Protein AF-A0A2W7A965-F1 (afdb_monomer_lite)

Radius of gyration: 34.78 Å; chains: 1; bounding box: 106×80×77 Å

pLDDT: mean 79.24, std 17.48, range [29.27, 97.81]

Sequence (453 aa):
MMTEPTTWFDVWMEFAASIQEQEVNQSAQAARILNETRSAILRLVLPLFDFKQKSSGKKMPQKDVADGMQFLKTLPISNLKDVRTKLQKSLAWQVLSKASQNTYGGRINQWLNWMEEHGYLKVSIKHSARIQAQLSPKTRFGYGSCAAVKLTSRRGLYPEYILQWQEMSPAMQSWQNYFVQFLTKSKQPGRVNTAIGEAGAHRYLKELNLFWGWMTHVRQPRIPTTELTVDLLFPKVTEEELEELSPRQQEKLWRKYQLEFQTWLGEYHEYLKEEGKSQSPHTWKGKLSALKALGRVQYADQVQKLSDYEKIPLFVTLNNFFKEVFEELDEWSETGQSVADWSKKWPEVPEGKTALEVVQDKVIEELRLECRLRRSDGEFRNAKWLAVKYMHFLKFALSGLMPARRQQEDRSAKIALSCPVQRPDFVPPDGLYYPLPPDETSRADLSLVEKVR

Structure (mmCIF, N/CA/C/O backbone):
data_AF-A0A2W7A965-F1
#
_entry.id   AF-A0A2W7A965-F1
#
loop_
_atom_site.group_PDB
_atom_site.id
_atom_site.type_symbol
_atom_site.label_atom_id
_atom_site.label_alt_id
_atom_site.label_comp_id
_atom_site.label_asym_id
_atom_site.label_entity_id
_atom_site.label_seq_id
_atom_site.pdbx_PDB_ins_code
_atom_site.Cartn_x
_atom_site.Cartn_y
_atom_site.Cartn_z
_atom_site.occupancy
_atom_site.B_iso_or_equiv
_atom_site.auth_seq_id
_atom_site.auth_comp_id
_atom_site.auth_asym_id
_atom_site.auth_atom_id
_atom_site.pdbx_PDB_model_num
ATOM 1 N N . MET A 1 1 ? 47.802 -24.575 -35.914 1.00 29.91 1 MET A N 1
ATOM 2 C CA . MET A 1 1 ? 46.439 -24.173 -36.315 1.00 29.91 1 MET A CA 1
ATOM 3 C C . MET A 1 1 ? 45.485 -24.726 -35.271 1.00 29.91 1 MET A C 1
ATOM 5 O O . MET A 1 1 ? 45.230 -25.921 -35.304 1.00 29.91 1 MET A O 1
ATOM 9 N N . MET A 1 2 ? 45.056 -23.926 -34.291 1.00 39.12 2 MET A N 1
ATOM 10 C CA . MET A 1 2 ? 43.948 -24.348 -33.428 1.00 39.12 2 MET A CA 1
ATOM 11 C C . MET A 1 2 ? 42.664 -24.086 -34.211 1.00 39.12 2 MET A C 1
ATOM 13 O O . MET A 1 2 ? 42.415 -22.959 -34.629 1.00 39.12 2 MET A O 1
ATOM 17 N N . THR A 1 3 ? 41.927 -25.149 -34.511 1.00 54.78 3 THR A N 1
ATOM 18 C CA . THR A 1 3 ? 40.569 -25.071 -35.050 1.00 54.78 3 THR A CA 1
ATOM 19 C C . THR A 1 3 ? 39.711 -24.255 -34.095 1.00 54.78 3 THR A C 1
ATOM 21 O O . THR A 1 3 ? 39.770 -24.503 -32.892 1.00 54.78 3 THR A O 1
ATOM 24 N N . GLU A 1 4 ? 38.938 -23.298 -34.613 1.00 72.12 4 GLU A N 1
ATOM 25 C CA . GLU A 1 4 ? 37.977 -22.555 -33.795 1.00 72.12 4 GLU A CA 1
ATOM 26 C C . GLU A 1 4 ? 37.094 -23.546 -33.018 1.00 72.12 4 GLU A C 1
ATOM 28 O O . GLU A 1 4 ? 36.645 -24.541 -33.602 1.00 72.12 4 GLU A O 1
ATOM 33 N N . PRO A 1 5 ? 36.858 -23.327 -31.713 1.00 79.75 5 PRO A N 1
ATOM 34 C CA . PRO A 1 5 ? 36.001 -24.204 -30.935 1.00 79.75 5 PRO A CA 1
ATOM 35 C C . PRO A 1 5 ? 34.601 -24.191 -31.557 1.00 79.75 5 PRO A C 1
ATOM 37 O O . PRO A 1 5 ? 34.057 -23.133 -31.873 1.00 79.75 5 PRO A O 1
ATOM 40 N N . THR A 1 6 ? 34.005 -25.369 -31.753 1.00 82.50 6 THR A N 1
ATOM 41 C CA . THR A 1 6 ? 32.667 -25.512 -32.368 1.00 82.50 6 THR A CA 1
ATOM 42 C C . THR A 1 6 ? 31.666 -26.187 -31.434 1.00 82.50 6 THR A C 1
ATOM 44 O O . THR A 1 6 ? 30.450 -25.996 -31.557 1.00 82.50 6 THR A O 1
ATOM 47 N N . THR A 1 7 ? 32.171 -26.925 -30.447 1.00 89.69 7 THR A N 1
ATOM 48 C CA . THR A 1 7 ? 31.390 -27.727 -29.508 1.00 89.69 7 THR A CA 1
ATOM 49 C C . THR A 1 7 ? 31.629 -27.296 -28.065 1.00 89.69 7 THR A C 1
ATOM 51 O O . THR A 1 7 ? 32.605 -26.620 -27.739 1.00 89.69 7 THR A O 1
ATOM 54 N N . TRP A 1 8 ? 30.751 -27.716 -27.153 1.00 90.88 8 TRP A N 1
ATOM 55 C CA . TRP A 1 8 ? 30.955 -27.464 -25.722 1.00 90.88 8 TRP A CA 1
ATOM 56 C C . TRP A 1 8 ? 32.189 -28.180 -25.175 1.00 90.88 8 TRP A C 1
ATOM 58 O O . TRP A 1 8 ? 32.769 -27.734 -24.187 1.00 90.88 8 TRP A O 1
ATOM 68 N N . PHE A 1 9 ? 32.580 -29.296 -25.795 1.00 91.69 9 PHE A N 1
ATOM 69 C CA . PHE A 1 9 ? 33.790 -30.015 -25.423 1.00 91.69 9 PHE A CA 1
ATOM 70 C C . PHE A 1 9 ? 35.044 -29.180 -25.697 1.00 91.69 9 PHE A C 1
ATOM 72 O O . PHE A 1 9 ? 35.923 -29.135 -24.842 1.00 91.69 9 PHE A O 1
ATOM 79 N N . ASP A 1 10 ? 35.095 -28.473 -26.826 1.00 88.94 10 ASP A N 1
ATOM 80 C CA . ASP A 1 10 ? 36.230 -27.608 -27.172 1.00 88.94 10 ASP A CA 1
ATOM 81 C C . ASP A 1 10 ? 36.379 -26.480 -26.139 1.00 88.94 10 ASP A C 1
ATOM 83 O O . ASP A 1 10 ? 37.446 -26.292 -25.559 1.00 88.94 10 ASP A O 1
ATOM 87 N N . VAL A 1 11 ? 35.261 -25.831 -25.793 1.00 89.12 11 VAL A N 1
ATOM 88 C CA . VAL A 1 11 ? 35.211 -24.784 -24.757 1.00 89.12 11 VAL A CA 1
ATOM 89 C C . VAL A 1 11 ? 35.605 -25.325 -23.378 1.00 89.12 11 VAL A C 1
ATOM 91 O O . VAL A 1 11 ? 36.280 -24.650 -22.603 1.00 89.12 11 VAL A O 1
ATOM 94 N N . TRP A 1 12 ? 35.203 -26.556 -23.048 1.00 92.00 12 TRP A N 1
ATOM 95 C CA . TRP A 1 12 ? 35.625 -27.218 -21.814 1.00 92.00 12 TRP A CA 1
ATOM 96 C C . TRP A 1 12 ? 37.137 -27.476 -21.782 1.00 92.00 12 TRP A C 1
ATOM 98 O O . TRP A 1 12 ? 37.757 -27.279 -20.738 1.00 92.00 12 TRP A O 1
ATOM 108 N N . MET A 1 13 ? 37.731 -27.916 -22.894 1.00 92.06 13 MET A N 1
ATOM 109 C CA . MET A 1 13 ? 39.169 -28.181 -22.975 1.00 92.06 13 MET A CA 1
ATOM 110 C C . MET A 1 13 ? 39.989 -26.902 -22.805 1.00 92.06 13 MET A C 1
ATOM 112 O O . MET A 1 13 ? 40.975 -26.912 -22.071 1.00 92.06 13 MET A O 1
ATOM 116 N N . GLU A 1 14 ? 39.550 -25.797 -23.405 1.00 91.62 14 GLU A N 1
ATOM 117 C CA . GLU A 1 14 ? 40.196 -24.496 -23.222 1.00 91.62 14 GLU A CA 1
ATOM 118 C C . GLU A 1 14 ? 40.076 -23.978 -21.785 1.00 91.62 14 GLU A C 1
ATOM 120 O O . GLU A 1 14 ? 41.071 -23.555 -21.199 1.00 91.62 14 GLU A O 1
ATOM 125 N N . PHE A 1 15 ? 38.895 -24.094 -21.169 1.00 91.94 15 PHE A N 1
ATOM 126 C CA . PHE A 1 15 ? 38.718 -23.763 -19.753 1.00 91.94 15 PHE A CA 1
ATOM 127 C C . PHE A 1 15 ? 39.604 -24.631 -18.847 1.00 91.94 15 PHE A C 1
ATOM 129 O O . PHE A 1 15 ? 40.170 -24.160 -17.859 1.00 91.94 15 PHE A O 1
ATOM 136 N N . ALA A 1 16 ? 39.739 -25.921 -19.167 1.00 90.75 16 ALA A N 1
ATOM 137 C CA . ALA A 1 16 ? 40.585 -26.823 -18.401 1.00 90.75 16 ALA A CA 1
ATOM 138 C C . ALA A 1 16 ? 42.064 -26.427 -18.484 1.00 90.75 16 ALA A C 1
ATOM 140 O O . ALA A 1 16 ? 42.742 -26.417 -17.454 1.00 90.75 16 ALA A O 1
ATOM 141 N N . ALA A 1 17 ? 42.531 -26.050 -19.676 1.00 89.06 17 ALA A N 1
ATOM 142 C CA . ALA A 1 17 ? 43.878 -25.536 -19.886 1.00 89.06 17 ALA A CA 1
ATOM 143 C C . ALA A 1 17 ? 44.106 -24.222 -19.121 1.00 89.06 17 ALA A C 1
ATOM 145 O O . ALA A 1 17 ? 45.094 -24.110 -18.399 1.00 89.06 17 ALA A O 1
ATOM 146 N N . SER A 1 18 ? 43.158 -23.276 -19.167 1.00 90.25 18 SER A N 1
ATOM 147 C CA . SER A 1 18 ? 43.308 -21.989 -18.475 1.00 90.25 18 SER A CA 1
ATOM 148 C C . SER A 1 18 ? 43.381 -22.134 -16.953 1.00 90.25 18 SER A C 1
ATOM 150 O O . SER A 1 18 ? 44.144 -21.431 -16.300 1.00 90.25 18 SER A O 1
ATOM 152 N N . ILE A 1 19 ? 42.613 -23.056 -16.360 1.00 88.81 19 ILE A N 1
ATOM 153 C CA . ILE A 1 19 ? 42.682 -23.318 -14.911 1.00 88.81 19 ILE A CA 1
ATOM 154 C C . ILE A 1 19 ? 44.014 -23.978 -14.534 1.00 88.81 19 ILE A C 1
ATOM 156 O O . ILE A 1 19 ? 44.564 -23.675 -13.478 1.00 88.81 19 ILE A O 1
ATOM 160 N N . GLN A 1 20 ? 44.547 -24.866 -15.378 1.00 87.00 20 GLN A N 1
ATOM 161 C CA . GLN A 1 20 ? 45.862 -25.474 -15.147 1.00 87.00 20 GLN A CA 1
ATOM 162 C C . GLN A 1 20 ? 46.996 -24.447 -15.244 1.00 87.00 20 GLN A C 1
ATOM 164 O O . GLN A 1 20 ? 47.943 -24.529 -14.469 1.00 87.00 20 GLN A O 1
ATOM 169 N N . GLU A 1 21 ? 46.880 -23.470 -16.145 1.00 83.69 21 GLU A N 1
ATOM 170 C CA . GLU A 1 21 ? 47.847 -22.383 -16.324 1.00 83.69 21 GLU A CA 1
ATOM 171 C C . GLU A 1 21 ? 47.783 -21.322 -15.208 1.00 83.69 21 GLU A C 1
ATOM 173 O O . GLU A 1 21 ? 48.809 -20.798 -14.780 1.00 83.69 21 GLU A O 1
ATOM 178 N N . GLN A 1 22 ? 46.596 -21.028 -14.676 1.00 80.38 22 GLN A N 1
ATOM 179 C CA . GLN A 1 22 ? 46.439 -20.077 -13.566 1.00 80.38 22 GLN A CA 1
ATOM 180 C C . GLN A 1 22 ? 46.935 -20.636 -12.225 1.00 80.38 22 GLN A C 1
ATOM 182 O O . GLN A 1 22 ? 47.399 -19.886 -11.369 1.00 80.38 22 GLN A O 1
ATOM 187 N N . GLU A 1 23 ? 46.860 -21.954 -12.043 1.00 79.62 23 GLU A N 1
ATOM 188 C CA . GLU A 1 23 ? 47.139 -22.643 -10.777 1.00 79.62 23 GLU A CA 1
ATOM 189 C C . GLU A 1 23 ? 48.386 -23.546 -10.877 1.00 79.62 23 GLU A C 1
ATOM 191 O O . GLU A 1 23 ? 48.467 -24.592 -10.226 1.00 79.62 23 GLU A O 1
ATOM 196 N N . VAL A 1 24 ? 49.381 -23.150 -11.687 1.00 64.94 24 VAL A N 1
ATOM 197 C CA . VAL A 1 24 ? 50.608 -23.931 -11.981 1.00 64.94 24 VAL A CA 1
ATOM 198 C C . VAL A 1 24 ? 51.344 -24.378 -10.712 1.00 64.94 24 VAL A C 1
ATOM 200 O O . VAL A 1 24 ? 51.864 -25.490 -10.650 1.00 64.94 24 VAL A O 1
ATOM 203 N N . ASN A 1 25 ? 51.322 -23.553 -9.662 1.00 66.19 25 ASN A N 1
ATOM 204 C CA . ASN A 1 25 ? 51.981 -23.841 -8.383 1.00 66.19 25 ASN A CA 1
ATOM 205 C C . ASN A 1 25 ? 51.079 -24.573 -7.368 1.00 66.19 25 ASN A C 1
ATOM 207 O O . ASN A 1 25 ? 51.527 -24.902 -6.271 1.00 66.19 25 ASN A O 1
ATOM 211 N N . GLN A 1 26 ? 49.813 -24.842 -7.708 1.00 75.25 26 GLN A N 1
ATOM 212 C CA . GLN A 1 26 ? 48.814 -25.473 -6.838 1.00 75.25 26 GLN A CA 1
ATOM 213 C C . GLN A 1 26 ? 48.024 -26.558 -7.590 1.00 75.25 26 GLN A C 1
ATOM 215 O O . GLN A 1 26 ? 46.793 -26.562 -7.635 1.00 75.25 26 GLN A O 1
ATOM 220 N N . SER A 1 27 ? 48.739 -27.544 -8.142 1.00 76.75 27 SER A N 1
ATOM 221 C CA . SER A 1 27 ? 48.170 -28.651 -8.936 1.00 76.75 27 SER A CA 1
ATOM 222 C C . SER A 1 27 ? 46.971 -29.359 -8.269 1.00 76.75 27 SER A C 1
ATOM 224 O O . SER A 1 27 ? 45.978 -29.684 -8.927 1.00 76.75 27 SER A O 1
ATOM 226 N N . ALA A 1 28 ? 46.991 -29.521 -6.939 1.00 81.62 28 ALA A N 1
ATOM 227 C CA . ALA A 1 28 ? 45.875 -30.104 -6.187 1.00 81.62 28 ALA A CA 1
ATOM 228 C C . ALA A 1 28 ? 44.602 -29.231 -6.208 1.00 81.62 28 ALA A C 1
ATOM 230 O O . ALA A 1 28 ? 43.486 -29.757 -6.276 1.00 81.62 28 ALA A O 1
ATOM 231 N N . GLN A 1 29 ? 44.753 -27.904 -6.181 1.00 84.44 29 GLN A N 1
ATOM 232 C CA . GLN A 1 29 ? 43.651 -26.948 -6.275 1.00 84.44 29 GLN A CA 1
ATOM 233 C C . GLN A 1 29 ? 43.059 -26.943 -7.685 1.00 84.44 29 GLN A C 1
ATOM 235 O O . GLN A 1 29 ? 41.846 -27.113 -7.826 1.00 84.44 29 GLN A O 1
ATOM 240 N N . ALA A 1 30 ? 43.902 -26.876 -8.718 1.00 84.56 30 ALA A N 1
ATOM 241 C CA . ALA A 1 30 ? 43.475 -26.965 -10.115 1.00 84.56 30 ALA A CA 1
ATOM 242 C C . ALA A 1 30 ? 42.648 -28.238 -10.373 1.00 84.56 30 ALA A C 1
ATOM 244 O O . ALA A 1 30 ? 41.521 -28.184 -10.874 1.00 84.56 30 ALA A O 1
ATOM 245 N N . ALA A 1 31 ? 43.163 -29.395 -9.940 1.00 86.12 31 ALA A N 1
ATOM 246 C CA . ALA A 1 31 ? 42.486 -30.680 -10.086 1.00 86.12 31 ALA A CA 1
ATOM 247 C C . ALA A 1 31 ? 41.132 -30.717 -9.358 1.00 86.12 31 ALA A C 1
ATOM 249 O O . ALA A 1 31 ? 40.160 -31.284 -9.868 1.00 86.12 31 ALA A O 1
ATOM 250 N N . ARG A 1 32 ? 41.038 -30.101 -8.175 1.00 87.50 32 ARG A N 1
ATOM 251 C CA . ARG A 1 32 ? 39.783 -29.999 -7.423 1.00 87.50 32 ARG A CA 1
ATOM 252 C C . ARG A 1 32 ? 38.752 -29.146 -8.161 1.00 87.50 32 ARG A C 1
ATOM 254 O O . ARG A 1 32 ? 37.623 -29.603 -8.331 1.00 87.50 32 ARG A O 1
ATOM 261 N N . ILE A 1 33 ? 39.137 -27.956 -8.630 1.00 87.19 33 ILE A N 1
ATOM 262 C CA . ILE A 1 33 ? 38.256 -27.044 -9.377 1.00 87.19 33 ILE A CA 1
ATOM 263 C C . ILE A 1 33 ? 37.703 -27.753 -10.613 1.00 87.19 33 ILE A C 1
ATOM 265 O O . ILE A 1 33 ? 36.489 -27.809 -10.798 1.00 87.19 33 ILE A O 1
ATOM 269 N N . LEU A 1 34 ? 38.572 -28.373 -11.415 1.00 90.44 34 LEU A N 1
ATOM 270 C CA . LEU A 1 34 ? 38.165 -29.071 -12.634 1.00 90.44 34 LEU A CA 1
ATOM 271 C C . LEU A 1 34 ? 37.228 -30.245 -12.351 1.00 90.44 34 LEU A C 1
ATOM 273 O O . LEU A 1 34 ? 36.233 -30.430 -13.052 1.00 90.44 34 LEU A O 1
ATOM 277 N N . ASN A 1 35 ? 37.489 -31.022 -11.300 1.00 89.06 35 ASN A N 1
ATOM 278 C CA . ASN A 1 35 ? 36.616 -32.132 -10.928 1.00 89.06 35 ASN A CA 1
ATOM 279 C C . ASN A 1 35 ? 35.238 -31.666 -10.445 1.00 89.06 35 ASN A C 1
ATOM 281 O O . ASN A 1 35 ? 34.226 -32.269 -10.819 1.00 89.06 35 ASN A O 1
ATOM 285 N N . GLU A 1 36 ? 35.183 -30.605 -9.639 1.00 89.81 36 GLU A N 1
ATOM 286 C CA . GLU A 1 36 ? 33.931 -30.026 -9.148 1.00 89.81 36 GLU A CA 1
ATOM 287 C C . GLU A 1 36 ? 33.124 -29.401 -10.296 1.00 89.81 36 GLU A C 1
ATOM 289 O O . GLU A 1 36 ? 31.933 -29.692 -10.421 1.00 89.81 36 GLU A O 1
ATOM 294 N N . THR A 1 37 ? 33.765 -28.627 -11.180 1.00 90.69 37 THR A N 1
ATOM 295 C CA . THR A 1 37 ? 33.113 -28.014 -12.349 1.00 90.69 37 THR A CA 1
ATOM 296 C C . THR A 1 37 ? 32.615 -29.069 -13.329 1.00 90.69 37 THR A C 1
ATOM 298 O O . THR A 1 37 ? 31.450 -29.028 -13.721 1.00 90.69 37 THR A O 1
ATOM 301 N N . ARG A 1 38 ? 33.432 -30.079 -13.661 1.00 91.38 38 ARG A N 1
ATOM 302 C CA . ARG A 1 38 ? 33.010 -31.203 -14.513 1.00 91.38 38 ARG A CA 1
ATOM 303 C C . ARG A 1 38 ? 31.800 -31.914 -13.920 1.00 91.38 38 ARG A C 1
ATOM 305 O O . ARG A 1 38 ? 30.820 -32.162 -14.615 1.00 91.38 38 ARG A O 1
ATOM 312 N N . SER A 1 39 ? 31.846 -32.212 -12.622 1.00 88.25 39 SER A N 1
ATOM 313 C CA . SER A 1 39 ? 30.727 -32.861 -11.936 1.00 88.25 39 SER A CA 1
ATOM 314 C C . SER A 1 39 ? 29.464 -32.006 -11.994 1.00 88.25 39 SER A C 1
ATOM 316 O O . SER A 1 39 ? 28.384 -32.543 -12.223 1.00 88.25 39 SER A O 1
ATOM 318 N N . ALA A 1 40 ? 29.588 -30.688 -11.834 1.00 88.19 40 ALA A N 1
ATOM 319 C CA . ALA A 1 40 ? 28.468 -29.761 -11.916 1.00 88.19 40 ALA A CA 1
ATOM 320 C C . ALA A 1 40 ? 27.868 -29.697 -13.334 1.00 88.19 40 ALA A C 1
ATOM 322 O O . ALA A 1 40 ? 26.649 -29.776 -13.478 1.00 88.19 40 ALA A O 1
ATOM 323 N N . ILE A 1 41 ? 28.701 -29.647 -14.381 1.00 89.81 41 ILE A N 1
ATOM 324 C CA . ILE A 1 41 ? 28.251 -29.671 -15.783 1.00 89.81 41 ILE A CA 1
ATOM 325 C C . ILE A 1 41 ? 27.483 -30.964 -16.073 1.00 89.81 41 ILE A C 1
ATOM 327 O O . ILE A 1 41 ? 26.335 -30.918 -16.516 1.00 89.81 41 ILE A O 1
ATOM 331 N N . LEU A 1 42 ? 28.075 -32.119 -15.762 1.00 89.06 42 LEU A N 1
ATOM 332 C CA . LEU A 1 42 ? 27.465 -33.418 -16.050 1.00 89.06 42 LEU A CA 1
ATOM 333 C C . LEU A 1 42 ? 26.169 -33.642 -15.261 1.00 89.06 42 LEU A C 1
ATOM 335 O O . LEU A 1 42 ? 25.213 -34.202 -15.798 1.00 89.06 42 LEU A O 1
ATOM 339 N N . ARG A 1 43 ? 26.131 -33.211 -13.990 1.00 83.69 43 ARG A N 1
ATOM 340 C CA . ARG A 1 43 ? 24.999 -33.458 -13.084 1.00 83.69 43 ARG A CA 1
ATOM 341 C C . ARG A 1 43 ? 23.841 -32.496 -13.257 1.00 83.69 43 ARG A C 1
ATOM 343 O O . ARG A 1 43 ? 22.696 -32.918 -13.140 1.00 83.69 43 ARG A O 1
ATOM 350 N N . LEU A 1 44 ? 24.143 -31.222 -13.474 1.00 84.56 44 LEU A N 1
ATOM 351 C CA . LEU A 1 44 ? 23.164 -30.143 -13.363 1.00 84.56 44 LEU A CA 1
ATOM 352 C C . LEU A 1 44 ? 22.868 -29.492 -14.706 1.00 84.56 44 LEU A C 1
ATOM 354 O O . LEU A 1 44 ? 21.737 -29.073 -14.929 1.00 84.56 44 LEU A O 1
ATOM 358 N N . VAL A 1 45 ? 23.867 -29.402 -15.588 1.00 87.69 45 VAL A N 1
ATOM 359 C CA . VAL A 1 45 ? 23.733 -28.688 -16.861 1.00 87.69 45 VAL A CA 1
ATOM 360 C C . VAL A 1 45 ? 23.269 -29.630 -17.964 1.00 87.69 45 VAL A C 1
ATOM 362 O O . VAL A 1 45 ? 22.240 -29.361 -18.572 1.00 87.69 45 VAL A O 1
ATOM 365 N N . LEU A 1 46 ? 23.967 -30.744 -18.204 1.00 89.62 46 LEU A N 1
ATOM 366 C CA . LEU A 1 46 ? 23.648 -31.641 -19.323 1.00 89.62 46 LEU A CA 1
ATOM 367 C C . LEU A 1 46 ? 22.203 -32.178 -19.320 1.00 89.62 46 LEU A C 1
ATOM 369 O O . LEU A 1 46 ? 21.602 -32.209 -20.395 1.00 89.62 46 LEU A O 1
ATOM 373 N N . PRO A 1 47 ? 21.586 -32.532 -18.173 1.00 87.94 47 PRO A N 1
ATOM 374 C CA . PRO A 1 47 ? 20.185 -32.961 -18.164 1.00 87.94 47 PRO A CA 1
ATOM 375 C C . PRO A 1 47 ? 19.192 -31.901 -18.666 1.00 87.94 47 PRO A C 1
ATOM 377 O O . PRO A 1 47 ? 18.105 -32.248 -19.112 1.00 87.94 47 PRO A O 1
ATOM 380 N N . LEU A 1 48 ? 19.559 -30.613 -18.652 1.00 85.44 48 LEU A N 1
ATOM 381 C CA . LEU A 1 48 ? 18.744 -29.508 -19.192 1.00 85.44 48 LEU A CA 1
ATOM 382 C C . LEU A 1 48 ? 18.786 -29.414 -20.726 1.00 85.44 48 LEU A C 1
ATOM 384 O O . LEU A 1 48 ? 18.107 -28.573 -21.331 1.00 85.44 48 LEU A O 1
ATOM 388 N N . PHE A 1 49 ? 19.616 -30.255 -21.333 1.00 87.12 49 PHE A N 1
ATOM 389 C CA . PHE A 1 49 ? 19.811 -30.426 -22.765 1.00 87.12 49 PHE A CA 1
ATOM 390 C C . PHE A 1 49 ? 19.631 -31.906 -23.135 1.00 87.12 49 PHE A C 1
ATOM 392 O O . PHE A 1 49 ? 20.343 -32.428 -23.983 1.00 87.12 49 PHE A O 1
ATOM 399 N N . ASP A 1 50 ? 18.690 -32.577 -22.460 1.00 87.25 50 ASP A N 1
ATOM 400 C CA . ASP A 1 50 ? 18.203 -33.930 -22.760 1.00 87.25 50 ASP A CA 1
ATOM 401 C C . ASP A 1 50 ? 19.206 -35.078 -22.549 1.00 87.25 50 ASP A C 1
ATOM 403 O O . ASP A 1 50 ? 18.953 -36.221 -22.943 1.00 87.25 50 ASP A O 1
ATOM 407 N N . PHE A 1 51 ? 20.313 -34.830 -21.842 1.00 88.31 51 PHE A N 1
ATOM 408 C CA . PHE A 1 51 ? 21.201 -35.906 -21.411 1.00 88.31 51 PHE A CA 1
ATOM 409 C C . PHE A 1 51 ? 20.569 -36.733 -20.282 1.00 88.31 51 PHE A C 1
ATOM 411 O O . PHE A 1 51 ? 20.324 -36.235 -19.180 1.00 88.31 51 PHE A O 1
ATOM 418 N N . LYS A 1 52 ? 20.355 -38.028 -20.526 1.00 84.62 52 LYS A N 1
ATOM 419 C CA . LYS A 1 52 ? 19.827 -38.967 -19.527 1.00 84.62 52 LYS A CA 1
ATOM 420 C C . LYS A 1 52 ? 20.965 -39.686 -18.810 1.00 84.62 52 LYS A C 1
ATOM 422 O O . LYS A 1 52 ? 21.627 -40.544 -19.391 1.00 84.62 52 LYS A O 1
ATOM 427 N N . GLN A 1 53 ? 21.157 -39.372 -17.532 1.00 77.94 53 GLN A N 1
ATOM 428 C CA . GLN A 1 53 ? 22.057 -40.141 -16.669 1.00 77.94 53 GLN A CA 1
ATOM 429 C C . GLN A 1 53 ? 21.481 -41.533 -16.405 1.00 77.94 53 GLN A C 1
ATOM 431 O O . GLN A 1 53 ? 20.286 -41.673 -16.144 1.00 77.94 53 GLN A O 1
ATOM 436 N N . LYS A 1 54 ? 22.335 -42.560 -16.461 1.00 76.88 54 LYS A N 1
ATOM 437 C CA . LYS A 1 54 ? 21.935 -43.952 -16.212 1.00 76.88 54 LYS A CA 1
ATOM 438 C C . LYS A 1 54 ? 21.965 -44.299 -14.722 1.00 76.88 54 LYS A C 1
ATOM 440 O O . LYS A 1 54 ? 21.216 -45.172 -14.298 1.00 76.88 54 LYS A O 1
ATOM 445 N N . SER A 1 55 ? 22.789 -43.614 -13.926 1.00 70.25 55 SER A N 1
ATOM 446 C CA . SER A 1 55 ? 22.866 -43.788 -12.472 1.00 70.25 55 SER A CA 1
ATOM 447 C C . SER A 1 55 ? 22.579 -42.491 -11.711 1.00 70.25 55 SER A C 1
ATOM 449 O O . SER A 1 55 ? 23.118 -41.437 -12.036 1.00 70.25 55 SER A O 1
ATOM 451 N N . SER A 1 56 ? 21.772 -42.582 -10.649 1.00 65.44 56 SER A N 1
ATOM 452 C CA . SER A 1 56 ? 21.436 -41.481 -9.729 1.00 65.44 56 SER A CA 1
ATOM 453 C C . SER A 1 56 ? 22.252 -41.494 -8.422 1.00 65.44 56 SER A C 1
ATOM 455 O O . SER A 1 56 ? 21.942 -40.771 -7.474 1.00 65.44 56 SER A O 1
ATOM 457 N N . GLY A 1 57 ? 23.300 -42.324 -8.336 1.00 67.19 57 GLY A N 1
ATOM 458 C CA . GLY A 1 57 ? 24.107 -42.492 -7.123 1.00 67.19 57 GLY A CA 1
ATOM 459 C C . GLY A 1 57 ? 24.986 -41.284 -6.752 1.00 67.19 57 GLY A C 1
ATOM 460 O O . GLY A 1 57 ? 25.359 -40.460 -7.589 1.00 67.19 57 GLY A O 1
ATOM 461 N N . LYS A 1 58 ? 25.412 -41.211 -5.475 1.00 67.12 58 LYS A N 1
ATOM 462 C CA . LYS A 1 58 ? 26.308 -40.145 -4.962 1.00 67.12 58 LYS A CA 1
ATOM 463 C C . LYS A 1 58 ? 27.633 -40.044 -5.732 1.00 67.12 58 LYS A C 1
ATOM 465 O O . LYS A 1 58 ? 28.148 -38.937 -5.901 1.00 67.12 58 LYS A O 1
ATOM 470 N N . LYS A 1 59 ? 28.173 -41.164 -6.229 1.00 76.75 59 LYS A N 1
ATOM 471 C CA . LYS A 1 59 ? 29.374 -41.227 -7.081 1.00 76.75 59 LYS A CA 1
ATOM 472 C C . LYS A 1 59 ? 28.960 -41.565 -8.514 1.00 76.75 59 LYS A C 1
ATOM 474 O O . LYS A 1 59 ? 28.239 -42.532 -8.724 1.00 76.75 59 LYS A O 1
ATOM 479 N N . MET A 1 60 ? 29.415 -40.768 -9.481 1.00 79.50 60 MET A N 1
ATOM 480 C CA . MET A 1 60 ? 29.116 -41.005 -10.896 1.00 79.50 60 MET A CA 1
ATOM 481 C C . MET A 1 60 ? 29.983 -42.165 -11.422 1.00 79.50 60 MET A C 1
ATOM 483 O O . MET A 1 60 ? 31.203 -42.118 -11.229 1.00 79.50 60 MET A O 1
ATOM 487 N N . PRO A 1 61 ? 29.400 -43.201 -12.055 1.00 85.00 61 PRO A N 1
ATOM 488 C CA . PRO A 1 61 ? 30.170 -44.258 -12.705 1.00 85.00 61 PRO A CA 1
ATOM 489 C C . PRO A 1 61 ? 31.075 -43.693 -13.804 1.00 85.00 61 PRO A C 1
ATOM 491 O O . PRO A 1 61 ? 30.690 -42.759 -14.504 1.00 85.00 61 PRO A O 1
ATOM 494 N N . GLN A 1 62 ? 32.254 -44.286 -14.015 1.00 85.06 62 GLN A N 1
ATOM 495 C CA . GLN A 1 62 ? 33.176 -43.846 -15.077 1.00 85.06 62 GLN A CA 1
ATOM 496 C C . GLN A 1 62 ? 32.532 -43.885 -16.470 1.00 85.06 62 GLN A C 1
ATOM 498 O O . GLN A 1 62 ? 32.813 -43.021 -17.296 1.00 85.06 62 GLN A O 1
ATOM 503 N N . LYS A 1 63 ? 31.623 -44.840 -16.704 1.00 86.19 63 LYS A N 1
ATOM 504 C CA . LYS A 1 63 ? 30.850 -44.940 -17.944 1.00 86.19 63 LYS A CA 1
ATOM 505 C C . LYS A 1 63 ? 29.945 -43.723 -18.170 1.00 86.19 63 LYS A C 1
ATOM 507 O O . LYS A 1 63 ? 29.954 -43.174 -19.260 1.00 86.19 63 LYS A O 1
ATOM 512 N N . ASP A 1 64 ? 29.244 -43.251 -17.138 1.00 83.94 64 ASP A N 1
ATOM 513 C CA . ASP A 1 64 ? 28.383 -42.061 -17.234 1.00 83.94 64 ASP A CA 1
ATOM 514 C C . ASP A 1 64 ? 29.205 -40.782 -17.437 1.00 83.94 64 ASP A C 1
ATOM 516 O O . ASP A 1 64 ? 28.782 -39.876 -18.154 1.00 83.94 64 ASP A O 1
ATOM 520 N N . VAL A 1 65 ? 30.409 -40.721 -16.849 1.00 88.31 65 VAL A N 1
ATOM 521 C CA . VAL A 1 65 ? 31.359 -39.631 -17.114 1.00 88.31 65 VAL A CA 1
ATOM 522 C C . VAL A 1 65 ? 31.789 -39.649 -18.580 1.00 88.31 65 VAL A C 1
ATOM 524 O O . VAL A 1 65 ? 31.735 -38.612 -19.233 1.00 88.31 65 VAL A O 1
ATOM 527 N N . ALA A 1 66 ? 32.187 -40.807 -19.112 1.00 89.62 66 ALA A N 1
ATOM 528 C CA . ALA A 1 66 ? 32.594 -40.940 -20.509 1.00 89.62 66 ALA A CA 1
ATOM 529 C C . ALA A 1 66 ? 31.448 -40.593 -21.478 1.00 89.62 66 ALA A C 1
ATOM 531 O O . ALA A 1 66 ? 31.652 -39.797 -22.394 1.00 89.62 66 ALA A O 1
ATOM 532 N N . ASP A 1 67 ? 30.240 -41.108 -21.224 1.00 90.69 67 ASP A N 1
ATOM 533 C CA . ASP A 1 67 ? 29.036 -40.822 -22.012 1.00 90.69 67 ASP A CA 1
ATOM 534 C C . ASP A 1 67 ? 28.717 -39.314 -22.004 1.00 90.69 67 ASP A C 1
ATOM 536 O O . ASP A 1 67 ? 28.450 -38.724 -23.051 1.00 90.69 67 ASP A O 1
ATOM 540 N N . GLY A 1 68 ? 28.803 -38.658 -20.842 1.00 90.69 68 GLY A N 1
ATOM 541 C CA . GLY A 1 68 ? 28.564 -37.219 -20.715 1.00 90.69 68 GLY A CA 1
ATOM 542 C C . GLY A 1 68 ? 29.623 -36.358 -21.408 1.00 90.69 68 GLY A C 1
ATOM 543 O O . GLY A 1 68 ? 29.290 -35.371 -22.064 1.00 90.69 68 GLY A O 1
ATOM 544 N N . MET A 1 69 ? 30.897 -36.753 -21.336 1.00 92.69 69 MET A N 1
ATOM 545 C CA . MET A 1 69 ? 31.970 -36.076 -22.074 1.00 92.69 69 MET A CA 1
ATOM 546 C C . MET A 1 69 ? 31.822 -36.249 -23.590 1.00 92.69 69 MET A C 1
ATOM 548 O O . MET A 1 69 ? 32.116 -35.324 -24.343 1.00 92.69 69 MET A O 1
ATOM 552 N N . GLN A 1 70 ? 31.336 -37.403 -24.049 1.00 92.06 70 GLN A N 1
ATOM 553 C CA . GLN A 1 70 ? 31.034 -37.616 -25.462 1.00 92.06 70 GLN A CA 1
ATOM 554 C C . GLN A 1 70 ? 29.818 -36.790 -25.903 1.00 92.06 70 GLN A C 1
ATOM 556 O O . GLN A 1 70 ? 29.822 -36.233 -26.998 1.00 92.06 70 GLN A O 1
ATOM 561 N N . PHE A 1 71 ? 28.815 -36.634 -25.036 1.00 93.56 71 PHE A N 1
ATOM 562 C CA . PHE A 1 71 ? 27.652 -35.789 -25.300 1.00 93.56 71 PHE A CA 1
ATOM 563 C C . PHE A 1 71 ? 28.021 -34.306 -25.456 1.00 93.56 71 PHE A C 1
ATOM 565 O O . PHE A 1 71 ? 27.483 -33.638 -26.337 1.00 93.56 71 PHE A O 1
ATOM 572 N N . LEU A 1 72 ? 29.000 -33.797 -24.696 1.00 91.00 72 LEU A N 1
ATOM 573 C CA . LEU A 1 72 ? 29.508 -32.424 -24.858 1.00 91.00 72 LEU A CA 1
ATOM 574 C C . LEU A 1 72 ? 30.012 -32.131 -26.281 1.00 91.00 72 LEU A C 1
ATOM 576 O O . LEU A 1 72 ? 29.857 -31.010 -26.758 1.00 91.00 72 LEU A O 1
ATOM 580 N N . LYS A 1 73 ? 30.561 -33.132 -26.981 1.00 92.75 73 LYS A N 1
ATOM 581 C CA . LYS A 1 73 ? 31.010 -32.990 -28.379 1.00 92.75 73 LYS A CA 1
ATOM 582 C C . LYS A 1 73 ? 29.851 -32.849 -29.367 1.00 92.75 73 LYS A C 1
ATOM 584 O O . LYS A 1 73 ? 30.055 -32.417 -30.491 1.00 92.75 73 LYS A O 1
ATOM 589 N N . THR A 1 74 ? 28.636 -33.227 -28.973 1.00 90.25 74 THR A N 1
ATOM 590 C CA . THR A 1 74 ? 27.437 -33.108 -29.820 1.00 90.25 74 THR A CA 1
ATOM 591 C C . THR A 1 74 ? 26.725 -31.767 -29.650 1.00 90.25 74 THR A C 1
ATOM 593 O O . THR A 1 74 ? 25.897 -31.400 -30.481 1.00 90.25 74 THR A O 1
ATOM 596 N N . LEU A 1 75 ? 27.036 -31.024 -28.581 1.00 89.88 75 LEU A N 1
ATOM 597 C CA . LEU A 1 75 ? 26.372 -29.768 -28.261 1.00 89.88 75 LEU A CA 1
ATOM 598 C C . LEU A 1 75 ? 27.074 -28.593 -28.954 1.00 89.88 75 LEU A C 1
ATOM 600 O O . LEU A 1 75 ? 28.250 -28.340 -28.673 1.00 89.88 75 LEU A O 1
ATOM 604 N N . PRO A 1 76 ? 26.370 -27.831 -29.812 1.00 87.56 76 PRO A N 1
ATOM 605 C CA . PRO A 1 76 ? 26.948 -26.664 -30.460 1.00 87.56 76 PRO A CA 1
ATOM 606 C C . PRO A 1 76 ? 27.091 -25.502 -29.473 1.00 87.56 76 PRO A C 1
ATOM 608 O O . PRO A 1 76 ? 26.230 -25.278 -28.612 1.00 87.56 76 PRO A O 1
ATOM 611 N N . ILE A 1 77 ? 28.145 -24.700 -29.642 1.00 84.56 77 ILE A N 1
ATOM 612 C CA . ILE A 1 77 ? 28.422 -23.501 -28.824 1.00 84.56 77 ILE A CA 1
ATOM 613 C C . ILE A 1 77 ? 27.239 -22.526 -28.792 1.00 84.56 77 ILE A C 1
ATOM 615 O O . ILE A 1 77 ? 26.995 -21.888 -27.770 1.00 84.56 77 ILE A O 1
ATOM 619 N N . SER A 1 78 ? 26.424 -22.476 -29.852 1.00 79.00 78 SER A N 1
ATOM 620 C CA . SER A 1 78 ? 25.210 -21.648 -29.916 1.00 79.00 78 SER A CA 1
ATOM 621 C C . SER A 1 78 ? 24.231 -21.875 -28.759 1.00 79.00 78 SER A C 1
ATOM 623 O O . SER A 1 78 ? 23.455 -20.974 -28.437 1.00 79.00 78 SER A O 1
ATOM 625 N N . ASN A 1 79 ? 24.262 -23.058 -28.138 1.00 82.69 79 ASN A N 1
ATOM 626 C CA . ASN A 1 79 ? 23.380 -23.431 -27.033 1.00 82.69 79 ASN A CA 1
ATOM 627 C C . ASN A 1 79 ? 23.906 -22.968 -25.662 1.00 82.69 79 ASN A C 1
ATOM 629 O O . ASN A 1 79 ? 23.155 -23.002 -24.686 1.00 82.69 79 ASN A O 1
ATOM 633 N N . LEU A 1 80 ? 25.164 -22.511 -25.561 1.00 78.69 80 LEU A N 1
ATOM 634 C CA . LEU A 1 80 ? 25.755 -22.062 -24.291 1.00 78.69 80 LEU A CA 1
ATOM 635 C C . LEU A 1 80 ? 25.014 -20.856 -23.695 1.00 78.69 80 LEU A C 1
ATOM 637 O O . LEU A 1 80 ? 24.908 -20.740 -22.475 1.00 78.69 80 LEU A O 1
ATOM 641 N N . LYS A 1 81 ? 24.415 -20.003 -24.538 1.00 73.00 81 LYS A N 1
ATOM 642 C CA . LYS A 1 81 ? 23.611 -18.843 -24.105 1.00 73.00 81 LYS A CA 1
ATOM 643 C C . LYS A 1 81 ? 22.414 -19.226 -23.221 1.00 73.00 81 LYS A C 1
ATOM 645 O O . LYS A 1 81 ? 22.004 -18.447 -22.365 1.00 73.00 81 LYS A O 1
ATOM 650 N N . ASP A 1 82 ? 21.882 -20.435 -23.396 1.00 78.69 82 ASP A N 1
ATOM 651 C CA . ASP A 1 82 ? 20.689 -20.895 -22.682 1.00 78.69 82 ASP A CA 1
ATOM 652 C C . ASP A 1 82 ? 21.033 -21.516 -21.319 1.00 78.69 82 ASP A C 1
ATOM 654 O O . ASP A 1 82 ? 20.143 -21.722 -20.489 1.00 78.69 82 ASP A O 1
ATOM 658 N N . VAL A 1 83 ? 22.319 -21.795 -21.056 1.00 80.94 83 VAL A N 1
ATOM 659 C CA . VAL A 1 83 ? 22.791 -22.478 -19.839 1.00 80.94 83 VAL A CA 1
ATOM 660 C C . VAL A 1 83 ? 22.423 -21.691 -18.587 1.00 80.94 83 VAL A C 1
ATOM 662 O O . VAL A 1 83 ? 21.826 -22.258 -17.674 1.00 80.94 83 VAL A O 1
ATOM 665 N N . ARG A 1 84 ? 22.713 -20.382 -18.542 1.00 76.25 84 ARG A N 1
ATOM 666 C CA . ARG A 1 84 ? 22.470 -19.540 -17.354 1.00 76.25 84 ARG A CA 1
ATOM 667 C C . ARG A 1 84 ? 20.974 -19.490 -17.007 1.00 76.25 84 ARG A C 1
ATOM 669 O O . ARG A 1 84 ? 20.600 -19.721 -15.857 1.00 76.25 84 ARG A O 1
ATOM 676 N N . THR A 1 85 ? 20.114 -19.288 -18.007 1.00 72.88 85 THR A N 1
ATOM 677 C CA . THR A 1 85 ? 18.651 -19.219 -17.832 1.00 72.88 85 THR A CA 1
ATOM 678 C C . THR A 1 85 ? 18.047 -20.566 -17.433 1.00 72.88 85 THR A C 1
ATOM 680 O O . THR A 1 85 ? 17.208 -20.626 -16.531 1.00 72.88 85 THR A O 1
ATOM 683 N N . LYS A 1 86 ? 18.461 -21.664 -18.079 1.00 79.62 86 LYS A N 1
ATOM 684 C CA . LYS A 1 86 ? 17.966 -23.010 -17.751 1.00 79.62 86 LYS A CA 1
ATOM 685 C C . LYS A 1 86 ? 18.452 -23.480 -16.377 1.00 79.62 86 LYS A C 1
ATOM 687 O O . LYS A 1 86 ? 17.681 -24.093 -15.644 1.00 79.62 86 LYS A O 1
ATOM 692 N N . LEU A 1 87 ? 19.689 -23.161 -15.995 1.00 76.12 87 LEU A N 1
ATOM 693 C CA . LEU A 1 87 ? 20.259 -23.546 -14.704 1.00 76.12 87 LEU A CA 1
ATOM 694 C C . LEU A 1 87 ? 19.588 -22.824 -13.532 1.00 76.12 87 LEU A C 1
ATOM 696 O O . LEU A 1 87 ? 19.238 -23.477 -12.553 1.00 76.12 87 LEU A O 1
ATOM 700 N N . GLN A 1 88 ? 19.348 -21.510 -13.638 1.00 68.25 88 GLN A N 1
ATOM 701 C CA . GLN A 1 88 ? 18.595 -20.760 -12.621 1.00 68.25 88 GLN A CA 1
ATOM 702 C C . GLN A 1 88 ? 17.201 -21.358 -12.407 1.00 68.25 88 GLN A C 1
ATOM 704 O O . GLN A 1 88 ? 16.758 -21.531 -11.272 1.00 68.25 88 GLN A O 1
ATOM 709 N N . LYS A 1 89 ? 16.539 -21.747 -13.503 1.00 66.19 89 LYS A N 1
ATOM 710 C CA . LYS A 1 89 ? 15.252 -22.443 -13.461 1.00 66.19 89 LYS A CA 1
ATOM 711 C C . LYS A 1 89 ? 15.341 -23.877 -12.946 1.00 66.19 89 LYS A C 1
ATOM 713 O O . LYS A 1 89 ? 14.299 -24.398 -12.613 1.00 66.19 89 LYS A O 1
ATOM 718 N N . SER A 1 90 ? 16.506 -24.519 -12.890 1.00 67.69 90 SER A N 1
ATOM 719 C CA . SER A 1 90 ? 16.661 -25.916 -12.445 1.00 67.69 90 SER A CA 1
ATOM 720 C C . SER A 1 90 ? 17.106 -26.022 -10.986 1.00 67.69 90 SER A C 1
ATOM 722 O O . SER A 1 90 ? 16.562 -26.818 -10.223 1.00 67.69 90 SER A O 1
ATOM 724 N N . LEU A 1 91 ? 18.037 -25.163 -10.555 1.00 66.94 91 LEU A N 1
ATOM 725 C CA . LEU A 1 91 ? 18.518 -25.117 -9.169 1.00 66.94 91 LEU A CA 1
ATOM 726 C C . LEU A 1 91 ? 17.396 -24.809 -8.166 1.00 66.94 91 LEU A C 1
ATOM 728 O O . LEU A 1 91 ? 17.466 -25.260 -7.028 1.00 66.94 91 LEU A O 1
ATOM 732 N N . ALA A 1 92 ? 16.346 -24.104 -8.596 1.00 60.44 92 ALA A N 1
ATOM 733 C CA . ALA A 1 92 ? 15.153 -23.858 -7.788 1.00 60.44 92 ALA A CA 1
ATOM 734 C C . ALA A 1 92 ? 14.281 -25.113 -7.553 1.00 60.44 92 ALA A C 1
ATOM 736 O O . ALA A 1 92 ? 13.463 -25.110 -6.639 1.00 60.44 92 ALA A O 1
ATOM 737 N N . TRP A 1 93 ? 14.446 -26.174 -8.355 1.00 54.91 93 TRP A N 1
ATOM 738 C CA . TRP A 1 93 ? 13.585 -27.368 -8.338 1.00 54.91 93 TRP A CA 1
ATOM 739 C C . TRP A 1 93 ? 14.310 -28.646 -7.913 1.00 54.91 93 TRP A C 1
ATOM 741 O O . TRP A 1 93 ? 13.659 -29.634 -7.581 1.00 54.91 93 TRP A O 1
ATOM 751 N N . GLN A 1 94 ? 15.645 -28.661 -7.916 1.00 63.91 94 GLN A N 1
ATOM 752 C CA . GLN A 1 94 ? 16.409 -29.833 -7.492 1.00 63.91 94 GLN A CA 1
ATOM 753 C C . GLN A 1 94 ? 16.601 -29.890 -5.969 1.00 63.91 94 GLN A C 1
ATOM 755 O O . GLN A 1 94 ? 17.009 -28.918 -5.334 1.00 63.91 94 GLN A O 1
ATOM 760 N N . VAL A 1 95 ? 16.394 -31.081 -5.395 1.00 63.41 95 VAL A N 1
ATOM 761 C CA . VAL A 1 95 ? 16.624 -31.403 -3.975 1.00 63.41 95 VAL A CA 1
ATOM 762 C C . VAL A 1 95 ? 18.130 -31.568 -3.709 1.00 63.41 95 VAL A C 1
ATOM 764 O O . VAL A 1 95 ? 18.635 -32.667 -3.492 1.00 63.41 95 VAL A O 1
ATOM 767 N N . LEU A 1 96 ? 18.886 -30.472 -3.784 1.00 70.38 96 LEU A N 1
ATOM 768 C CA . LEU A 1 96 ? 20.300 -30.423 -3.398 1.00 70.38 96 LEU A CA 1
ATOM 769 C C . LEU A 1 96 ? 20.452 -29.770 -2.022 1.00 70.38 96 LEU A C 1
ATOM 771 O O . LEU A 1 96 ? 19.713 -28.854 -1.673 1.00 70.38 96 LEU A O 1
ATOM 775 N N . SER A 1 97 ? 21.452 -30.203 -1.248 1.00 77.81 97 SER A N 1
ATOM 776 C CA . SER A 1 97 ? 21.803 -29.513 -0.001 1.00 77.81 97 SER A CA 1
ATOM 777 C C . SER A 1 97 ? 22.278 -28.083 -0.287 1.00 77.81 97 SER A C 1
ATOM 779 O O . SER A 1 97 ? 22.914 -27.835 -1.314 1.00 77.81 97 SER A O 1
ATOM 781 N N . LYS A 1 98 ? 22.047 -27.150 0.645 1.00 76.69 98 LYS A N 1
ATOM 782 C CA . LYS A 1 98 ? 22.494 -25.748 0.524 1.00 76.69 98 LYS A CA 1
ATOM 783 C C . LYS A 1 98 ? 24.006 -25.635 0.274 1.00 76.69 98 LYS A C 1
ATOM 785 O O . LYS A 1 98 ? 24.443 -24.810 -0.522 1.00 76.69 98 LYS A O 1
ATOM 790 N N . ALA A 1 99 ? 24.802 -26.510 0.893 1.00 77.62 99 ALA A N 1
ATOM 791 C CA . ALA A 1 99 ? 26.244 -26.579 0.663 1.00 77.62 99 ALA A CA 1
ATOM 792 C C . ALA A 1 99 ? 26.577 -26.992 -0.783 1.00 77.62 99 ALA A C 1
ATOM 794 O O . ALA A 1 99 ? 27.372 -26.331 -1.444 1.00 77.62 99 ALA A O 1
ATOM 795 N N . SER A 1 100 ? 25.919 -28.029 -1.312 1.00 76.69 100 SER A N 1
ATOM 796 C CA . SER A 1 100 ? 26.105 -28.471 -2.702 1.00 76.69 100 SER A CA 1
ATOM 797 C C . SER A 1 100 ? 25.622 -27.436 -3.720 1.00 76.69 100 SER A C 1
ATOM 799 O O . SER A 1 100 ? 26.265 -27.265 -4.753 1.00 76.69 100 SER A O 1
ATOM 801 N N . GLN A 1 101 ? 24.528 -26.726 -3.426 1.00 76.31 101 GLN A N 1
ATOM 802 C CA . GLN A 1 101 ? 24.047 -25.613 -4.250 1.00 76.31 101 GLN A CA 1
ATOM 803 C C . GLN A 1 101 ? 25.088 -24.492 -4.325 1.00 76.31 101 GLN A C 1
ATOM 805 O O . GLN A 1 101 ? 25.392 -24.024 -5.419 1.00 76.31 101 GLN A O 1
ATOM 810 N N . ASN A 1 102 ? 25.690 -24.119 -3.192 1.00 80.31 102 ASN A N 1
ATOM 811 C CA . ASN A 1 102 ? 26.735 -23.096 -3.151 1.00 80.31 102 ASN A CA 1
ATOM 812 C C . ASN A 1 102 ? 27.993 -23.533 -3.916 1.00 80.31 102 ASN A C 1
ATOM 814 O O . ASN A 1 102 ? 28.508 -22.769 -4.730 1.00 80.31 102 ASN A O 1
ATOM 818 N N . THR A 1 103 ? 28.471 -24.764 -3.705 1.00 83.31 103 THR A N 1
ATOM 819 C CA . THR A 1 103 ? 29.676 -25.272 -4.378 1.00 83.31 103 THR A CA 1
ATOM 820 C C . THR A 1 103 ? 29.466 -25.420 -5.884 1.00 83.31 103 THR A C 1
ATOM 822 O O . THR A 1 103 ? 30.221 -24.848 -6.666 1.00 83.31 103 THR A O 1
ATOM 825 N N . TYR A 1 104 ? 28.437 -26.150 -6.324 1.00 84.06 104 TYR A N 1
ATOM 826 C CA . TYR A 1 104 ? 28.212 -26.372 -7.754 1.00 84.06 104 TYR A CA 1
ATOM 827 C C . TYR A 1 104 ? 27.723 -25.113 -8.471 1.00 84.06 104 TYR A C 1
ATOM 829 O O . TYR A 1 104 ? 28.155 -24.855 -9.592 1.00 84.06 104 TYR A O 1
ATOM 837 N N . GLY A 1 105 ? 26.891 -24.296 -7.821 1.00 81.12 105 GLY A N 1
ATOM 838 C CA . GLY A 1 105 ? 26.488 -22.993 -8.345 1.00 81.12 105 GLY A CA 1
ATOM 839 C C . GLY A 1 105 ? 27.685 -22.061 -8.529 1.00 81.12 105 GLY A C 1
ATOM 840 O O . GLY A 1 105 ? 27.833 -21.464 -9.593 1.00 81.12 105 GLY A O 1
ATOM 841 N N . GLY A 1 106 ? 28.590 -22.004 -7.545 1.00 83.50 106 GLY A N 1
ATOM 842 C CA . GLY A 1 106 ? 29.840 -21.249 -7.641 1.00 83.50 106 GLY A CA 1
ATOM 843 C C . GLY A 1 106 ? 30.714 -21.700 -8.813 1.00 83.50 106 GLY A C 1
ATOM 844 O O . GLY A 1 106 ? 31.166 -20.866 -9.592 1.00 83.50 106 GLY A O 1
ATOM 845 N N . ARG A 1 107 ? 30.886 -23.015 -9.001 1.00 87.75 107 ARG A N 1
ATOM 846 C CA . ARG A 1 107 ? 31.686 -23.575 -10.106 1.00 87.75 107 ARG A CA 1
ATOM 847 C C . ARG A 1 107 ? 31.081 -23.339 -11.482 1.00 87.75 107 ARG A C 1
ATOM 849 O O . ARG A 1 107 ? 31.807 -22.992 -12.410 1.00 87.75 107 ARG A O 1
ATOM 856 N N . ILE A 1 108 ? 29.765 -23.485 -11.625 1.00 85.94 108 ILE A N 1
ATOM 857 C CA . ILE A 1 108 ? 29.113 -23.203 -12.907 1.00 85.94 108 ILE A CA 1
ATOM 858 C C . ILE A 1 108 ? 29.164 -21.702 -13.213 1.00 85.94 108 ILE A C 1
ATOM 860 O O . ILE A 1 108 ? 29.419 -21.334 -14.354 1.00 85.94 108 ILE A O 1
ATOM 864 N N . ASN A 1 109 ? 29.002 -20.830 -12.214 1.00 83.56 109 ASN A N 1
ATOM 865 C CA . ASN A 1 109 ? 29.172 -19.390 -12.408 1.00 83.56 109 ASN A CA 1
ATOM 866 C C . ASN A 1 109 ? 30.611 -19.027 -12.789 1.00 83.56 109 ASN A C 1
ATOM 868 O O . ASN A 1 109 ? 30.795 -18.219 -13.691 1.00 83.56 109 ASN A O 1
ATOM 872 N N . GLN A 1 110 ? 31.618 -19.652 -12.171 1.00 87.62 110 GLN A N 1
ATOM 873 C CA . GLN A 1 110 ? 33.023 -19.476 -12.548 1.00 87.62 110 GLN A CA 1
ATOM 874 C C . GLN A 1 110 ? 33.250 -19.839 -14.024 1.00 87.62 110 GLN A C 1
ATOM 876 O O . GLN A 1 110 ? 33.836 -19.058 -14.766 1.00 87.62 110 GLN A O 1
ATOM 881 N N . TRP A 1 111 ? 32.724 -20.985 -14.465 1.00 88.25 111 TRP A N 1
ATOM 882 C CA . TRP A 1 111 ? 32.810 -21.414 -15.862 1.00 88.25 111 TRP A CA 1
ATOM 883 C C . TRP A 1 111 ? 32.057 -20.472 -16.820 1.00 88.25 111 TRP A C 1
ATOM 885 O O . TRP A 1 111 ? 32.593 -20.086 -17.854 1.00 88.25 111 TRP A O 1
ATOM 895 N N . LEU A 1 112 ? 30.841 -20.039 -16.465 1.00 83.81 112 LEU A N 1
ATOM 896 C CA . LEU A 1 112 ? 30.047 -19.102 -17.272 1.00 83.81 112 LEU A CA 1
ATOM 897 C C . LEU A 1 112 ? 30.701 -17.723 -17.392 1.00 83.81 112 LEU A C 1
ATOM 899 O O . LEU A 1 112 ? 30.683 -17.144 -18.472 1.00 83.81 112 LEU A O 1
ATOM 903 N N . ASN A 1 113 ? 31.270 -17.201 -16.307 1.00 83.31 113 ASN A N 1
ATOM 904 C CA . ASN A 1 113 ? 31.950 -15.908 -16.314 1.00 83.31 113 ASN A CA 1
ATOM 905 C C . ASN A 1 113 ? 33.210 -15.962 -17.181 1.00 83.31 113 ASN A C 1
ATOM 907 O O . ASN A 1 113 ? 33.399 -15.089 -18.021 1.00 83.31 113 ASN A O 1
ATOM 911 N N . TRP A 1 114 ? 33.996 -17.037 -17.066 1.00 88.44 114 TRP A N 1
ATOM 912 C CA . TRP A 1 114 ? 35.143 -17.260 -17.944 1.00 88.44 114 TRP A CA 1
ATOM 913 C C . TRP A 1 114 ? 34.724 -17.292 -19.424 1.00 88.44 114 TRP A C 1
ATOM 915 O O . TRP A 1 114 ? 35.327 -16.614 -20.255 1.00 88.44 114 TRP A O 1
ATOM 925 N N . MET A 1 115 ? 33.632 -17.994 -19.755 1.00 83.50 115 MET A N 1
ATOM 926 C CA . MET A 1 115 ? 33.091 -18.018 -21.121 1.00 83.50 115 MET A CA 1
ATOM 927 C C . MET A 1 115 ? 32.602 -16.640 -21.604 1.00 83.50 115 MET A C 1
ATOM 929 O O . MET A 1 115 ? 32.639 -16.347 -22.798 1.00 83.50 115 MET A O 1
ATOM 933 N N . GLU A 1 116 ? 32.120 -15.787 -20.702 1.00 79.62 116 GLU A N 1
ATOM 934 C CA . GLU A 1 116 ? 31.696 -14.418 -21.010 1.00 79.62 116 GLU A CA 1
ATOM 935 C C . GLU A 1 116 ? 32.890 -13.506 -21.326 1.00 79.62 116 GLU A C 1
ATOM 937 O O . GLU A 1 116 ? 32.862 -12.765 -22.314 1.00 79.62 116 GLU A O 1
ATOM 942 N N . GLU A 1 117 ? 33.951 -13.608 -20.524 1.00 80.69 117 GLU A N 1
ATOM 943 C CA . GLU A 1 117 ? 35.213 -12.879 -20.688 1.00 80.69 117 GLU A CA 1
ATOM 944 C C . GLU A 1 117 ? 35.905 -13.234 -22.008 1.00 80.69 117 GLU A C 1
ATOM 946 O O . GLU A 1 117 ? 36.335 -12.340 -22.737 1.00 80.69 117 GLU A O 1
ATOM 951 N N . HIS A 1 118 ? 35.906 -14.521 -22.367 1.00 80.31 118 HIS A N 1
ATOM 952 C CA . HIS A 1 118 ? 36.518 -15.041 -23.596 1.00 80.31 118 HIS A CA 1
ATOM 953 C C . HIS A 1 118 ? 35.595 -14.937 -24.822 1.00 80.31 118 HIS A C 1
ATOM 955 O O . HIS A 1 118 ? 35.925 -15.399 -25.908 1.00 80.31 118 HIS A O 1
ATOM 961 N N . GLY A 1 119 ? 34.428 -14.299 -24.679 1.00 72.44 119 GLY A N 1
ATOM 962 C CA . GLY A 1 119 ? 33.549 -13.968 -25.801 1.00 72.44 119 GLY A CA 1
ATOM 963 C C . GLY A 1 119 ? 32.653 -15.105 -26.300 1.00 72.44 119 GLY A C 1
ATOM 964 O O . GLY A 1 119 ? 31.812 -14.851 -27.161 1.00 72.44 119 GLY A O 1
ATOM 965 N N . TYR A 1 120 ? 32.718 -16.304 -25.716 1.00 75.31 120 TYR A N 1
ATOM 966 C CA . TYR A 1 120 ? 31.854 -17.442 -26.067 1.00 75.31 120 TYR A CA 1
ATOM 967 C C . TYR A 1 120 ? 30.365 -17.178 -25.815 1.00 75.31 120 TYR A C 1
ATOM 969 O O . TYR A 1 120 ? 29.504 -17.730 -26.500 1.00 75.31 120 TYR A O 1
ATOM 977 N N . LEU A 1 121 ? 30.046 -16.299 -24.859 1.00 67.81 121 LEU A N 1
ATOM 978 C CA . LEU A 1 121 ? 28.670 -15.870 -24.573 1.00 67.81 121 LEU A CA 1
ATOM 979 C C . LEU A 1 121 ? 28.287 -14.544 -25.251 1.00 67.81 121 LEU A C 1
ATOM 981 O O . LEU A 1 121 ? 27.113 -14.167 -25.231 1.00 67.81 121 LEU A O 1
ATOM 985 N N . LYS A 1 122 ? 29.231 -13.848 -25.904 1.00 54.47 122 LYS A N 1
ATOM 986 C CA . LYS A 1 122 ? 28.958 -12.637 -26.696 1.00 54.47 122 LYS A CA 1
ATOM 987 C C . LYS A 1 122 ? 28.471 -13.020 -28.089 1.00 54.47 122 LYS A C 1
ATOM 989 O O . LYS A 1 122 ? 29.065 -12.671 -29.105 1.00 54.47 122 LYS A O 1
ATOM 994 N N . VAL A 1 123 ? 27.323 -13.686 -28.155 1.00 47.59 123 VAL A N 1
ATOM 995 C CA . VAL A 1 123 ? 26.599 -13.791 -29.419 1.00 47.59 123 VAL A CA 1
ATOM 996 C C . VAL A 1 123 ? 25.968 -12.426 -29.679 1.00 47.59 123 VAL A C 1
ATOM 998 O O . VAL A 1 123 ? 24.878 -12.118 -29.198 1.00 47.59 123 VAL A O 1
ATOM 1001 N N . SER A 1 124 ? 26.649 -11.587 -30.460 1.00 42.88 124 SER A N 1
ATOM 1002 C CA . SER A 1 124 ? 25.951 -10.595 -31.273 1.00 42.88 124 SER A CA 1
ATOM 1003 C C . SER A 1 124 ? 25.061 -11.388 -32.221 1.00 42.88 124 SER A C 1
ATOM 1005 O O . SER A 1 124 ? 25.482 -11.796 -33.304 1.00 42.88 124 SER A O 1
ATOM 1007 N N . ILE A 1 125 ? 23.840 -11.708 -31.782 1.00 46.47 125 ILE A N 1
ATOM 1008 C CA . ILE A 1 125 ? 22.843 -12.271 -32.677 1.00 46.47 125 ILE A CA 1
ATOM 1009 C C . ILE A 1 125 ? 22.547 -11.131 -33.643 1.00 46.47 125 ILE A C 1
ATOM 1011 O O . ILE A 1 125 ? 21.757 -10.234 -33.345 1.00 46.47 125 ILE A O 1
ATOM 1015 N N . LYS A 1 126 ? 23.208 -11.135 -34.804 1.00 47.47 126 LYS A N 1
ATOM 1016 C CA . LYS A 1 126 ? 22.737 -10.392 -35.967 1.00 47.47 126 LYS A CA 1
ATOM 1017 C C . LYS A 1 126 ? 21.385 -10.997 -36.322 1.00 47.47 126 LYS A C 1
ATOM 1019 O O . LYS A 1 126 ? 21.276 -11.914 -37.128 1.00 47.47 126 LYS A O 1
ATOM 1024 N N . HIS A 1 127 ? 20.347 -10.541 -35.629 1.00 54.19 127 HIS A N 1
ATOM 1025 C CA . HIS A 1 127 ? 18.980 -10.860 -35.965 1.00 54.19 127 HIS A CA 1
ATOM 1026 C C . HIS A 1 127 ? 18.778 -10.434 -37.415 1.00 54.19 127 HIS A C 1
ATOM 1028 O O . HIS A 1 127 ? 19.192 -9.340 -37.806 1.00 54.19 127 HIS A O 1
ATOM 1034 N N . SER A 1 128 ? 18.156 -11.297 -38.216 1.00 63.53 128 SER A N 1
ATOM 1035 C CA . SER A 1 128 ? 17.760 -10.914 -39.566 1.00 63.53 128 SER A CA 1
ATOM 1036 C C . SER A 1 128 ? 16.941 -9.621 -39.511 1.00 63.53 128 SER A C 1
ATOM 1038 O O . SER A 1 128 ? 16.266 -9.358 -38.510 1.00 63.53 128 SER A O 1
ATOM 1040 N N . ALA A 1 129 ? 16.965 -8.818 -40.578 1.00 72.31 129 ALA A N 1
ATOM 1041 C CA . ALA A 1 129 ? 16.214 -7.559 -40.641 1.00 72.31 129 ALA A CA 1
ATOM 1042 C C . ALA A 1 129 ? 14.736 -7.738 -40.227 1.00 72.31 129 ALA A C 1
ATOM 1044 O O . ALA A 1 129 ? 14.169 -6.908 -39.519 1.00 72.31 129 ALA A O 1
ATOM 1045 N N . ARG A 1 130 ? 14.150 -8.898 -40.563 1.00 74.62 130 ARG A N 1
ATOM 1046 C CA . ARG A 1 130 ? 12.801 -9.305 -40.147 1.00 74.62 130 ARG A CA 1
ATOM 1047 C C . ARG A 1 130 ? 12.635 -9.406 -38.629 1.00 74.62 130 ARG A C 1
ATOM 1049 O O . ARG A 1 130 ? 11.612 -8.984 -38.103 1.00 74.62 130 ARG A O 1
ATOM 1056 N N . ILE A 1 131 ? 13.603 -9.992 -37.926 1.00 73.31 131 ILE A N 1
ATOM 1057 C CA . ILE A 1 131 ? 13.552 -10.119 -36.465 1.00 73.31 131 ILE A CA 1
ATOM 1058 C C . ILE A 1 131 ? 13.848 -8.768 -35.811 1.00 73.31 131 ILE A C 1
ATOM 1060 O O . ILE A 1 131 ? 13.125 -8.406 -34.890 1.00 73.31 131 ILE A O 1
ATOM 1064 N N . GLN A 1 132 ? 14.813 -7.993 -36.325 1.00 77.44 132 GLN A N 1
ATOM 1065 C CA . GLN A 1 132 ? 15.116 -6.633 -35.848 1.00 77.44 132 GLN A CA 1
ATOM 1066 C C . GLN A 1 132 ? 13.876 -5.725 -35.853 1.00 77.44 132 GLN A C 1
ATOM 1068 O O . GLN A 1 132 ? 13.600 -5.042 -34.867 1.00 77.44 132 GLN A O 1
ATOM 1073 N N . ALA A 1 133 ? 13.066 -5.783 -36.914 1.00 82.25 133 ALA A N 1
ATOM 1074 C CA . ALA A 1 133 ? 11.812 -5.032 -37.007 1.00 82.25 133 ALA A CA 1
ATOM 1075 C C . ALA A 1 133 ? 10.777 -5.419 -35.928 1.00 82.25 133 ALA A C 1
ATOM 1077 O O . ALA A 1 133 ? 9.917 -4.615 -35.572 1.00 82.25 133 ALA A O 1
ATOM 1078 N N . GLN A 1 134 ? 10.865 -6.638 -35.386 1.00 85.50 134 GLN A N 1
ATOM 1079 C CA . GLN A 1 134 ? 9.980 -7.156 -34.340 1.00 85.50 134 GLN A CA 1
ATOM 1080 C C . GLN A 1 134 ? 10.527 -6.953 -32.922 1.00 85.50 134 GLN A C 1
ATOM 1082 O O . GLN A 1 134 ? 9.814 -7.263 -31.967 1.00 85.50 134 GLN A O 1
ATOM 1087 N N . LEU A 1 135 ? 11.763 -6.472 -32.759 1.00 83.81 135 LEU A N 1
ATOM 1088 C CA . LEU A 1 135 ? 12.340 -6.231 -31.438 1.00 83.81 135 LEU A CA 1
ATOM 1089 C C . LEU A 1 135 ? 11.789 -4.936 -30.865 1.00 83.81 135 LEU A C 1
ATOM 1091 O O . LEU A 1 135 ? 11.898 -3.876 -31.481 1.00 83.81 135 LEU A O 1
ATOM 1095 N N . SER A 1 136 ? 11.251 -5.000 -29.656 1.00 83.69 136 SER A N 1
ATOM 1096 C CA . SER A 1 136 ? 11.054 -3.805 -28.846 1.00 83.69 136 SER A CA 1
ATOM 1097 C C . SER A 1 136 ? 12.407 -3.166 -28.501 1.00 83.69 136 SER A C 1
ATOM 1099 O O . SER A 1 136 ? 13.367 -3.912 -28.251 1.00 83.69 136 SER A O 1
ATOM 1101 N N . PRO A 1 137 ? 12.488 -1.834 -28.365 1.00 78.50 137 PRO A N 1
ATOM 1102 C CA . PRO A 1 137 ? 13.666 -1.179 -27.820 1.00 78.50 137 PRO A CA 1
ATOM 1103 C C . PRO A 1 137 ? 13.986 -1.749 -26.434 1.00 78.50 137 PRO A C 1
ATOM 1105 O O . PRO A 1 137 ? 13.105 -2.217 -25.704 1.00 78.50 137 PRO A O 1
ATOM 1108 N N . LYS A 1 138 ? 15.271 -1.737 -26.059 1.00 69.81 138 LYS A N 1
ATOM 1109 C CA . LYS A 1 138 ? 15.639 -1.954 -24.654 1.00 69.81 138 LYS A CA 1
ATOM 1110 C C . LYS A 1 138 ? 14.901 -0.888 -23.861 1.00 69.81 138 LYS A C 1
ATOM 1112 O O . LYS A 1 138 ? 15.044 0.278 -24.212 1.00 69.81 138 LYS A O 1
ATOM 1117 N N . THR A 1 139 ? 14.131 -1.283 -22.849 1.00 60.16 139 THR A N 1
ATOM 1118 C CA . THR A 1 139 ? 13.391 -0.354 -21.994 1.00 60.16 139 THR A CA 1
ATOM 1119 C C . THR A 1 139 ? 14.388 0.632 -21.396 1.00 60.16 139 THR A C 1
ATOM 1121 O O . THR A 1 139 ? 15.082 0.331 -20.428 1.00 60.16 139 THR A O 1
ATOM 1124 N N . ARG A 1 140 ? 14.541 1.787 -22.037 1.00 53.09 140 ARG A N 1
ATOM 1125 C CA . ARG A 1 140 ? 15.334 2.884 -21.524 1.00 53.09 140 ARG A CA 1
ATOM 1126 C C . ARG A 1 140 ? 14.322 3.724 -20.787 1.00 53.09 140 ARG A C 1
ATOM 1128 O O . ARG A 1 140 ? 13.514 4.405 -21.405 1.00 53.09 140 ARG A O 1
ATOM 1135 N N . PHE A 1 141 ? 14.367 3.685 -19.463 1.00 52.09 141 PHE A N 1
ATOM 1136 C CA . PHE A 1 141 ? 13.816 4.765 -18.655 1.00 52.09 141 PHE A CA 1
ATOM 1137 C C . PHE A 1 141 ? 14.667 6.024 -18.909 1.00 52.09 141 PHE A C 1
ATOM 1139 O O . PHE A 1 141 ? 15.345 6.506 -18.010 1.00 52.09 141 PHE A O 1
ATOM 1146 N N . GLY A 1 142 ? 14.720 6.508 -20.158 1.00 46.34 142 GLY A N 1
ATOM 1147 C CA . GLY A 1 142 ? 15.555 7.636 -20.579 1.00 46.34 142 GLY A CA 1
ATOM 1148 C C . GLY A 1 142 ? 15.181 8.929 -19.858 1.00 46.34 142 GLY A C 1
ATOM 1149 O O . GLY A 1 142 ? 16.005 9.823 -19.744 1.00 46.34 142 GLY A O 1
ATOM 1150 N N . TYR A 1 143 ? 13.970 8.970 -19.301 1.00 50.75 143 TYR A N 1
ATOM 1151 C CA . TYR A 1 143 ? 13.433 10.053 -18.480 1.00 50.75 143 TYR A CA 1
ATOM 1152 C C . TYR A 1 143 ? 13.421 9.716 -16.975 1.00 50.75 143 TYR A C 1
ATOM 1154 O O . TYR A 1 143 ? 12.767 10.392 -16.187 1.00 50.75 143 TYR A O 1
ATOM 1162 N N . GLY A 1 144 ? 14.132 8.660 -16.563 1.00 49.78 144 GLY A N 1
ATOM 1163 C CA . GLY A 1 144 ? 14.169 8.179 -15.184 1.00 49.78 144 GLY A CA 1
ATOM 1164 C C . GLY A 1 144 ? 12.961 7.322 -14.786 1.00 49.78 144 GLY A C 1
ATOM 1165 O O . GLY A 1 144 ? 12.019 7.099 -15.546 1.00 49.78 144 GLY A O 1
ATOM 1166 N N . SER A 1 145 ? 13.013 6.777 -13.570 1.00 51.25 145 SER A N 1
ATOM 1167 C CA . SER A 1 145 ? 11.874 6.090 -12.951 1.00 51.25 145 SER A CA 1
ATOM 1168 C C . SER A 1 145 ? 10.768 7.100 -12.623 1.00 51.25 145 SER A C 1
ATOM 1170 O O . SER A 1 145 ? 11.072 8.227 -12.243 1.00 51.25 145 SER A O 1
ATOM 1172 N N . CYS A 1 146 ? 9.490 6.698 -12.633 1.00 50.12 146 CYS A N 1
ATOM 1173 C CA . CYS A 1 146 ? 8.411 7.524 -12.064 1.00 50.12 146 CYS A CA 1
ATOM 1174 C C . CYS A 1 146 ? 8.664 7.887 -10.588 1.00 50.12 146 CYS A C 1
ATOM 1176 O O . CYS A 1 146 ? 8.088 8.846 -10.090 1.00 50.12 146 CYS A O 1
ATOM 1178 N N . ALA A 1 147 ? 9.528 7.134 -9.897 1.00 51.62 147 ALA A N 1
ATOM 1179 C CA . ALA A 1 147 ? 9.985 7.442 -8.545 1.00 51.62 147 ALA A CA 1
ATOM 1180 C C . ALA A 1 147 ? 11.034 8.573 -8.480 1.00 51.62 147 ALA A C 1
ATOM 1182 O O . ALA A 1 147 ? 11.285 9.096 -7.398 1.00 51.62 147 ALA A O 1
ATOM 1183 N N . ALA A 1 148 ? 11.665 8.938 -9.602 1.00 57.47 148 ALA A N 1
ATOM 1184 C CA . ALA A 1 148 ? 12.681 9.991 -9.660 1.00 57.47 148 ALA A CA 1
ATOM 1185 C C . ALA A 1 148 ? 12.060 11.396 -9.634 1.00 57.47 148 ALA A C 1
ATOM 1187 O O . ALA A 1 148 ? 12.627 12.310 -9.038 1.00 57.47 148 ALA A O 1
ATOM 1188 N N . VAL A 1 149 ? 10.873 11.564 -10.226 1.00 62.19 149 VAL A N 1
ATOM 1189 C CA . VAL A 1 149 ? 10.142 12.834 -10.193 1.00 62.19 149 VAL A CA 1
ATOM 1190 C C . VAL A 1 149 ? 9.297 12.879 -8.924 1.00 62.19 149 VAL A C 1
ATOM 1192 O O . VAL A 1 149 ? 8.296 12.175 -8.795 1.00 62.19 149 VAL A O 1
ATOM 1195 N N . LYS A 1 150 ? 9.696 13.716 -7.962 1.00 66.56 150 LYS A N 1
ATOM 1196 C CA . LYS A 1 150 ? 8.890 13.981 -6.763 1.00 66.56 150 LYS A CA 1
ATOM 1197 C C . LYS A 1 150 ? 7.693 14.852 -7.138 1.00 66.56 150 LYS A C 1
ATOM 1199 O O . LYS A 1 150 ? 7.809 16.063 -7.294 1.00 66.56 150 LYS A O 1
ATOM 1204 N N . LEU A 1 151 ? 6.539 14.210 -7.274 1.00 69.25 151 LEU A N 1
ATOM 1205 C CA . LEU A 1 151 ? 5.272 14.862 -7.628 1.00 69.25 151 LEU A CA 1
ATOM 1206 C C . LEU A 1 151 ? 4.590 15.509 -6.431 1.00 69.25 151 LEU A C 1
ATOM 1208 O O . LEU A 1 151 ? 3.755 16.386 -6.587 1.00 69.25 151 LEU A O 1
ATOM 1212 N N . THR A 1 152 ? 4.919 15.044 -5.233 1.00 70.31 152 THR A N 1
ATOM 1213 C CA . THR A 1 152 ? 4.355 15.546 -3.986 1.00 70.31 152 THR A CA 1
ATOM 1214 C C . THR A 1 152 ? 5.405 16.368 -3.256 1.00 70.31 152 THR A C 1
ATOM 1216 O O . THR A 1 152 ? 6.583 16.007 -3.256 1.00 70.31 152 THR A O 1
ATOM 1219 N N . SER A 1 153 ? 4.974 17.409 -2.548 1.00 60.66 153 SER A N 1
ATOM 1220 C CA . SER A 1 153 ? 5.815 18.187 -1.624 1.00 60.66 153 SER A CA 1
ATOM 1221 C C . SER A 1 153 ? 6.362 17.360 -0.448 1.00 60.66 153 SER A C 1
ATOM 1223 O O . SER A 1 153 ? 7.301 17.786 0.227 1.00 60.66 153 SER A O 1
ATOM 1225 N N . ARG A 1 154 ? 5.814 16.158 -0.213 1.00 60.97 154 ARG A N 1
ATOM 1226 C CA . ARG A 1 154 ? 6.238 15.244 0.850 1.00 60.97 154 ARG A CA 1
ATOM 1227 C C . ARG A 1 154 ? 7.718 14.870 0.708 1.00 60.97 154 ARG A C 1
ATOM 1229 O O . ARG A 1 154 ? 8.133 14.229 -0.260 1.00 60.97 154 ARG A O 1
ATOM 1236 N N . ARG A 1 155 ? 8.518 15.200 1.723 1.00 53.72 155 ARG A N 1
ATOM 1237 C CA . ARG A 1 155 ? 9.834 14.584 1.929 1.00 53.72 155 ARG A CA 1
ATOM 1238 C C . ARG A 1 155 ? 9.565 13.169 2.434 1.00 53.72 155 ARG A C 1
ATOM 1240 O O . ARG A 1 155 ? 8.875 13.007 3.430 1.00 53.72 155 ARG A O 1
ATOM 1247 N N . GLY A 1 156 ? 10.027 12.152 1.708 1.00 47.62 156 GLY A N 1
ATOM 1248 C CA . GLY A 1 156 ? 9.800 10.727 1.994 1.00 47.62 156 GLY A CA 1
ATOM 1249 C C . GLY A 1 156 ? 10.477 10.208 3.267 1.00 47.62 156 GLY A C 1
ATOM 1250 O O . GLY A 1 156 ? 11.035 9.117 3.252 1.00 47.62 156 GLY A O 1
ATOM 1251 N N . LEU A 1 157 ? 10.456 10.983 4.347 1.00 51.28 157 LEU A N 1
ATOM 1252 C CA . LEU A 1 157 ? 10.840 10.530 5.668 1.00 51.28 157 LEU A CA 1
ATOM 1253 C C . LEU A 1 157 ? 9.719 9.634 6.195 1.00 51.28 157 LEU A C 1
ATOM 1255 O O . LEU A 1 157 ? 8.536 9.994 6.177 1.00 51.28 157 LEU A O 1
ATOM 1259 N N . TYR A 1 158 ? 10.103 8.434 6.632 1.00 55.62 158 TYR A N 1
ATOM 1260 C CA . TYR A 1 158 ? 9.312 7.730 7.631 1.00 55.62 158 TYR A CA 1
ATOM 1261 C C . TYR A 1 158 ? 9.056 8.719 8.770 1.00 55.62 158 TYR A C 1
ATOM 1263 O O . TYR A 1 158 ? 10.001 9.410 9.152 1.00 55.62 158 TYR A O 1
ATOM 1271 N N . PRO A 1 159 ? 7.815 8.853 9.263 1.00 68.88 159 PRO A N 1
ATOM 1272 C CA . PRO A 1 159 ? 7.557 9.821 10.312 1.00 68.88 159 PRO A CA 1
ATOM 1273 C C . PRO A 1 159 ? 8.434 9.467 11.514 1.00 68.88 159 PRO A C 1
ATOM 1275 O O . PRO A 1 159 ? 8.362 8.340 12.001 1.00 68.88 159 PRO A O 1
ATOM 1278 N N . GLU A 1 160 ? 9.295 10.399 11.929 1.00 78.12 160 GLU A N 1
ATOM 1279 C CA . GLU A 1 160 ? 10.296 10.202 12.993 1.00 78.12 160 GLU A CA 1
ATOM 1280 C C . GLU A 1 160 ? 9.657 9.755 14.313 1.00 78.12 160 GLU A C 1
ATOM 1282 O O . GLU A 1 160 ? 10.302 9.125 15.138 1.00 78.12 160 GLU A O 1
ATOM 1287 N N . TYR A 1 161 ? 8.363 10.027 14.470 1.00 89.62 161 TYR A N 1
ATOM 1288 C CA . TYR A 1 161 ? 7.568 9.679 15.634 1.00 89.62 161 TYR A CA 1
ATOM 1289 C C . TYR A 1 161 ? 6.967 8.270 15.602 1.00 89.62 161 TYR A C 1
ATOM 1291 O O . TYR A 1 161 ? 6.168 7.972 16.476 1.00 89.62 161 TYR A O 1
ATOM 1299 N N . ILE A 1 162 ? 7.227 7.410 14.609 1.00 92.81 162 ILE A N 1
ATOM 1300 C CA . ILE A 1 162 ? 6.658 6.051 14.635 1.00 92.81 162 ILE A CA 1
ATOM 1301 C C . ILE A 1 162 ? 7.222 5.254 15.817 1.00 92.81 162 ILE A C 1
ATOM 1303 O O . ILE A 1 162 ? 8.441 5.157 15.960 1.00 92.81 162 ILE A O 1
ATOM 1307 N N . LEU A 1 163 ? 6.339 4.641 16.612 1.00 93.94 163 LEU A N 1
ATOM 1308 C CA . LEU A 1 163 ? 6.756 3.834 17.756 1.00 93.94 163 LEU A CA 1
ATOM 1309 C C . LEU A 1 163 ? 7.529 2.601 17.280 1.00 93.94 163 LEU A C 1
ATOM 1311 O O . LEU A 1 163 ? 7.010 1.802 16.487 1.00 93.94 163 LEU A O 1
ATOM 1315 N N . GLN A 1 164 ? 8.759 2.442 17.763 1.00 92.56 164 GLN A N 1
ATOM 1316 C CA . GLN A 1 164 ? 9.620 1.323 17.403 1.00 92.56 164 GLN A CA 1
ATOM 1317 C C . GLN A 1 164 ? 9.301 0.085 18.240 1.00 92.56 164 GLN A C 1
ATOM 1319 O O . GLN A 1 164 ? 8.873 0.164 19.391 1.00 92.56 164 GLN A O 1
ATOM 1324 N N . TRP A 1 165 ? 9.569 -1.092 17.673 1.00 91.75 165 TRP A N 1
ATOM 1325 C CA . TRP A 1 165 ? 9.343 -2.377 18.345 1.00 91.75 165 TRP A CA 1
ATOM 1326 C C . TRP A 1 165 ? 10.054 -2.467 19.703 1.00 91.75 165 TRP A C 1
ATOM 1328 O O . TRP A 1 165 ? 9.505 -2.999 20.663 1.00 91.75 165 TRP A O 1
ATOM 1338 N N . GLN A 1 166 ? 11.272 -1.928 19.783 1.00 92.75 166 GLN A N 1
ATOM 1339 C CA . GLN A 1 166 ? 12.132 -1.968 20.966 1.00 92.75 166 GLN A CA 1
ATOM 1340 C C . GLN A 1 166 ? 11.611 -1.106 22.119 1.00 92.75 166 GLN A C 1
ATOM 1342 O O . GLN A 1 166 ? 11.973 -1.354 23.264 1.00 92.75 166 GLN A O 1
ATOM 1347 N N . GLU A 1 167 ? 10.785 -0.104 21.825 1.00 91.25 167 GLU A N 1
ATOM 1348 C CA . GLU A 1 167 ? 10.210 0.787 22.834 1.00 91.25 167 GLU A CA 1
ATOM 1349 C C . GLU A 1 167 ? 8.985 0.146 23.503 1.00 91.25 167 GLU A C 1
ATOM 1351 O O . GLU A 1 167 ? 8.655 0.457 24.643 1.00 91.25 167 GLU A O 1
ATOM 1356 N N . MET A 1 168 ? 8.316 -0.780 22.812 1.00 91.50 168 MET A N 1
ATOM 1357 C CA . MET A 1 168 ? 7.073 -1.392 23.270 1.00 91.50 168 MET A CA 1
ATOM 1358 C C . MET A 1 168 ? 7.284 -2.360 24.435 1.00 91.50 168 MET A C 1
ATOM 1360 O O . MET A 1 168 ? 8.234 -3.143 24.464 1.00 91.50 168 MET A O 1
ATOM 1364 N N . SER A 1 169 ? 6.312 -2.388 25.349 1.00 93.38 169 SER A N 1
ATOM 1365 C CA . SER A 1 169 ? 6.246 -3.416 26.385 1.00 93.38 169 SER A CA 1
ATOM 1366 C C . SER A 1 169 ? 6.065 -4.822 25.777 1.00 93.38 169 SER A C 1
ATOM 1368 O O . SER A 1 169 ? 5.481 -4.966 24.694 1.00 93.38 169 SER A O 1
ATOM 1370 N N . PRO A 1 170 ? 6.484 -5.896 26.476 1.00 94.25 170 PRO A N 1
ATOM 1371 C CA . PRO A 1 170 ? 6.268 -7.270 26.011 1.00 94.25 170 PRO A CA 1
ATOM 1372 C C . PRO A 1 170 ? 4.791 -7.612 25.750 1.00 94.25 170 PRO A C 1
ATOM 1374 O O . PRO A 1 170 ? 4.479 -8.394 24.847 1.00 94.25 170 PRO A O 1
ATOM 1377 N N . ALA A 1 171 ? 3.874 -7.004 26.510 1.00 93.50 171 ALA A N 1
ATOM 1378 C CA . ALA A 1 171 ? 2.434 -7.164 26.324 1.00 93.50 171 ALA A CA 1
ATOM 1379 C C . ALA A 1 171 ? 1.970 -6.569 24.985 1.00 93.50 171 ALA A C 1
ATOM 1381 O O . ALA A 1 171 ? 1.293 -7.248 24.212 1.00 93.50 171 ALA A O 1
ATOM 1382 N N . MET A 1 172 ? 2.408 -5.347 24.667 1.00 93.62 172 MET A N 1
ATOM 1383 C CA . MET A 1 172 ? 2.128 -4.699 23.383 1.00 93.62 172 MET A CA 1
ATOM 1384 C C . MET A 1 172 ? 2.698 -5.502 22.212 1.00 93.62 172 MET A C 1
ATOM 1386 O O . MET A 1 172 ? 1.976 -5.787 21.260 1.00 93.62 172 MET A O 1
ATOM 1390 N N . GLN A 1 173 ? 3.952 -5.953 22.300 1.00 94.81 173 GLN A N 1
ATOM 1391 C CA . GLN A 1 173 ? 4.577 -6.796 21.270 1.00 94.81 173 GLN A CA 1
ATOM 1392 C C . GLN A 1 173 ? 3.790 -8.095 21.026 1.00 94.81 173 GLN A C 1
ATOM 1394 O O . GLN A 1 173 ? 3.527 -8.480 19.882 1.00 94.81 173 GLN A O 1
ATOM 1399 N N . SER A 1 174 ? 3.365 -8.759 22.103 1.00 95.19 174 SER A N 1
ATOM 1400 C CA . SER A 1 174 ? 2.547 -9.975 22.026 1.00 95.19 174 SER A CA 1
ATOM 1401 C C . SER A 1 174 ? 1.192 -9.704 21.371 1.00 95.19 174 SER A C 1
ATOM 1403 O O . SER A 1 174 ? 0.748 -10.476 20.517 1.00 95.19 174 SER A O 1
ATOM 1405 N N . TRP A 1 175 ? 0.567 -8.573 21.702 1.00 95.25 175 TRP A N 1
ATOM 1406 C CA . TRP A 1 175 ? -0.684 -8.150 21.086 1.00 95.25 175 TRP A CA 1
ATOM 1407 C C . TRP A 1 175 ? -0.523 -7.836 19.591 1.00 95.25 175 TRP A C 1
ATOM 1409 O O . TRP A 1 175 ? -1.364 -8.249 18.796 1.00 95.25 175 TRP A O 1
ATOM 1419 N N . GLN A 1 176 ? 0.571 -7.195 19.161 1.00 95.44 176 GLN A N 1
ATOM 1420 C CA . GLN A 1 176 ? 0.822 -6.935 17.734 1.00 95.44 176 GLN A CA 1
ATOM 1421 C C . GLN A 1 176 ? 0.951 -8.231 16.928 1.00 95.44 176 GLN A C 1
ATOM 1423 O O . GLN A 1 176 ? 0.386 -8.356 15.837 1.00 95.44 176 GLN A O 1
ATOM 1428 N N . ASN A 1 177 ? 1.636 -9.229 17.492 1.00 95.38 177 ASN A N 1
ATOM 1429 C CA . ASN A 1 177 ? 1.717 -10.560 16.896 1.00 95.38 177 ASN A CA 1
ATOM 1430 C C . ASN A 1 177 ? 0.329 -11.207 16.787 1.00 95.38 177 ASN A C 1
ATOM 1432 O O . ASN A 1 177 ? -0.013 -11.767 15.741 1.00 95.38 177 ASN A O 1
ATOM 1436 N N . TYR A 1 178 ? -0.492 -11.099 17.836 1.00 94.50 178 TYR A N 1
ATOM 1437 C CA . TYR A 1 178 ? -1.875 -11.573 17.812 1.00 94.50 178 TYR A CA 1
ATOM 1438 C C . TYR A 1 178 ? -2.715 -10.851 16.748 1.00 94.50 178 TYR A C 1
ATOM 1440 O O . TYR A 1 178 ? -3.399 -11.510 15.968 1.00 94.50 178 TYR A O 1
ATOM 1448 N N . PHE A 1 179 ? -2.610 -9.526 16.647 1.00 95.19 179 PHE A N 1
ATOM 1449 C CA . PHE A 1 179 ? -3.315 -8.706 15.662 1.00 95.19 179 PHE A CA 1
ATOM 1450 C C . PHE A 1 179 ? -3.031 -9.163 14.223 1.00 95.19 179 PHE A C 1
ATOM 1452 O O . PHE A 1 179 ? -3.958 -9.403 13.445 1.00 95.19 179 PHE A O 1
ATOM 1459 N N . VAL A 1 180 ? -1.756 -9.367 13.870 1.00 95.25 180 VAL A N 1
ATOM 1460 C CA . VAL A 1 180 ? -1.371 -9.861 12.535 1.00 95.25 180 VAL A CA 1
ATOM 1461 C C . VAL A 1 180 ? -1.907 -11.271 12.294 1.00 95.25 180 VAL A C 1
ATOM 1463 O O . VAL A 1 180 ? -2.466 -11.543 11.227 1.00 95.25 180 VAL A O 1
ATOM 1466 N N . GLN A 1 181 ? -1.796 -12.171 13.274 1.00 93.31 181 GLN A N 1
ATOM 1467 C CA . GLN A 1 181 ? -2.331 -13.529 13.148 1.00 93.31 181 GLN A CA 1
ATOM 1468 C C . GLN A 1 181 ? -3.853 -13.538 12.969 1.00 93.31 181 GLN A C 1
ATOM 1470 O O . GLN A 1 181 ? -4.360 -14.250 12.100 1.00 93.31 181 GLN A O 1
ATOM 1475 N N . PHE A 1 182 ? -4.575 -12.726 13.741 1.00 92.88 182 PHE A N 1
ATOM 1476 C CA . PHE A 1 182 ? -6.029 -12.620 13.679 1.00 92.88 182 PHE A CA 1
ATOM 1477 C C . PHE A 1 182 ? -6.505 -12.170 12.289 1.00 92.88 182 PHE A C 1
ATOM 1479 O O . PHE A 1 182 ? -7.456 -12.728 11.731 1.00 92.88 182 PHE A O 1
ATOM 1486 N N . LEU A 1 183 ? -5.811 -11.203 11.683 1.00 92.56 183 LEU A N 1
ATOM 1487 C CA . LEU A 1 183 ? -6.151 -10.683 10.358 1.00 92.56 183 LEU A CA 1
ATOM 1488 C C . LEU A 1 183 ? -5.789 -11.631 9.204 1.00 92.56 183 LEU A C 1
ATOM 1490 O O . LEU A 1 183 ? -6.432 -11.577 8.157 1.00 92.56 183 LEU A O 1
ATOM 1494 N N . THR A 1 184 ? -4.798 -12.507 9.375 1.00 93.12 184 THR A N 1
ATOM 1495 C CA . THR A 1 184 ? -4.236 -13.309 8.270 1.00 93.12 184 THR A CA 1
ATOM 1496 C C . THR A 1 184 ? -4.681 -14.771 8.260 1.00 93.12 184 THR A C 1
ATOM 1498 O O . THR A 1 184 ? -4.877 -15.347 7.189 1.00 93.12 184 THR A O 1
ATOM 1501 N N . LYS A 1 185 ? -4.888 -15.403 9.422 1.00 89.12 185 LYS A N 1
ATOM 1502 C CA . LYS A 1 185 ? -5.214 -16.840 9.502 1.00 89.12 185 LYS A CA 1
ATOM 1503 C C . LYS A 1 185 ? -6.593 -17.135 8.925 1.00 89.12 185 LYS A C 1
ATOM 1505 O O . LYS A 1 185 ? -7.575 -16.588 9.393 1.00 89.12 185 LYS A O 1
ATOM 1510 N N . SER A 1 186 ? -6.736 -18.027 7.948 1.00 77.81 186 SER A N 1
ATOM 1511 C CA . SER A 1 186 ? -8.027 -18.271 7.270 1.00 77.81 186 SER A CA 1
ATOM 1512 C C . SER A 1 186 ? -9.155 -18.790 8.180 1.00 77.81 186 SER A C 1
ATOM 1514 O O . SER A 1 186 ? -10.315 -18.479 7.922 1.00 77.81 186 SER A O 1
ATOM 1516 N N . LYS A 1 187 ? -8.835 -19.500 9.270 1.00 77.19 187 LYS A N 1
ATOM 1517 C CA . LYS A 1 187 ? -9.801 -20.079 10.223 1.00 77.19 187 LYS A CA 1
ATOM 1518 C C . LYS A 1 187 ? -9.510 -19.655 11.668 1.00 77.19 187 LYS A C 1
ATOM 1520 O O . LYS A 1 187 ? -9.171 -20.486 12.503 1.00 77.19 187 LYS A O 1
ATOM 1525 N N . GLN A 1 188 ? -9.585 -18.357 11.946 1.00 77.62 188 GLN A N 1
ATOM 1526 C CA . GLN A 1 188 ? -9.446 -17.845 13.311 1.00 77.62 188 GLN A CA 1
ATOM 1527 C C . GLN A 1 188 ? -10.800 -17.945 14.049 1.00 77.62 188 GLN A C 1
ATOM 1529 O O . GLN A 1 188 ? -11.789 -17.430 13.521 1.00 77.62 188 GLN A O 1
ATOM 1534 N N . PRO A 1 189 ? -10.874 -18.584 15.235 1.00 73.19 189 PRO A N 1
ATOM 1535 C CA . PRO A 1 189 ? -12.095 -18.622 16.047 1.00 73.19 189 PRO A CA 1
ATOM 1536 C C . PRO A 1 189 ? -12.616 -17.216 16.378 1.00 73.19 189 PRO A C 1
ATOM 1538 O O . PRO A 1 189 ? -11.819 -16.294 16.544 1.00 73.19 189 PRO A O 1
ATOM 1541 N N . GLY A 1 190 ? -13.942 -17.047 16.431 1.00 70.00 190 GLY A N 1
ATOM 1542 C CA . GLY A 1 190 ? -14.598 -15.759 16.716 1.00 70.00 190 GLY A CA 1
ATOM 1543 C C . GLY A 1 190 ? -14.518 -14.724 15.585 1.00 70.00 190 GLY A C 1
ATOM 1544 O O . GLY A 1 190 ? -15.134 -13.667 15.652 1.00 70.00 190 GLY A O 1
ATOM 1545 N N . ARG A 1 191 ? -13.789 -14.998 14.495 1.00 79.12 191 ARG A N 1
ATOM 1546 C CA . ARG A 1 191 ? -13.632 -14.016 13.422 1.00 79.12 191 ARG A CA 1
ATOM 1547 C C . ARG A 1 191 ? -14.796 -14.053 12.435 1.00 79.12 191 ARG A C 1
ATOM 1549 O O . ARG A 1 191 ? -14.889 -14.940 11.592 1.00 79.12 191 ARG A O 1
ATOM 1556 N N . VAL A 1 192 ? -15.579 -12.981 12.449 1.00 84.12 192 VAL A N 1
ATOM 1557 C CA . VAL A 1 192 ? -16.646 -12.710 11.468 1.00 84.12 192 VAL A CA 1
ATOM 1558 C C . VAL A 1 192 ? -16.138 -12.028 10.183 1.00 84.12 192 VAL A C 1
ATOM 1560 O O . VAL A 1 192 ? -16.842 -11.955 9.181 1.00 84.12 192 VAL A O 1
ATOM 1563 N N . ASN A 1 193 ? -14.900 -11.521 10.199 1.00 80.50 193 ASN A N 1
ATOM 1564 C CA . ASN A 1 193 ? -14.245 -10.842 9.078 1.00 80.50 193 ASN A CA 1
ATOM 1565 C C . ASN A 1 193 ? -13.527 -11.811 8.121 1.00 80.50 193 ASN A C 1
ATOM 1567 O O . ASN A 1 193 ? -12.987 -12.841 8.531 1.00 80.50 193 ASN A O 1
ATOM 1571 N N . THR A 1 194 ? -13.426 -11.430 6.846 1.00 85.81 194 THR A N 1
ATOM 1572 C CA . THR A 1 194 ? -12.593 -12.132 5.859 1.00 85.81 194 THR A CA 1
ATOM 1573 C C . THR A 1 194 ? -11.106 -11.947 6.170 1.00 85.81 194 THR A C 1
ATOM 1575 O O . THR A 1 194 ? -10.674 -10.847 6.520 1.00 85.81 194 THR A O 1
ATOM 1578 N N . ALA A 1 195 ? -10.316 -13.014 6.017 1.00 89.88 195 ALA A N 1
ATOM 1579 C CA . ALA A 1 195 ? -8.861 -12.929 6.115 1.00 89.88 195 ALA A CA 1
ATOM 1580 C C . ALA A 1 195 ? -8.289 -11.997 5.040 1.00 89.88 195 ALA A C 1
ATOM 1582 O O . ALA A 1 195 ? -8.766 -11.974 3.903 1.00 89.88 195 ALA A O 1
ATOM 1583 N N . ILE A 1 196 ? -7.225 -11.282 5.389 1.00 92.06 196 ILE A N 1
ATOM 1584 C CA . ILE A 1 196 ? -6.463 -10.446 4.462 1.00 92.06 196 ILE A CA 1
ATOM 1585 C C . ILE A 1 196 ? -5.034 -10.966 4.315 1.00 92.06 196 ILE A C 1
ATOM 1587 O O . ILE A 1 196 ? -4.539 -11.744 5.129 1.00 92.06 196 ILE A O 1
ATOM 1591 N N . GLY A 1 197 ? -4.348 -10.510 3.267 1.00 90.50 197 GLY A N 1
ATOM 1592 C CA . GLY A 1 197 ? -2.930 -10.802 3.087 1.00 90.50 197 GLY A CA 1
ATOM 1593 C C . GLY A 1 197 ? -2.063 -10.159 4.172 1.00 90.50 197 GLY A C 1
ATOM 1594 O O . GLY A 1 197 ? -2.362 -9.074 4.674 1.00 90.50 197 GLY A O 1
ATOM 1595 N N . GLU A 1 198 ? -0.937 -10.800 4.472 1.00 93.62 198 GLU A N 1
ATOM 1596 C CA . GLU A 1 198 ? 0.024 -10.370 5.494 1.00 93.62 198 GLU A CA 1
ATOM 1597 C C . GLU A 1 198 ? 0.549 -8.945 5.272 1.00 93.62 198 GLU A C 1
ATOM 1599 O O . GLU A 1 198 ? 0.653 -8.168 6.221 1.00 93.62 198 GLU A O 1
ATOM 1604 N N . ALA A 1 199 ? 0.785 -8.554 4.016 1.00 92.56 199 ALA A N 1
ATOM 1605 C CA . ALA A 1 199 ? 1.167 -7.185 3.669 1.00 92.56 199 ALA A CA 1
ATOM 1606 C C . ALA A 1 199 ? 0.096 -6.151 4.071 1.00 92.56 199 ALA A C 1
ATOM 1608 O O . ALA A 1 199 ? 0.424 -5.045 4.496 1.00 92.56 199 ALA A O 1
ATOM 1609 N N . GLY A 1 200 ? -1.188 -6.511 3.968 1.00 92.56 200 GLY A N 1
ATOM 1610 C CA . GLY A 1 200 ? -2.298 -5.661 4.398 1.00 92.56 200 GLY A CA 1
ATOM 1611 C C . GLY A 1 200 ? -2.362 -5.518 5.919 1.00 92.56 200 GLY A C 1
ATOM 1612 O O . GLY A 1 200 ? -2.538 -4.407 6.415 1.00 92.56 200 GLY A O 1
ATOM 1613 N N . ALA A 1 201 ? -2.153 -6.616 6.650 1.00 94.75 201 ALA A N 1
ATOM 1614 C CA . ALA A 1 201 ? -2.120 -6.611 8.113 1.00 94.75 201 ALA A CA 1
ATOM 1615 C C . ALA A 1 201 ? -0.962 -5.757 8.657 1.00 94.75 201 ALA A C 1
ATOM 1617 O O . ALA A 1 201 ? -1.182 -4.881 9.491 1.00 94.75 201 ALA A O 1
ATOM 1618 N N . HIS A 1 202 ? 0.248 -5.930 8.116 1.00 95.44 202 HIS A N 1
ATOM 1619 C CA . HIS A 1 202 ? 1.408 -5.113 8.486 1.00 95.44 202 HIS A CA 1
ATOM 1620 C C . HIS A 1 202 ? 1.233 -3.637 8.118 1.00 95.44 202 HIS A C 1
ATOM 1622 O O . HIS A 1 202 ? 1.721 -2.766 8.835 1.00 95.44 202 HIS A O 1
ATOM 1628 N N . ARG A 1 203 ? 0.506 -3.328 7.033 1.00 94.88 203 ARG A N 1
ATOM 1629 C CA . ARG A 1 203 ? 0.146 -1.942 6.715 1.00 94.88 203 ARG A CA 1
ATOM 1630 C C . ARG A 1 203 ? -0.719 -1.335 7.816 1.00 94.88 203 ARG A C 1
ATOM 1632 O O . ARG A 1 203 ? -0.407 -0.239 8.256 1.00 94.88 203 ARG A O 1
ATOM 1639 N N . TYR A 1 204 ? -1.760 -2.030 8.282 1.00 97.06 204 TYR A N 1
ATOM 1640 C CA . TYR A 1 204 ? -2.566 -1.530 9.403 1.00 97.06 204 TYR A CA 1
ATOM 1641 C C . TYR A 1 204 ? -1.735 -1.374 10.670 1.00 97.06 204 TYR A C 1
ATOM 1643 O O . TYR A 1 204 ? -1.799 -0.324 11.297 1.00 97.06 204 TYR A O 1
ATOM 1651 N N . LEU A 1 205 ? -0.894 -2.356 10.994 1.00 96.06 205 LEU A N 1
ATOM 1652 C CA . LEU A 1 205 ? -0.026 -2.285 12.165 1.00 96.06 205 LEU A CA 1
ATOM 1653 C C . LEU A 1 205 ? 0.923 -1.079 12.120 1.00 96.06 205 LEU A C 1
ATOM 1655 O O . LEU A 1 205 ? 1.091 -0.380 13.113 1.00 96.06 205 LEU A O 1
ATOM 1659 N N . LYS A 1 206 ? 1.489 -0.783 10.946 1.00 95.06 206 LYS A N 1
ATOM 1660 C CA . LYS A 1 206 ? 2.309 0.413 10.735 1.00 95.06 206 LYS A CA 1
ATOM 1661 C C . LYS A 1 206 ? 1.534 1.699 11.032 1.00 95.06 206 LYS A C 1
ATOM 1663 O O . LYS A 1 206 ? 2.092 2.607 11.640 1.00 95.06 206 LYS A O 1
ATOM 1668 N N . GLU A 1 207 ? 0.274 1.790 10.610 1.00 95.31 207 GLU A N 1
ATOM 1669 C CA . GLU A 1 207 ? -0.561 2.952 10.927 1.00 95.31 207 GLU A CA 1
ATOM 1670 C C . GLU A 1 207 ? -0.880 3.041 12.428 1.00 95.31 207 GLU A C 1
ATOM 1672 O O . GLU A 1 207 ? -0.856 4.141 12.974 1.00 95.31 207 GLU A O 1
ATOM 1677 N N . LEU A 1 208 ? -1.096 1.908 13.108 1.00 97.12 208 LEU A N 1
ATOM 1678 C CA . LEU A 1 208 ? -1.290 1.864 14.563 1.00 97.12 208 LEU A CA 1
ATOM 1679 C C . LEU A 1 208 ? -0.048 2.335 15.334 1.00 97.12 208 LEU A C 1
ATOM 1681 O O . LEU A 1 208 ? -0.156 3.176 16.223 1.00 97.12 208 LEU A O 1
ATOM 1685 N N . ASN A 1 209 ? 1.145 1.905 14.920 1.00 95.88 209 ASN A N 1
ATOM 1686 C CA . ASN A 1 209 ? 2.412 2.367 15.503 1.00 95.88 209 ASN A CA 1
ATOM 1687 C C . ASN A 1 209 ? 2.648 3.869 15.308 1.00 95.88 209 ASN A C 1
ATOM 1689 O O . ASN A 1 209 ? 3.330 4.495 16.116 1.00 95.88 209 ASN A O 1
ATOM 1693 N N . LEU A 1 210 ? 2.074 4.462 14.258 1.00 94.69 210 LEU A N 1
ATOM 1694 C CA . LEU A 1 210 ? 2.106 5.910 14.067 1.00 94.69 210 LEU A CA 1
ATOM 1695 C C . LEU A 1 210 ? 1.185 6.642 15.047 1.00 94.69 210 LEU A C 1
ATOM 1697 O O . LEU A 1 210 ? 1.558 7.718 15.501 1.00 94.69 210 LEU A O 1
ATOM 1701 N N . PHE A 1 211 ? 0.027 6.076 15.397 1.00 96.00 211 PHE A N 1
ATOM 1702 C CA . PHE A 1 211 ? -0.839 6.664 16.421 1.00 96.00 211 PHE A CA 1
ATOM 1703 C C . PHE A 1 211 ? -0.194 6.604 17.808 1.00 96.00 211 PHE A C 1
ATOM 1705 O O . PHE A 1 211 ? -0.062 7.640 18.455 1.00 96.00 211 PHE A O 1
ATOM 1712 N N . TRP A 1 212 ? 0.269 5.427 18.243 1.00 96.31 212 TRP A N 1
ATOM 1713 C CA . TRP A 1 212 ? 0.937 5.302 19.544 1.00 96.31 212 TRP A CA 1
ATOM 1714 C C . TRP A 1 212 ? 2.199 6.156 19.622 1.00 96.31 212 TRP A C 1
ATOM 1716 O O . TRP A 1 212 ? 2.418 6.860 20.602 1.00 96.31 212 TRP A O 1
ATOM 1726 N N . GLY A 1 213 ? 3.000 6.157 18.559 1.00 95.25 213 GLY A N 1
ATOM 1727 C CA . GLY A 1 213 ? 4.205 6.967 18.512 1.00 95.25 213 GLY A CA 1
ATOM 1728 C C . GLY A 1 213 ? 3.917 8.472 18.546 1.00 95.25 213 GLY A C 1
ATOM 1729 O O . GLY A 1 213 ? 4.614 9.223 19.226 1.00 95.25 213 GLY A O 1
ATOM 1730 N N . TRP A 1 214 ? 2.828 8.928 17.917 1.00 94.75 214 TRP A N 1
ATOM 1731 C CA . TRP A 1 214 ? 2.373 10.311 18.072 1.00 94.75 214 TRP A CA 1
ATOM 1732 C C . TRP A 1 214 ? 1.968 10.625 19.519 1.00 94.75 214 TRP A C 1
ATOM 1734 O O . TRP A 1 214 ? 2.401 11.647 20.050 1.00 94.75 214 TRP A O 1
ATOM 1744 N N . MET A 1 215 ? 1.217 9.740 20.184 1.00 95.56 215 MET A N 1
ATOM 1745 C CA . MET A 1 215 ? 0.821 9.922 21.589 1.00 95.56 215 MET A CA 1
ATOM 1746 C C . MET A 1 215 ? 2.021 10.001 22.548 1.00 95.56 215 MET A C 1
ATOM 1748 O O . MET A 1 215 ? 1.974 10.744 23.527 1.00 95.56 215 MET A O 1
ATOM 1752 N N . THR A 1 216 ? 3.101 9.269 22.266 1.00 95.12 216 THR A N 1
ATOM 1753 C CA . THR A 1 216 ? 4.290 9.215 23.131 1.00 95.12 216 THR A CA 1
ATOM 1754 C C . THR A 1 216 ? 5.312 10.305 22.835 1.00 95.12 216 THR A C 1
ATOM 1756 O O . THR A 1 216 ? 5.876 10.890 23.759 1.00 95.12 216 THR A O 1
ATOM 1759 N N . HIS A 1 217 ? 5.570 10.605 21.563 1.00 93.62 217 HIS A N 1
ATOM 1760 C CA . HIS A 1 217 ? 6.682 11.482 21.184 1.00 93.62 217 HIS A CA 1
ATOM 1761 C C . HIS A 1 217 ? 6.244 12.913 20.844 1.00 93.62 217 HIS A C 1
ATOM 1763 O O . HIS A 1 217 ? 7.050 13.840 20.964 1.00 93.62 217 HIS A O 1
ATOM 1769 N N . VAL A 1 218 ? 4.985 13.120 20.442 1.00 93.06 218 VAL A N 1
ATOM 1770 C CA . VAL A 1 218 ? 4.526 14.387 19.844 1.00 93.06 218 VAL A CA 1
ATOM 1771 C C . VAL A 1 218 ? 3.428 15.064 20.664 1.00 93.06 218 VAL A C 1
ATOM 1773 O O . VAL A 1 218 ? 3.576 16.238 20.997 1.00 93.06 218 VAL A O 1
ATOM 1776 N N . ARG A 1 219 ? 2.351 14.341 20.991 1.00 93.12 219 ARG A N 1
ATOM 1777 C CA . ARG A 1 219 ? 1.160 14.867 21.676 1.00 93.12 219 ARG A CA 1
ATOM 1778 C C . ARG A 1 219 ? 1.508 15.505 23.025 1.00 93.12 219 ARG A C 1
ATOM 1780 O O . ARG A 1 219 ? 2.438 15.064 23.695 1.00 93.12 219 ARG A O 1
ATOM 1787 N N . GLN A 1 220 ? 0.744 16.518 23.436 1.00 90.88 220 GLN A N 1
ATOM 1788 C CA . GLN A 1 220 ? 0.831 17.121 24.767 1.00 90.88 220 GLN A CA 1
ATOM 1789 C C . GLN A 1 220 ? -0.497 16.950 25.529 1.00 90.88 220 GLN A C 1
ATOM 1791 O O . GLN A 1 220 ? -1.528 17.368 25.007 1.00 90.88 220 GLN A O 1
ATOM 1796 N N . PRO A 1 221 ? -0.493 16.371 26.746 1.00 91.62 221 PRO A N 1
ATOM 1797 C CA . PRO A 1 221 ? 0.651 15.737 27.406 1.00 91.62 221 PRO A CA 1
ATOM 1798 C C . PRO A 1 221 ? 1.088 14.444 26.695 1.00 91.62 221 PRO A C 1
ATOM 1800 O O . PRO A 1 221 ? 0.274 13.738 26.096 1.00 91.62 221 PRO A O 1
ATOM 1803 N N . ARG A 1 222 ? 2.387 14.137 26.779 1.00 94.00 222 ARG A N 1
ATOM 1804 C CA . ARG A 1 222 ? 2.957 12.892 26.243 1.00 94.00 222 ARG A CA 1
ATOM 1805 C C . ARG A 1 222 ? 2.566 11.704 27.111 1.00 94.00 222 ARG A C 1
ATOM 1807 O O . ARG A 1 222 ? 2.655 11.790 28.333 1.00 94.00 222 ARG A O 1
ATOM 1814 N N . ILE A 1 223 ? 2.219 10.589 26.473 1.00 93.88 223 ILE A N 1
ATOM 1815 C CA . ILE A 1 223 ? 1.927 9.326 27.161 1.00 93.88 223 ILE A CA 1
ATOM 1816 C C . ILE A 1 223 ? 3.212 8.492 27.256 1.00 93.88 223 ILE A C 1
ATOM 1818 O O . ILE A 1 223 ? 3.767 8.126 26.212 1.00 93.88 223 ILE A O 1
ATOM 1822 N N . PRO A 1 224 ? 3.702 8.168 28.467 1.00 92.94 224 PRO A N 1
ATOM 1823 C CA . PRO A 1 224 ? 4.864 7.305 28.643 1.00 92.94 224 PRO A CA 1
ATOM 1824 C C . PRO A 1 224 ? 4.669 5.944 27.975 1.00 92.94 224 PRO A C 1
ATOM 1826 O O . PRO A 1 224 ? 3.587 5.362 28.019 1.00 92.94 224 PRO A O 1
ATOM 1829 N N . THR A 1 225 ? 5.739 5.376 27.421 1.00 89.75 225 THR A N 1
ATOM 1830 C CA . THR A 1 225 ? 5.671 4.076 26.736 1.00 89.75 225 THR A CA 1
ATOM 1831 C C . THR A 1 225 ? 5.202 2.937 27.649 1.00 89.75 225 THR A C 1
ATOM 1833 O O . THR A 1 225 ? 4.616 1.963 27.183 1.00 89.75 225 THR A O 1
ATOM 1836 N N . THR A 1 226 ? 5.416 3.071 28.962 1.00 89.38 226 THR A N 1
ATOM 1837 C CA . THR A 1 226 ? 4.943 2.141 29.999 1.00 89.38 226 THR A CA 1
ATOM 1838 C C . THR A 1 226 ? 3.428 2.154 30.190 1.00 89.38 226 THR A C 1
ATOM 1840 O O . THR A 1 226 ? 2.878 1.168 30.667 1.00 89.38 226 THR A O 1
ATOM 1843 N N . GLU A 1 227 ? 2.762 3.248 29.823 1.00 91.12 227 GLU A N 1
ATOM 1844 C CA . GLU A 1 227 ? 1.310 3.429 29.933 1.00 91.12 227 GLU A CA 1
ATOM 1845 C C . GLU A 1 227 ? 0.589 3.147 28.610 1.00 91.12 227 GLU A C 1
ATOM 1847 O O . GLU A 1 227 ? -0.638 3.193 28.547 1.00 91.12 227 GLU A O 1
ATOM 1852 N N . LEU A 1 228 ? 1.331 2.838 27.541 1.00 91.06 228 LEU A N 1
ATOM 1853 C CA . LEU A 1 228 ? 0.731 2.522 26.256 1.00 91.06 228 LEU A CA 1
ATOM 1854 C C . LEU A 1 228 ? -0.043 1.210 26.314 1.00 91.06 228 LEU A C 1
ATOM 1856 O O . LEU A 1 228 ? 0.522 0.127 26.492 1.00 91.06 228 LEU A O 1
ATOM 1860 N N . THR A 1 229 ? -1.339 1.318 26.054 1.00 93.00 229 THR A N 1
ATOM 1861 C CA . THR A 1 229 ? -2.231 0.183 25.863 1.00 93.00 229 THR A CA 1
ATOM 1862 C C . THR A 1 229 ? -2.952 0.287 24.527 1.00 93.00 229 THR A C 1
ATOM 1864 O O . THR A 1 229 ? -2.962 1.318 23.844 1.00 93.00 229 THR A O 1
ATOM 1867 N N . VAL A 1 230 ? -3.569 -0.823 24.138 1.00 93.75 230 VAL A N 1
ATOM 1868 C CA . VAL A 1 230 ? -4.424 -0.885 22.954 1.00 93.75 230 VAL A CA 1
ATOM 1869 C C . VAL A 1 230 ? -5.686 -0.037 23.153 1.00 93.75 230 VAL A C 1
ATOM 1871 O O . VAL A 1 230 ? -6.143 0.629 22.221 1.00 93.75 230 VAL A O 1
ATOM 1874 N N . ASP A 1 231 ? -6.179 0.013 24.391 1.00 93.62 231 ASP A N 1
ATOM 1875 C CA . ASP A 1 231 ? -7.403 0.717 24.777 1.00 93.62 231 ASP A CA 1
ATOM 1876 C C . ASP A 1 231 ? -7.287 2.240 24.661 1.00 93.62 231 ASP A C 1
ATOM 1878 O O . ASP A 1 231 ? -8.297 2.912 24.480 1.00 93.62 231 ASP A O 1
ATOM 1882 N N . LEU A 1 232 ? -6.065 2.792 24.656 1.00 93.12 232 LEU A N 1
ATOM 1883 C CA . LEU A 1 232 ? -5.840 4.212 24.356 1.00 93.12 232 LEU A CA 1
ATOM 1884 C C . LEU A 1 232 ? -6.302 4.603 22.947 1.00 93.12 232 LEU A C 1
ATOM 1886 O O . LEU A 1 232 ? -6.775 5.719 22.739 1.00 93.12 232 LEU A O 1
ATOM 1890 N N . LEU A 1 233 ? -6.137 3.706 21.967 1.00 95.38 233 LEU A N 1
ATOM 1891 C CA . LEU A 1 233 ? -6.555 3.972 20.589 1.00 95.38 233 LEU A CA 1
ATOM 1892 C C . LEU A 1 233 ? -8.002 3.575 20.349 1.00 95.38 233 LEU A C 1
ATOM 1894 O O . LEU A 1 233 ? -8.686 4.219 19.566 1.00 95.38 233 LEU A O 1
ATOM 1898 N N . PHE A 1 234 ? -8.465 2.496 20.963 1.00 96.00 234 PHE A N 1
ATOM 1899 C CA . PHE A 1 234 ? -9.838 2.041 20.812 1.00 96.00 234 PHE A CA 1
ATOM 1900 C C . PHE A 1 234 ? -10.231 1.360 22.120 1.00 96.00 234 PHE A C 1
ATOM 1902 O O . PHE A 1 234 ? -9.760 0.252 22.341 1.00 96.00 234 PHE A O 1
ATOM 1909 N N . PRO A 1 235 ? -11.001 2.004 23.010 1.00 93.50 235 PRO A N 1
ATOM 1910 C CA . PRO A 1 235 ? -11.369 1.404 24.289 1.00 93.50 235 PRO A CA 1
ATOM 1911 C C . PRO A 1 235 ? -12.229 0.147 24.118 1.00 93.50 235 PRO A C 1
ATOM 1913 O O . PRO A 1 235 ? -13.205 0.162 23.356 1.00 93.50 235 PRO A O 1
ATOM 1916 N N . LYS A 1 236 ? -11.906 -0.919 24.858 1.00 93.50 236 LYS A N 1
ATOM 1917 C CA . LYS A 1 236 ? -12.786 -2.078 25.040 1.00 93.50 236 LYS A CA 1
ATOM 1918 C C . LYS A 1 236 ? -13.689 -1.844 26.249 1.00 93.50 236 LYS A C 1
ATOM 1920 O O . LYS A 1 236 ? -13.187 -1.521 27.317 1.00 93.50 236 LYS A O 1
ATOM 1925 N N . VAL A 1 237 ? -14.994 -2.020 26.066 1.00 92.69 237 VAL A N 1
ATOM 1926 C CA . VAL A 1 237 ? -15.972 -2.129 27.157 1.00 92.69 237 VAL A CA 1
ATOM 1927 C C . VAL A 1 237 ? -16.629 -3.489 27.016 1.00 92.69 237 VAL A C 1
ATOM 1929 O O . VAL A 1 237 ? -17.073 -3.824 25.915 1.00 92.69 237 VAL A O 1
ATOM 1932 N N . THR A 1 238 ? -16.620 -4.304 28.065 1.00 90.88 238 THR A N 1
ATOM 1933 C CA . THR A 1 238 ? -17.176 -5.661 27.992 1.00 90.88 238 THR A CA 1
ATOM 1934 C C . THR A 1 238 ? -18.675 -5.702 28.251 1.00 90.88 238 THR A C 1
ATOM 1936 O O . THR A 1 238 ? -19.249 -4.760 28.794 1.00 90.88 238 THR A O 1
ATOM 1939 N N . GLU A 1 239 ? -19.335 -6.779 27.814 1.00 87.44 239 GLU A N 1
ATOM 1940 C CA . GLU A 1 239 ? -20.763 -6.964 28.093 1.00 87.44 239 GLU A CA 1
ATOM 1941 C C . GLU A 1 239 ? -20.999 -7.047 29.604 1.00 87.44 239 GLU A C 1
ATOM 1943 O O . GLU A 1 239 ? -21.921 -6.411 30.104 1.00 87.44 239 GLU A O 1
ATOM 1948 N N . GLU A 1 240 ? -20.101 -7.706 30.342 1.00 89.31 240 GLU A N 1
ATOM 1949 C CA . GLU A 1 240 ? -20.161 -7.794 31.803 1.00 89.31 240 GLU A CA 1
ATOM 1950 C C . GLU A 1 240 ? -20.059 -6.408 32.462 1.00 89.31 240 GLU A C 1
ATOM 1952 O O . GLU A 1 240 ? -20.860 -6.074 33.333 1.00 89.31 240 GLU A O 1
ATOM 1957 N N . GLU A 1 241 ? -19.135 -5.554 32.001 1.00 89.94 241 GLU A N 1
ATOM 1958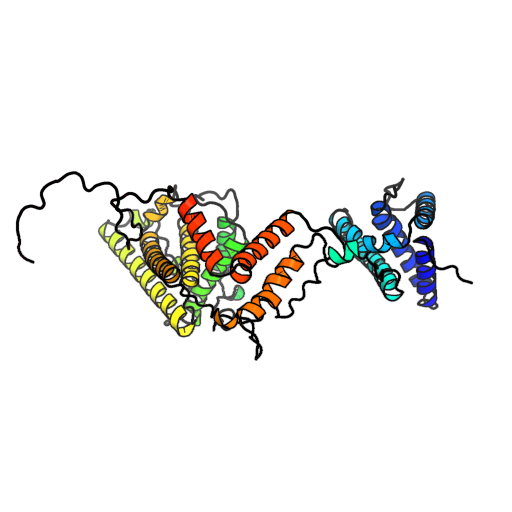 C CA . GLU A 1 241 ? -19.007 -4.175 32.494 1.00 89.94 241 GLU A CA 1
ATOM 1959 C C . GLU A 1 241 ? -20.258 -3.334 32.208 1.00 89.94 241 GLU A C 1
ATOM 1961 O O . GLU A 1 241 ? -20.602 -2.439 32.981 1.00 89.94 241 GLU A O 1
ATOM 1966 N N . LEU A 1 242 ? -20.950 -3.593 31.096 1.00 90.12 242 LEU A N 1
ATOM 1967 C CA . LEU A 1 242 ? -22.197 -2.905 30.770 1.00 90.12 242 LEU A CA 1
ATOM 1968 C C . LEU A 1 242 ? -23.363 -3.412 31.621 1.00 90.12 242 LEU A C 1
ATOM 1970 O O . LEU A 1 242 ? -24.165 -2.592 32.068 1.00 90.12 242 LEU A O 1
ATOM 1974 N N . GLU A 1 243 ? -23.463 -4.719 31.863 1.00 91.00 243 GLU A N 1
ATOM 1975 C CA . GLU A 1 243 ? -24.530 -5.330 32.667 1.00 91.00 243 GLU A CA 1
ATOM 1976 C C . GLU A 1 243 ? -24.551 -4.815 34.114 1.00 91.00 243 GLU A C 1
ATOM 1978 O O . GLU A 1 243 ? -25.625 -4.649 34.696 1.00 91.00 243 GLU A O 1
ATOM 1983 N N . GLU A 1 244 ? -23.386 -4.484 34.675 1.00 92.56 244 GLU A N 1
ATOM 1984 C CA . GLU A 1 244 ? -23.261 -3.897 36.016 1.00 92.56 244 GLU A CA 1
ATOM 1985 C C . GLU A 1 244 ? -23.742 -2.435 36.100 1.00 92.56 244 GLU A C 1
ATOM 1987 O O . GLU A 1 244 ? -23.975 -1.901 37.191 1.00 92.56 244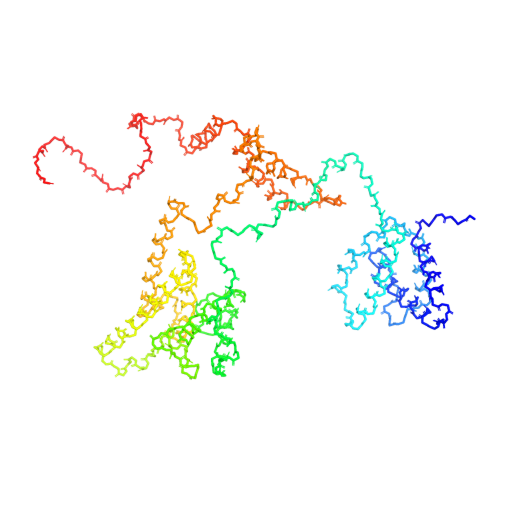 GLU A O 1
ATOM 1992 N N . LEU A 1 245 ? -23.905 -1.763 34.959 1.00 94.44 245 LEU A N 1
ATOM 1993 C CA . LEU A 1 245 ? -24.250 -0.349 34.882 1.00 94.44 245 LEU A CA 1
ATOM 1994 C C . LEU A 1 245 ? -25.723 -0.144 34.524 1.00 94.44 245 LEU A C 1
ATOM 1996 O O . LEU A 1 245 ? -26.272 -0.748 33.606 1.00 94.44 245 LEU A O 1
ATOM 2000 N N . SER A 1 246 ? -26.363 0.822 35.186 1.00 94.94 246 SER A N 1
ATOM 2001 C CA . SER A 1 246 ? -27.683 1.296 34.756 1.00 94.94 246 SER A CA 1
ATOM 2002 C C . SER A 1 246 ? -27.616 1.919 33.349 1.00 94.94 246 SER A C 1
ATOM 2004 O O . SER A 1 246 ? -26.580 2.482 32.980 1.00 94.94 246 SER A O 1
ATOM 2006 N N . PRO A 1 247 ? -28.726 1.958 32.585 1.00 94.12 247 PRO A N 1
ATOM 2007 C CA . PRO A 1 247 ? -28.738 2.546 31.240 1.00 94.12 247 PRO A CA 1
ATOM 2008 C C . PRO A 1 247 ? -28.175 3.977 31.175 1.00 94.12 247 PRO A C 1
ATOM 2010 O O . PRO A 1 247 ? -27.449 4.326 30.248 1.00 94.12 247 PRO A O 1
ATOM 2013 N N . ARG A 1 248 ? -28.427 4.800 32.205 1.00 94.31 248 ARG A N 1
ATOM 2014 C CA . ARG A 1 248 ? -27.870 6.162 32.304 1.00 94.31 248 ARG A CA 1
ATOM 2015 C C . ARG A 1 248 ? -26.355 6.177 32.523 1.00 94.31 248 ARG A C 1
ATOM 2017 O O . ARG A 1 248 ? -25.676 7.085 32.050 1.00 94.31 248 ARG A O 1
ATOM 2024 N N . GLN A 1 249 ? -25.817 5.212 33.269 1.00 94.75 249 GLN A N 1
ATOM 2025 C CA . GLN A 1 249 ? -24.372 5.084 33.473 1.00 94.75 249 GLN A CA 1
ATOM 2026 C C . GLN A 1 249 ? -23.680 4.570 32.211 1.00 94.75 249 GLN A C 1
ATOM 2028 O O . GLN A 1 249 ? -22.635 5.112 31.860 1.00 94.75 249 GLN A O 1
ATOM 2033 N N . GLN A 1 250 ? -24.286 3.611 31.501 1.00 93.75 250 GLN A N 1
ATOM 2034 C CA . GLN A 1 250 ? -23.797 3.150 30.198 1.00 93.75 250 GLN A CA 1
ATOM 2035 C C . GLN A 1 250 ? -23.743 4.306 29.189 1.00 93.75 250 GLN A C 1
ATOM 2037 O O . GLN A 1 250 ? -22.713 4.526 28.558 1.00 93.75 250 GLN A O 1
ATOM 2042 N N . GLU A 1 251 ? -24.812 5.105 29.082 1.00 93.94 251 GLU A N 1
ATOM 2043 C CA . GLU A 1 251 ? -24.845 6.282 28.201 1.00 93.94 251 GLU A CA 1
ATOM 2044 C C . GLU A 1 251 ? -23.741 7.291 28.560 1.00 93.94 251 GLU A C 1
ATOM 2046 O O . GLU A 1 251 ? -23.018 7.777 27.687 1.00 93.94 251 GLU A O 1
ATOM 2051 N N . LYS A 1 252 ? -23.556 7.575 29.856 1.00 96.06 252 LYS A N 1
ATOM 2052 C CA . LYS A 1 252 ? -22.498 8.476 30.336 1.00 96.06 252 LYS A CA 1
ATOM 2053 C C . LYS A 1 252 ? -21.096 7.937 30.030 1.00 96.06 252 LYS A C 1
ATOM 2055 O O . LYS A 1 252 ? -20.224 8.721 29.651 1.00 96.06 252 LYS A O 1
ATOM 2060 N N . LEU A 1 253 ? -20.880 6.631 30.193 1.00 95.44 253 LEU A N 1
ATOM 2061 C CA . LEU A 1 253 ? -19.617 5.957 29.890 1.00 95.44 253 LEU A CA 1
ATOM 2062 C C . LEU A 1 253 ? -19.293 6.058 28.396 1.00 95.44 253 LEU A C 1
ATOM 2064 O O . LEU A 1 253 ? -18.221 6.535 28.027 1.00 95.44 253 LEU A O 1
ATOM 2068 N N . TRP A 1 254 ? -20.244 5.692 27.536 1.00 95.81 254 TRP A N 1
ATOM 2069 C CA . TRP A 1 254 ? -20.055 5.758 26.090 1.00 95.81 254 TRP A CA 1
ATOM 2070 C C . TRP A 1 254 ? -19.831 7.179 25.600 1.00 95.81 254 TRP A C 1
ATOM 2072 O O . TRP A 1 254 ? -18.922 7.407 24.805 1.00 95.81 254 TRP A O 1
ATOM 2082 N N . ARG A 1 255 ? -20.576 8.152 26.131 1.00 95.62 255 ARG A N 1
ATOM 2083 C CA . ARG A 1 255 ? -20.372 9.565 25.803 1.00 95.62 255 ARG A CA 1
ATOM 2084 C C . ARG A 1 255 ? -18.964 10.037 26.162 1.00 95.62 255 ARG A C 1
ATOM 2086 O O . ARG A 1 255 ? -18.370 10.785 25.389 1.00 95.62 255 ARG A O 1
ATOM 2093 N N . LYS A 1 256 ? -18.420 9.594 27.302 1.00 96.06 256 LYS A N 1
ATOM 2094 C CA . LYS A 1 256 ? -17.035 9.883 27.695 1.00 96.06 256 LYS A CA 1
ATOM 2095 C C . LYS A 1 256 ? -16.047 9.303 26.677 1.00 96.06 256 LYS A C 1
ATOM 2097 O O . LYS A 1 256 ? -15.245 10.056 26.135 1.00 96.06 256 LYS A O 1
ATOM 2102 N N . TYR A 1 257 ? -16.138 8.008 26.370 1.00 95.94 257 TYR A N 1
ATOM 2103 C CA . TYR A 1 257 ? -15.203 7.371 25.436 1.00 95.94 257 TYR A CA 1
ATOM 2104 C C . TYR A 1 257 ? -15.312 7.901 24.010 1.00 95.94 257 TYR A C 1
ATOM 2106 O O . TYR A 1 257 ? -14.295 8.086 23.350 1.00 95.94 257 TYR A O 1
ATOM 2114 N N . GLN A 1 258 ? -16.522 8.188 23.528 1.00 96.06 258 GLN A N 1
ATOM 2115 C CA . GLN A 1 258 ? -16.711 8.797 22.214 1.00 96.06 258 GLN A CA 1
ATOM 2116 C C . GLN A 1 258 ? -16.086 10.188 22.148 1.00 96.06 258 GLN A C 1
ATOM 2118 O O . GLN A 1 258 ? -15.433 10.492 21.153 1.00 96.06 258 GLN A O 1
ATOM 2123 N N . LEU A 1 259 ? -16.248 11.007 23.194 1.00 95.81 259 LEU A N 1
ATOM 2124 C CA . LEU A 1 259 ? -15.650 12.337 23.249 1.00 95.81 259 LEU A CA 1
ATOM 2125 C C . LEU A 1 259 ? -14.119 12.252 23.262 1.00 95.81 259 LEU A C 1
ATOM 2127 O O . LEU A 1 259 ? -13.467 12.929 22.471 1.00 95.81 259 LEU A O 1
ATOM 2131 N N . GLU A 1 260 ? -13.543 11.398 24.110 1.00 94.56 260 GLU A N 1
ATOM 2132 C CA . GLU A 1 260 ? -12.091 11.182 24.170 1.00 94.56 260 GLU A CA 1
ATOM 2133 C C . GLU A 1 260 ? -11.545 10.693 22.821 1.00 94.56 260 GLU A C 1
ATOM 2135 O O . GLU A 1 260 ? -10.573 11.252 22.310 1.00 94.56 260 GLU A O 1
ATOM 2140 N N . PHE A 1 261 ? -12.214 9.710 22.208 1.00 95.69 261 PHE A N 1
ATOM 2141 C CA . PHE A 1 261 ? -11.860 9.157 20.901 1.00 95.69 261 PHE A CA 1
ATOM 2142 C C . PHE A 1 261 ? -11.931 10.206 19.783 1.00 95.69 261 PHE A C 1
ATOM 2144 O O . PHE A 1 261 ? -10.996 10.323 18.996 1.00 95.69 261 PHE A O 1
ATOM 2151 N N . GLN A 1 262 ? -12.996 11.014 19.737 1.00 95.94 262 GLN A N 1
ATOM 2152 C CA . GLN A 1 262 ? -13.129 12.125 18.785 1.00 95.94 262 GLN A CA 1
ATOM 2153 C C . GLN A 1 262 ? -12.047 13.182 18.981 1.00 95.94 262 GLN A C 1
ATOM 2155 O O . GLN A 1 262 ? -11.489 13.665 17.999 1.00 95.94 262 GLN A O 1
ATOM 2160 N N . THR A 1 263 ? -11.747 13.522 20.236 1.00 95.06 263 THR A N 1
ATOM 2161 C CA . THR A 1 263 ? -10.801 14.587 20.585 1.00 95.06 263 THR A CA 1
ATOM 2162 C C . THR A 1 263 ? -9.413 14.257 20.061 1.00 95.06 263 THR A C 1
ATOM 2164 O O . THR A 1 263 ? -8.867 15.007 19.255 1.00 95.06 263 THR A O 1
ATOM 2167 N N . TRP A 1 264 ? -8.857 13.100 20.435 1.00 95.50 264 TRP A N 1
ATOM 2168 C CA . TRP A 1 264 ? -7.503 12.765 19.998 1.00 95.50 264 TRP A CA 1
ATOM 2169 C C . TRP A 1 264 ? -7.445 12.473 18.489 1.00 95.50 264 TRP A C 1
ATOM 2171 O O . TRP A 1 264 ? -6.431 12.764 17.855 1.00 95.50 264 TRP A O 1
ATOM 2181 N N . LEU A 1 265 ? -8.518 11.934 17.887 1.00 95.75 265 LEU A N 1
ATOM 2182 C CA . LEU A 1 265 ? -8.586 11.750 16.433 1.00 95.75 265 LEU A CA 1
ATOM 2183 C C . LEU A 1 265 ? -8.536 13.079 15.686 1.00 95.75 265 LEU A C 1
ATOM 2185 O O . LEU A 1 265 ? -7.817 13.175 14.691 1.00 95.75 265 LEU A O 1
ATOM 2189 N N . GLY A 1 266 ? -9.274 14.080 16.171 1.00 94.88 266 GLY A N 1
ATOM 2190 C CA . GLY A 1 266 ? -9.240 15.445 15.655 1.00 94.88 266 GLY A CA 1
ATOM 2191 C C . GLY A 1 266 ? -7.840 16.045 15.764 1.00 94.88 266 GLY A C 1
ATOM 2192 O O . GLY A 1 266 ? -7.273 16.431 14.745 1.00 94.88 266 GLY A O 1
ATOM 2193 N N . GLU A 1 267 ? -7.245 16.003 16.962 1.00 95.31 267 GLU A N 1
ATOM 2194 C CA . GLU A 1 267 ? -5.872 16.472 17.224 1.00 95.31 267 GLU A CA 1
ATOM 2195 C C . GLU A 1 267 ? -4.849 15.811 16.283 1.00 95.31 267 GLU A C 1
ATOM 2197 O O . GLU A 1 267 ? -3.974 16.469 15.718 1.00 95.31 267 GLU A O 1
ATOM 2202 N N . TYR A 1 268 ? -4.945 14.492 16.082 1.00 95.00 268 TYR A N 1
ATOM 2203 C CA . TYR A 1 268 ? -4.019 13.781 15.206 1.00 95.00 268 TYR A CA 1
ATOM 2204 C C . TYR A 1 268 ? -4.250 14.104 13.726 1.00 95.00 268 TYR A C 1
ATOM 2206 O O . TYR A 1 268 ? -3.290 14.199 12.958 1.00 95.00 268 TYR A O 1
ATOM 2214 N N . HIS A 1 269 ? -5.503 14.273 13.300 1.00 93.75 269 HIS A N 1
ATOM 2215 C CA . HIS A 1 269 ? -5.819 14.655 11.926 1.00 93.75 269 HIS A CA 1
ATOM 2216 C C . HIS A 1 269 ? -5.297 16.062 11.602 1.00 93.75 269 HIS A C 1
ATOM 2218 O O . HIS A 1 269 ? -4.692 16.259 10.546 1.00 93.75 269 HIS A O 1
ATOM 2224 N N . GLU A 1 270 ? -5.465 17.008 12.525 1.00 92.50 270 GLU A N 1
ATOM 2225 C CA . GLU A 1 270 ? -4.916 18.362 12.435 1.00 92.50 270 GLU A CA 1
ATOM 2226 C C . GLU A 1 270 ? -3.386 18.326 12.367 1.00 92.50 270 GLU A C 1
ATOM 2228 O O . GLU A 1 270 ? -2.801 18.817 11.401 1.00 92.50 270 GLU A O 1
ATOM 2233 N N . TYR A 1 271 ? -2.737 17.588 13.274 1.00 91.56 271 TYR A N 1
ATOM 2234 C CA . TYR A 1 271 ? -1.291 17.356 13.231 1.00 91.56 271 TYR A CA 1
ATOM 2235 C C . TYR A 1 271 ? -0.819 16.802 11.873 1.00 91.56 271 TYR A C 1
ATOM 2237 O O . TYR A 1 271 ? 0.197 17.235 11.323 1.00 91.56 271 TYR A O 1
ATOM 2245 N N . LEU A 1 272 ? -1.550 15.846 11.288 1.00 89.31 272 LEU A N 1
ATOM 2246 C CA . LEU A 1 272 ? -1.216 15.314 9.967 1.00 89.31 272 LEU A CA 1
ATOM 2247 C C . LEU A 1 272 ? -1.323 16.372 8.864 1.00 89.31 272 LEU A C 1
ATOM 2249 O O . LEU A 1 272 ? -0.498 16.348 7.944 1.00 89.31 272 LEU A O 1
ATOM 2253 N N . LYS A 1 273 ? -2.316 17.263 8.925 1.00 86.88 273 LYS A N 1
ATOM 2254 C CA . LYS A 1 273 ? -2.520 18.329 7.936 1.00 86.88 273 LYS A CA 1
ATOM 2255 C C . LYS A 1 273 ? -1.461 1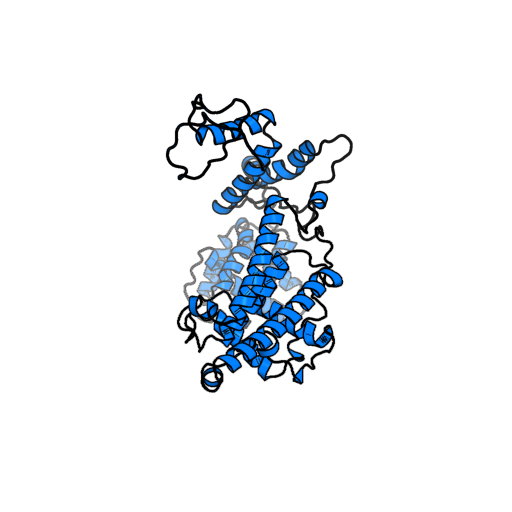9.425 8.063 1.00 86.88 273 LYS A C 1
ATOM 2257 O O . LYS A 1 273 ? -0.866 19.791 7.048 1.00 86.88 273 LYS A O 1
ATOM 2262 N N . GLU A 1 274 ? -1.192 19.887 9.278 1.00 86.38 274 GLU A N 1
ATOM 2263 C CA . GLU A 1 274 ? -0.335 21.046 9.547 1.00 86.38 274 GLU A CA 1
ATOM 2264 C C . GLU A 1 274 ? 1.155 20.684 9.550 1.00 86.38 274 GLU A C 1
ATOM 2266 O O . GLU A 1 274 ? 1.921 21.132 8.692 1.00 86.38 274 GLU A O 1
ATOM 2271 N N . GLU A 1 275 ? 1.558 19.794 10.455 1.00 82.69 275 GLU A N 1
ATOM 2272 C CA . GLU A 1 275 ? 2.957 19.397 10.651 1.00 82.69 275 GLU A CA 1
ATOM 2273 C C . GLU A 1 275 ? 3.372 18.306 9.658 1.00 82.69 275 GLU A C 1
ATOM 2275 O O . GLU A 1 275 ? 4.431 18.355 9.025 1.00 82.69 275 GLU A O 1
ATOM 2280 N N . GLY A 1 276 ? 2.496 17.315 9.462 1.00 74.88 276 GLY A N 1
ATOM 2281 C CA . GLY A 1 276 ? 2.731 16.201 8.545 1.00 74.88 276 GLY A CA 1
ATOM 2282 C C . GLY A 1 276 ? 2.607 16.567 7.062 1.00 74.88 276 GLY A C 1
ATOM 2283 O O . GLY A 1 276 ? 3.033 15.781 6.206 1.00 74.88 276 GLY A O 1
ATOM 2284 N N . LYS A 1 277 ? 2.013 17.731 6.746 1.00 78.00 277 LYS A N 1
ATOM 2285 C CA . LYS A 1 277 ? 1.676 18.196 5.385 1.00 78.00 277 LYS A CA 1
ATOM 2286 C C . LYS A 1 277 ? 0.956 17.130 4.550 1.00 78.00 277 LYS A C 1
ATOM 2288 O O . LYS A 1 277 ? 1.123 17.038 3.331 1.00 78.00 277 LYS A O 1
ATOM 2293 N N . SER A 1 278 ? 0.176 16.278 5.211 1.00 82.62 278 SER A N 1
ATOM 2294 C CA . SER A 1 278 ? -0.570 15.185 4.603 1.00 82.62 278 SER A CA 1
ATOM 2295 C C . SER A 1 278 ? -1.989 15.639 4.290 1.00 82.62 278 SER A C 1
ATOM 2297 O O . SER A 1 278 ? -2.931 15.309 5.001 1.00 82.62 278 SER A O 1
ATOM 2299 N N . GLN A 1 279 ? -2.137 16.344 3.174 1.00 81.94 279 GLN A N 1
ATOM 2300 C CA . GLN A 1 279 ? -3.426 16.882 2.734 1.00 81.94 279 GLN A CA 1
ATOM 2301 C C . GLN A 1 279 ? -4.324 15.857 2.027 1.00 81.94 279 GLN A C 1
ATOM 2303 O O . GLN A 1 279 ? -5.442 16.183 1.670 1.00 81.94 279 GLN A O 1
ATOM 2308 N N . SER A 1 280 ? -3.852 14.630 1.771 1.00 86.81 280 SER A N 1
ATOM 2309 C CA . SER A 1 280 ? -4.660 13.650 1.036 1.00 86.81 280 SER A CA 1
ATOM 2310 C C . SER A 1 280 ? -5.701 12.973 1.936 1.00 86.81 280 SER A C 1
ATOM 2312 O O . SER A 1 280 ? -5.291 12.293 2.889 1.00 86.81 280 SER A O 1
ATOM 2314 N N . PRO A 1 281 ? -7.000 12.995 1.576 1.00 91.12 281 PRO A N 1
ATOM 2315 C CA . PRO A 1 281 ? -8.037 12.253 2.295 1.00 91.12 281 PRO A CA 1
ATOM 2316 C C . PRO A 1 281 ? -7.808 10.736 2.235 1.00 91.12 281 PRO A C 1
ATOM 2318 O O . PRO A 1 281 ? -8.167 10.004 3.156 1.00 91.12 281 PRO A O 1
ATOM 2321 N N . HIS A 1 282 ? -7.099 10.226 1.217 1.00 90.44 282 HIS A N 1
ATOM 2322 C CA . HIS A 1 282 ? -6.682 8.820 1.176 1.00 90.44 282 HIS A CA 1
ATOM 2323 C C . HIS A 1 282 ? -5.726 8.437 2.310 1.00 90.44 282 HIS A C 1
ATOM 2325 O O . HIS A 1 282 ? -5.784 7.298 2.786 1.00 90.44 282 HIS A O 1
ATOM 2331 N N . THR A 1 283 ? -4.852 9.352 2.747 1.00 90.25 283 THR A N 1
ATOM 2332 C CA . THR A 1 283 ? -3.991 9.092 3.906 1.00 90.25 283 THR A CA 1
ATOM 2333 C C . THR A 1 283 ? -4.853 8.930 5.149 1.00 90.25 283 THR A C 1
ATOM 2335 O O . THR A 1 283 ? -4.702 7.937 5.863 1.00 90.25 283 THR A O 1
ATOM 2338 N N . TRP A 1 284 ? -5.793 9.853 5.370 1.00 93.94 284 TRP A N 1
ATOM 2339 C CA . TRP A 1 284 ? -6.684 9.809 6.526 1.00 93.94 284 TRP A CA 1
ATOM 2340 C C . TRP A 1 284 ? -7.586 8.570 6.512 1.00 93.94 284 TRP A C 1
ATOM 2342 O O . TRP A 1 284 ? -7.628 7.817 7.482 1.00 93.94 284 TRP A O 1
ATOM 2352 N N . LYS A 1 285 ? -8.161 8.221 5.357 1.00 95.50 285 LYS A N 1
ATOM 2353 C CA . LYS A 1 285 ? -8.882 6.954 5.156 1.00 95.50 285 LYS A CA 1
ATOM 2354 C C . LYS A 1 285 ? -8.060 5.731 5.572 1.00 95.50 285 LYS A C 1
ATOM 2356 O O . LYS A 1 285 ? -8.597 4.791 6.162 1.00 95.50 285 LYS A O 1
ATOM 2361 N N . GLY A 1 286 ? -6.766 5.710 5.244 1.00 94.62 286 GLY A N 1
ATOM 2362 C CA . GLY A 1 286 ? -5.847 4.636 5.626 1.00 94.62 286 GLY A CA 1
ATOM 2363 C C . GLY A 1 286 ? -5.695 4.504 7.144 1.00 94.62 286 GLY A C 1
ATOM 2364 O O . GLY A 1 286 ? -5.768 3.390 7.665 1.00 94.62 286 GLY A O 1
ATOM 2365 N N . LYS A 1 287 ? -5.570 5.639 7.842 1.00 95.56 287 LYS A N 1
ATOM 2366 C CA . LYS A 1 287 ? -5.522 5.737 9.310 1.00 95.56 287 LYS A CA 1
ATOM 2367 C C . LYS A 1 287 ? -6.798 5.202 9.958 1.00 95.56 287 LYS A C 1
ATOM 2369 O O . LYS A 1 287 ? -6.733 4.286 10.779 1.00 95.56 287 LYS A O 1
ATOM 2374 N N . LEU A 1 288 ? -7.956 5.685 9.509 1.00 97.62 288 LEU A N 1
ATOM 2375 C CA . LEU A 1 288 ? -9.262 5.226 9.991 1.00 97.62 288 LEU A CA 1
ATOM 2376 C C . LEU A 1 288 ? -9.477 3.728 9.725 1.00 97.62 288 LEU A C 1
ATOM 2378 O O . LEU A 1 288 ? -10.031 3.011 10.556 1.00 97.62 288 LEU A O 1
ATOM 2382 N N . SER A 1 289 ? -8.991 3.214 8.589 1.00 97.44 289 SER A N 1
ATOM 2383 C CA . SER A 1 289 ? -9.080 1.783 8.256 1.00 97.44 289 SER A CA 1
ATOM 2384 C C . SER A 1 289 ? -8.275 0.909 9.216 1.00 97.44 289 SER A C 1
ATOM 2386 O O . SER A 1 289 ? -8.722 -0.185 9.562 1.00 97.44 289 SER A O 1
ATOM 2388 N N . ALA A 1 290 ? -7.114 1.386 9.671 1.00 97.69 290 ALA A N 1
ATOM 2389 C CA . ALA A 1 290 ? -6.318 0.688 10.674 1.00 97.69 290 ALA A CA 1
ATOM 2390 C C . ALA A 1 290 ? -7.015 0.665 12.042 1.00 97.69 290 ALA A C 1
ATOM 2392 O O . ALA A 1 290 ? -7.046 -0.386 12.676 1.00 97.69 290 ALA A O 1
ATOM 2393 N N . LEU A 1 291 ? -7.657 1.765 12.453 1.00 97.81 291 LEU A N 1
ATOM 2394 C CA . LEU A 1 291 ? -8.467 1.805 13.679 1.00 97.81 291 LEU A CA 1
ATOM 2395 C C . LEU A 1 291 ? -9.702 0.912 13.593 1.00 97.81 291 LEU A C 1
ATOM 2397 O O . LEU A 1 291 ? -10.021 0.202 14.540 1.00 97.81 291 LEU A O 1
ATOM 2401 N N . LYS A 1 292 ? -10.363 0.869 12.432 1.00 96.75 292 LYS A N 1
ATOM 2402 C CA . LYS A 1 292 ? -11.481 -0.053 12.198 1.00 96.75 292 LYS A CA 1
ATOM 2403 C C . LYS A 1 292 ? -11.029 -1.506 12.327 1.00 96.75 292 LYS A C 1
ATOM 2405 O O . LYS A 1 292 ? -11.749 -2.326 12.888 1.00 96.75 292 LYS A O 1
ATOM 2410 N N . ALA A 1 293 ? -9.842 -1.834 11.810 1.00 96.12 293 ALA A N 1
ATOM 2411 C CA . ALA A 1 293 ? -9.249 -3.154 11.988 1.00 96.12 293 ALA A CA 1
ATOM 2412 C C . ALA A 1 293 ? -8.918 -3.423 13.463 1.00 96.12 293 ALA A C 1
ATOM 2414 O O . ALA A 1 293 ? -9.232 -4.505 13.948 1.00 96.12 293 ALA A O 1
ATOM 2415 N N . LEU A 1 294 ? -8.357 -2.443 14.177 1.00 96.69 294 LEU A N 1
ATOM 2416 C CA . LEU A 1 294 ? -8.066 -2.530 15.607 1.00 96.69 294 LEU A CA 1
ATOM 2417 C C . LEU A 1 294 ? -9.318 -2.842 16.436 1.00 96.69 294 LEU A C 1
ATOM 2419 O O . LEU A 1 294 ? -9.344 -3.861 17.126 1.00 96.69 294 LEU A O 1
ATOM 2423 N N . GLY A 1 295 ? -10.368 -2.026 16.311 1.00 95.50 295 GLY A N 1
ATOM 2424 C CA . GLY A 1 295 ? -11.625 -2.238 17.031 1.00 95.50 295 GLY A CA 1
ATOM 2425 C C . GLY A 1 295 ? -12.241 -3.602 16.715 1.00 95.50 295 GLY A C 1
ATOM 2426 O O . GLY A 1 295 ? -12.766 -4.277 17.596 1.00 95.50 295 GLY A O 1
ATOM 2427 N N . ARG A 1 296 ? -12.103 -4.080 15.469 1.00 94.25 296 ARG A N 1
ATOM 2428 C CA . ARG A 1 296 ? -12.592 -5.411 15.082 1.00 94.25 296 ARG A CA 1
ATOM 2429 C C . ARG A 1 296 ? -11.870 -6.538 15.803 1.00 94.25 296 ARG A C 1
ATOM 2431 O O . ARG A 1 296 ? -12.506 -7.541 16.106 1.00 94.25 296 ARG A O 1
ATOM 2438 N N . VAL A 1 297 ? -10.567 -6.395 16.042 1.00 93.88 297 VAL A N 1
ATOM 2439 C CA . VAL A 1 297 ? -9.794 -7.379 16.809 1.00 93.88 297 VAL A CA 1
ATOM 2440 C C . VAL A 1 297 ? -10.166 -7.325 18.288 1.00 93.88 297 VAL A C 1
ATOM 2442 O O . VAL A 1 297 ? -10.329 -8.378 18.894 1.00 93.88 297 VAL A O 1
ATOM 2445 N N . GLN A 1 298 ? -10.330 -6.130 18.860 1.00 93.12 298 GLN A N 1
ATOM 2446 C CA . GLN A 1 298 ? -10.660 -5.985 20.280 1.00 93.12 298 GLN A CA 1
ATOM 2447 C C . GLN A 1 298 ? -12.037 -6.540 20.662 1.00 93.12 298 GLN A C 1
ATOM 2449 O O . GLN A 1 298 ? -12.154 -7.177 21.706 1.00 93.12 298 GLN A O 1
ATOM 2454 N N . TYR A 1 299 ? -13.048 -6.305 19.823 1.00 93.75 299 TYR A N 1
ATOM 2455 C CA . TYR A 1 299 ? -14.435 -6.727 20.056 1.00 93.75 299 TYR A CA 1
ATOM 2456 C C . TYR A 1 299 ? -14.775 -8.057 19.367 1.00 93.75 299 TYR A C 1
ATOM 2458 O O . TYR A 1 299 ? -15.943 -8.402 19.227 1.00 93.75 299 TYR A O 1
ATOM 2466 N N . ALA A 1 300 ? -13.777 -8.795 18.869 1.00 91.75 300 ALA A N 1
ATOM 2467 C CA . ALA A 1 300 ? -13.995 -10.027 18.107 1.00 91.75 300 ALA A CA 1
ATOM 2468 C C . ALA A 1 300 ? -14.759 -11.108 18.890 1.00 91.75 300 ALA A C 1
ATOM 2470 O O . ALA A 1 300 ? -15.453 -11.920 18.292 1.00 91.75 300 ALA A O 1
ATOM 2471 N N . ASP A 1 301 ? -14.602 -11.123 20.208 1.00 90.25 301 ASP A N 1
ATOM 2472 C CA . ASP A 1 301 ? -15.248 -12.032 21.150 1.00 90.25 301 ASP A CA 1
ATOM 2473 C C . ASP A 1 301 ? -16.691 -11.636 21.503 1.00 90.25 301 ASP A C 1
ATOM 2475 O O . ASP A 1 301 ? -17.441 -12.485 21.967 1.00 90.25 301 ASP A O 1
ATOM 2479 N N . GLN A 1 302 ? -17.095 -10.392 21.229 1.00 89.00 302 GLN A N 1
ATOM 2480 C CA . GLN A 1 302 ? -18.413 -9.839 21.579 1.00 89.00 302 GLN A CA 1
ATOM 2481 C C . GLN A 1 302 ? -19.350 -9.686 20.371 1.00 89.00 302 GLN A C 1
ATOM 2483 O O . GLN A 1 302 ? -20.431 -9.114 20.470 1.00 89.00 302 GLN A O 1
ATOM 2488 N N . VAL A 1 303 ? -18.944 -10.154 19.187 1.00 90.50 303 VAL A N 1
ATOM 2489 C CA . VAL A 1 303 ? -19.753 -10.031 17.967 1.00 90.50 303 VAL A CA 1
ATOM 2490 C C . VAL A 1 303 ? -19.994 -11.378 17.303 1.00 90.50 303 VAL A C 1
ATOM 2492 O O . VAL A 1 303 ? -19.116 -12.237 17.247 1.00 90.50 303 VAL A O 1
ATOM 2495 N N . GLN A 1 304 ? -21.180 -11.543 16.717 1.00 89.19 304 GLN A N 1
ATOM 2496 C CA . GLN A 1 304 ? -21.536 -12.750 15.963 1.00 89.19 304 GLN A CA 1
ATOM 2497 C C . GLN A 1 304 ? -21.590 -12.500 14.457 1.00 89.19 304 GLN A C 1
ATOM 2499 O O . GLN A 1 304 ? -21.357 -13.409 13.657 1.00 89.19 304 GLN A O 1
ATOM 2504 N N . LYS A 1 305 ? -21.890 -11.264 14.047 1.00 91.19 305 LYS A N 1
ATOM 2505 C CA . LYS A 1 305 ? -21.988 -10.843 12.648 1.00 91.19 305 LYS A CA 1
ATOM 2506 C C . LYS A 1 305 ? -21.263 -9.522 12.429 1.00 91.19 305 LYS A C 1
ATOM 2508 O O . LYS A 1 305 ? -21.077 -8.722 13.337 1.00 91.19 305 LYS A O 1
ATOM 2513 N N . LEU A 1 306 ? -20.904 -9.252 11.173 1.00 88.94 306 LEU A N 1
ATOM 2514 C CA . LEU A 1 306 ? -20.246 -7.997 10.789 1.00 88.94 306 LEU A CA 1
ATOM 2515 C C . LEU A 1 306 ? -21.062 -6.746 11.139 1.00 88.94 306 LEU A C 1
ATOM 2517 O O . LEU A 1 306 ? -20.471 -5.726 11.478 1.00 88.94 306 LEU A O 1
ATOM 2521 N N . SER A 1 307 ? -22.391 -6.837 11.076 1.00 91.56 307 SER A N 1
ATOM 2522 C CA . SER A 1 307 ? -23.309 -5.751 11.426 1.00 91.56 307 SER A CA 1
ATOM 2523 C C . SER A 1 307 ? -23.332 -5.438 12.923 1.00 91.56 307 SER A C 1
ATOM 2525 O O . SER A 1 307 ? -23.733 -4.347 13.304 1.00 91.56 307 SER A O 1
ATOM 2527 N N . ASP A 1 308 ? -22.914 -6.364 13.793 1.00 92.50 308 ASP A N 1
ATOM 2528 C CA . ASP A 1 308 ? -22.934 -6.116 15.240 1.00 92.50 308 ASP A CA 1
ATOM 2529 C C . ASP A 1 308 ? -21.897 -5.067 15.644 1.00 92.50 308 ASP A C 1
ATOM 2531 O O . ASP A 1 308 ? -22.152 -4.276 16.547 1.00 92.50 308 ASP A O 1
ATOM 2535 N N . TYR A 1 309 ? -20.791 -4.956 14.898 1.00 93.56 309 TYR A N 1
ATOM 2536 C CA . TYR A 1 309 ? -19.837 -3.865 15.095 1.00 93.56 309 TYR A CA 1
ATOM 2537 C C . TYR A 1 309 ? -20.484 -2.485 14.936 1.00 93.56 309 TYR A C 1
ATOM 2539 O O . TYR A 1 309 ? -20.065 -1.548 15.600 1.00 93.56 309 TYR A O 1
ATOM 2547 N N . GLU A 1 310 ? -21.502 -2.338 14.085 1.00 90.81 310 GLU A N 1
ATOM 2548 C CA . GLU A 1 310 ? -22.169 -1.049 13.845 1.00 90.81 310 GLU A CA 1
ATOM 2549 C C . GLU A 1 310 ? -23.019 -0.592 15.036 1.00 90.81 310 GLU A C 1
ATOM 2551 O O . GLU A 1 310 ? -23.357 0.585 15.124 1.00 90.81 310 GLU A O 1
ATOM 2556 N N . LYS A 1 311 ? -23.325 -1.500 15.972 1.00 91.81 311 LYS A N 1
ATOM 2557 C CA . LYS A 1 311 ? -24.057 -1.194 17.208 1.00 91.81 311 LYS A CA 1
ATOM 2558 C C . LYS A 1 311 ? -23.151 -0.639 18.308 1.00 91.81 311 LYS A C 1
ATOM 2560 O O . LYS A 1 311 ? -23.647 -0.031 19.250 1.00 91.81 311 LYS A O 1
ATOM 2565 N N . ILE A 1 312 ? -21.835 -0.836 18.203 1.00 94.69 312 ILE A N 1
ATOM 2566 C CA . ILE A 1 312 ? -20.871 -0.357 19.197 1.00 94.69 312 ILE A CA 1
ATOM 2567 C C . ILE A 1 312 ? -20.676 1.160 19.006 1.00 94.69 312 ILE A C 1
ATOM 2569 O O . ILE A 1 312 ? -20.265 1.583 17.918 1.00 94.69 312 ILE A O 1
ATOM 2573 N N . PRO A 1 313 ? -20.888 2.000 20.039 1.00 95.19 313 PRO A N 1
ATOM 2574 C CA . PRO A 1 313 ? -20.864 3.461 19.893 1.00 95.19 313 PRO A CA 1
ATOM 2575 C C . PRO A 1 313 ? -19.566 4.036 19.302 1.00 95.19 313 PRO A C 1
ATOM 2577 O O . PRO A 1 313 ? -19.604 5.001 18.536 1.00 95.19 313 PRO A O 1
ATOM 2580 N N . LEU A 1 314 ? -18.410 3.425 19.582 1.00 95.94 314 LEU A N 1
ATOM 2581 C CA . LEU A 1 314 ? -17.126 3.841 19.000 1.00 95.94 314 LEU A CA 1
ATOM 2582 C C . LEU A 1 314 ? -17.038 3.595 17.486 1.00 95.94 314 LEU A C 1
ATOM 2584 O O . LEU A 1 314 ? -16.441 4.394 16.765 1.00 95.94 314 LEU A O 1
ATOM 2588 N N . PHE A 1 315 ? -17.655 2.526 16.974 1.00 96.75 315 PHE A N 1
ATOM 2589 C CA . PHE A 1 315 ? -17.724 2.280 15.532 1.00 96.75 315 PHE A CA 1
ATOM 2590 C C . PHE A 1 315 ? -18.668 3.254 14.831 1.00 96.75 315 PHE A C 1
ATOM 2592 O O . PHE A 1 315 ? -18.367 3.659 13.710 1.00 96.75 315 PHE A O 1
ATOM 2599 N N . VAL A 1 316 ? -19.761 3.667 15.483 1.00 94.94 316 VAL A N 1
ATOM 2600 C CA . VAL A 1 316 ? -20.639 4.738 14.977 1.00 94.94 316 VAL A CA 1
ATOM 2601 C C . VAL A 1 316 ? -19.836 6.027 14.814 1.00 94.94 316 VAL A C 1
ATOM 2603 O O . VAL A 1 316 ? -19.803 6.602 13.727 1.00 94.94 316 VAL A O 1
ATOM 2606 N N . THR A 1 317 ? -19.095 6.421 15.852 1.00 95.62 317 THR A N 1
ATOM 2607 C CA . THR A 1 317 ? -18.192 7.577 15.802 1.00 95.62 317 THR A CA 1
ATOM 2608 C C . THR A 1 317 ? -17.159 7.451 14.682 1.00 95.62 317 THR A C 1
ATOM 2610 O O . THR A 1 317 ? -16.982 8.382 13.901 1.00 95.62 317 THR A O 1
ATOM 2613 N N . LEU A 1 318 ? -16.504 6.294 14.554 1.00 96.81 318 LEU A N 1
ATOM 2614 C CA . LEU A 1 318 ? -15.519 6.057 13.500 1.00 96.81 318 LEU A CA 1
ATOM 2615 C C . LEU A 1 318 ? -16.137 6.126 12.092 1.00 96.81 318 LEU A C 1
ATOM 2617 O O . LEU A 1 318 ? -15.509 6.630 11.163 1.00 96.81 318 LEU A O 1
ATOM 2621 N N . ASN A 1 319 ? -17.360 5.621 11.919 1.00 96.06 319 ASN A N 1
ATOM 2622 C CA . ASN A 1 319 ? -18.075 5.671 10.646 1.00 96.06 319 ASN A CA 1
ATOM 2623 C C . ASN A 1 319 ? -18.471 7.109 10.259 1.00 96.06 319 ASN A C 1
ATOM 2625 O O . ASN A 1 319 ? -18.464 7.413 9.069 1.00 96.06 319 ASN A O 1
ATOM 2629 N N . ASN A 1 320 ? -18.727 8.002 11.222 1.00 95.19 320 ASN A N 1
ATOM 2630 C CA . ASN A 1 320 ? -18.938 9.428 10.938 1.00 95.19 320 ASN A CA 1
ATOM 2631 C C . ASN A 1 320 ? -17.676 10.071 10.337 1.00 95.19 320 ASN A C 1
ATOM 2633 O O . ASN A 1 320 ? -17.765 10.702 9.289 1.00 95.19 320 ASN A O 1
ATOM 2637 N N . PHE A 1 321 ? -16.491 9.798 10.897 1.00 95.88 321 PHE A N 1
ATOM 2638 C CA . PHE A 1 321 ? -15.225 10.241 10.291 1.00 95.88 321 PHE A CA 1
ATOM 2639 C C . PHE A 1 321 ? -15.004 9.654 8.891 1.00 95.88 321 PHE A C 1
ATOM 2641 O O . PHE A 1 321 ? -14.467 10.321 8.009 1.00 95.88 321 PHE A O 1
ATOM 2648 N N . PHE A 1 322 ? -15.407 8.400 8.651 1.00 97.00 322 PHE A N 1
ATOM 2649 C CA . PHE A 1 322 ? -15.365 7.841 7.298 1.00 97.00 322 PHE A CA 1
ATOM 2650 C C . PHE A 1 322 ? -16.281 8.597 6.338 1.00 97.00 322 PHE A C 1
ATOM 2652 O O . PHE A 1 322 ? -15.878 8.806 5.199 1.00 97.00 322 PHE A O 1
ATOM 2659 N N . LYS A 1 323 ? -17.484 8.984 6.777 1.00 96.81 323 LYS A N 1
ATOM 2660 C CA . LYS A 1 323 ? -18.439 9.735 5.959 1.00 96.81 323 LYS A CA 1
ATOM 2661 C C . LYS A 1 323 ? -17.837 11.064 5.497 1.00 96.81 323 LYS A C 1
ATOM 2663 O O . LYS A 1 323 ? -17.796 11.294 4.297 1.00 96.81 323 LYS A O 1
ATOM 2668 N N . GLU A 1 324 ? -17.266 11.839 6.417 1.00 95.38 324 GLU A N 1
ATOM 2669 C CA . GLU A 1 324 ? -16.570 13.100 6.105 1.00 95.38 324 GLU A CA 1
ATOM 2670 C C . GLU A 1 324 ? -15.439 12.892 5.082 1.00 95.38 324 GLU A C 1
ATOM 2672 O O . GLU A 1 324 ? -15.297 13.639 4.119 1.00 95.38 324 GLU A O 1
ATOM 2677 N N . VAL A 1 325 ? -14.653 11.821 5.240 1.00 95.38 325 VAL A N 1
ATOM 2678 C CA . VAL A 1 325 ? -13.575 11.478 4.298 1.00 95.38 325 VAL A CA 1
ATOM 2679 C C . VAL A 1 325 ? -14.096 11.080 2.923 1.00 95.38 325 VAL A C 1
ATOM 2681 O O . VAL A 1 325 ? -13.424 11.331 1.925 1.00 95.38 325 VAL A O 1
ATOM 2684 N N . PHE A 1 326 ? -15.233 10.392 2.853 1.00 95.56 326 PHE A N 1
ATOM 2685 C CA . PHE A 1 326 ? -15.832 10.021 1.576 1.00 95.56 326 PHE A CA 1
ATOM 2686 C C . PHE A 1 326 ? -16.411 11.237 0.858 1.00 95.56 326 PHE A C 1
ATOM 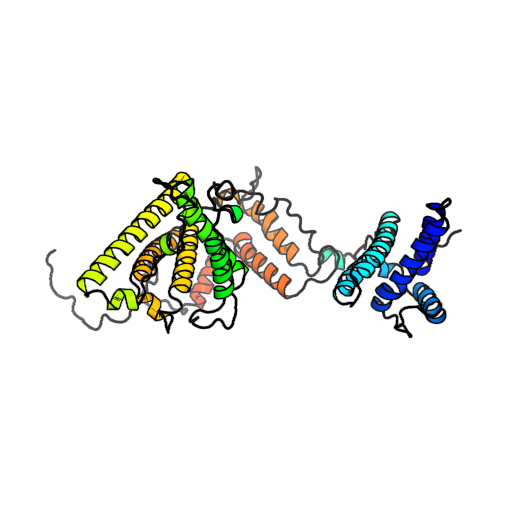2688 O O . PHE A 1 326 ? -16.163 11.367 -0.332 1.00 95.56 326 PHE A O 1
ATOM 2695 N N . GLU A 1 327 ? -17.055 12.152 1.582 1.00 95.94 327 GLU A N 1
ATOM 2696 C CA . GLU A 1 327 ? -17.514 13.435 1.037 1.00 95.94 327 GLU A CA 1
ATOM 2697 C C . GLU A 1 327 ? -16.335 14.242 0.455 1.00 95.94 327 GLU A C 1
ATOM 2699 O O . GLU A 1 327 ? -16.396 14.676 -0.693 1.00 95.94 327 GLU A O 1
ATOM 2704 N N . GLU A 1 328 ? -15.207 14.340 1.174 1.00 93.75 328 GLU A N 1
ATOM 2705 C CA . GLU A 1 328 ? -13.989 15.000 0.666 1.00 93.75 328 GLU A CA 1
ATOM 2706 C C . GLU A 1 328 ? -13.383 14.260 -0.546 1.00 93.75 328 GLU A C 1
ATOM 2708 O O . GLU A 1 328 ? -12.876 14.877 -1.482 1.00 93.75 328 GLU A O 1
ATOM 2713 N N . LEU A 1 329 ? -13.419 12.922 -0.565 1.00 91.94 329 LEU A N 1
ATOM 2714 C CA . LEU A 1 329 ? -12.937 12.133 -1.707 1.00 91.94 329 LEU A CA 1
ATOM 2715 C C . LEU A 1 329 ? -13.792 12.325 -2.959 1.00 91.94 329 LEU A C 1
ATOM 2717 O O . LEU A 1 329 ? -13.238 12.354 -4.062 1.00 91.94 329 LEU A O 1
ATOM 2721 N N . ASP A 1 330 ? -15.106 12.423 -2.789 1.00 91.62 330 ASP A N 1
ATOM 2722 C CA . ASP A 1 330 ? -16.041 12.667 -3.879 1.00 91.62 330 ASP A CA 1
ATOM 2723 C C . ASP A 1 330 ? -15.808 14.076 -4.448 1.00 91.62 330 ASP A C 1
ATOM 2725 O O . ASP A 1 330 ? -15.600 14.210 -5.655 1.00 91.62 330 ASP A O 1
ATOM 2729 N N . GLU A 1 331 ? -15.645 15.093 -3.590 1.00 92.50 331 GLU A N 1
ATOM 2730 C CA . GLU A 1 331 ? -15.260 16.453 -4.002 1.00 92.50 331 GLU A CA 1
ATOM 2731 C C . GLU A 1 331 ? -13.932 16.467 -4.781 1.00 92.50 331 GLU A C 1
ATOM 2733 O O . GLU A 1 331 ? -13.826 17.085 -5.845 1.00 92.50 331 GLU A O 1
ATOM 2738 N N . TRP A 1 332 ? -12.907 15.749 -4.309 1.00 89.81 332 TRP A N 1
ATOM 2739 C CA . TRP A 1 332 ? -11.622 15.652 -5.015 1.00 89.81 332 TRP A CA 1
ATOM 2740 C C . TRP A 1 332 ? -11.759 14.985 -6.382 1.00 89.81 332 TRP A C 1
ATOM 2742 O O . TRP A 1 332 ? -11.077 15.369 -7.335 1.00 89.81 332 TRP A O 1
ATOM 2752 N N . SER A 1 333 ? -12.618 13.972 -6.482 1.00 83.38 333 SER A N 1
ATOM 2753 C CA . SER A 1 333 ? -12.891 13.287 -7.741 1.00 83.38 333 SER A CA 1
ATOM 2754 C C . SER A 1 333 ? -13.600 14.210 -8.733 1.00 83.38 333 SER A C 1
ATOM 2756 O O . SER A 1 333 ? -13.243 14.221 -9.911 1.00 83.38 333 SER A O 1
ATOM 2758 N N . GLU A 1 334 ? -14.571 14.997 -8.270 1.00 85.44 334 GLU A N 1
ATOM 2759 C CA . GLU A 1 334 ? -15.338 15.938 -9.094 1.00 85.44 334 GLU A CA 1
ATOM 2760 C C . GLU A 1 334 ? -14.496 17.131 -9.562 1.00 85.44 334 GLU A C 1
ATOM 2762 O O . GLU A 1 334 ? -14.555 17.525 -10.727 1.00 85.44 334 GLU A O 1
ATOM 2767 N N . THR A 1 335 ? -13.658 17.675 -8.679 1.00 81.50 335 THR A N 1
ATOM 2768 C CA . THR A 1 335 ? -12.797 18.836 -8.964 1.00 81.50 335 THR A CA 1
ATOM 2769 C C . THR A 1 335 ? -11.468 18.464 -9.627 1.00 81.50 335 THR A C 1
ATOM 2771 O O . THR A 1 335 ? -10.724 19.337 -10.078 1.00 81.50 335 THR A O 1
ATOM 2774 N N . GLY A 1 336 ? -11.137 17.170 -9.694 1.00 75.69 336 GLY A N 1
ATOM 2775 C CA . GLY A 1 336 ? -9.843 16.688 -10.177 1.00 75.69 336 GLY A CA 1
ATOM 2776 C C . GLY A 1 336 ? -8.671 17.066 -9.262 1.00 75.69 336 GLY A C 1
ATOM 2777 O O . GLY A 1 336 ? -7.519 17.092 -9.712 1.00 75.69 336 GLY A O 1
ATOM 2778 N N . GLN A 1 337 ? -8.943 17.375 -7.991 1.00 81.12 337 GLN A N 1
ATOM 2779 C CA . GLN A 1 337 ? -7.930 17.742 -7.011 1.00 81.12 337 GLN A CA 1
ATOM 2780 C C . GLN A 1 337 ? -6.965 16.578 -6.749 1.00 81.12 337 GLN A C 1
ATOM 2782 O O . GLN A 1 337 ? -7.330 15.404 -6.665 1.00 81.12 337 GLN A O 1
ATOM 2787 N N . SER A 1 338 ? -5.678 16.899 -6.619 1.00 80.81 338 SER A N 1
ATOM 2788 C CA . SER A 1 338 ? -4.634 15.906 -6.391 1.00 80.81 338 SER A CA 1
ATOM 2789 C C . SER A 1 338 ? -3.466 16.495 -5.609 1.00 80.81 338 SER A C 1
ATOM 2791 O O . SER A 1 338 ? -2.968 17.569 -5.928 1.00 80.81 338 SER A O 1
ATOM 2793 N N . VAL A 1 339 ? -2.945 15.726 -4.646 1.00 76.38 339 VAL A N 1
ATOM 2794 C CA . VAL A 1 339 ? -1.682 16.045 -3.948 1.00 76.38 339 VAL A CA 1
ATOM 2795 C C . VAL A 1 339 ? -0.452 15.950 -4.847 1.00 76.38 339 VAL A C 1
ATOM 2797 O O . VAL A 1 339 ? 0.594 16.520 -4.540 1.00 76.38 339 VAL A O 1
ATOM 2800 N N . ALA A 1 340 ? -0.539 15.164 -5.921 1.00 74.50 340 ALA A N 1
ATOM 2801 C CA . ALA A 1 340 ? 0.502 15.101 -6.927 1.00 74.50 340 ALA A CA 1
ATOM 2802 C C . ALA A 1 340 ? 0.345 16.290 -7.874 1.00 74.50 340 ALA A C 1
ATOM 2804 O O . ALA A 1 340 ? -0.699 16.450 -8.504 1.00 74.50 340 ALA A O 1
ATOM 2805 N N . ASP A 1 341 ? 1.410 17.070 -8.002 1.00 70.19 341 ASP A N 1
ATOM 2806 C CA . ASP A 1 341 ? 1.558 18.084 -9.029 1.00 70.19 341 ASP A CA 1
ATOM 2807 C C . ASP A 1 341 ? 1.835 17.389 -10.368 1.00 70.19 341 ASP A C 1
ATOM 2809 O O . ASP A 1 341 ? 2.966 17.017 -10.702 1.00 70.19 341 ASP A O 1
ATOM 2813 N N . TRP A 1 342 ? 0.760 17.147 -11.116 1.00 67.25 342 TRP A N 1
ATOM 2814 C CA . TRP A 1 342 ? 0.818 16.486 -12.416 1.00 67.25 342 TRP A CA 1
ATOM 2815 C C . TRP A 1 342 ? 1.482 17.352 -13.488 1.00 67.25 342 TRP A C 1
ATOM 2817 O O . TRP A 1 342 ? 1.942 16.794 -14.484 1.00 67.25 342 TRP A O 1
ATOM 2827 N N . SER A 1 343 ? 1.610 18.671 -13.280 1.00 65.00 343 SER A N 1
ATOM 2828 C CA . SER A 1 343 ? 2.322 19.549 -14.219 1.00 65.00 343 SER A CA 1
ATOM 2829 C C . SER A 1 343 ? 3.785 19.119 -14.375 1.00 65.00 343 SER A C 1
ATOM 2831 O O . SER A 1 343 ? 4.308 19.084 -15.484 1.00 65.00 343 SER A O 1
ATOM 2833 N N . LYS A 1 344 ? 4.400 18.614 -13.298 1.00 63.06 344 LYS A N 1
ATOM 2834 C CA . LYS A 1 344 ? 5.771 18.073 -13.288 1.00 63.06 344 LYS A CA 1
ATOM 2835 C C . LYS A 1 344 ? 5.947 16.764 -14.059 1.00 63.06 344 LYS A C 1
ATOM 2837 O O . LYS A 1 344 ? 7.075 16.309 -14.218 1.00 63.06 344 LYS A O 1
ATOM 2842 N N . LYS A 1 345 ? 4.860 16.116 -14.495 1.00 63.41 345 LYS A N 1
ATOM 2843 C CA . LYS A 1 345 ? 4.933 14.935 -15.375 1.00 63.41 345 LYS A CA 1
ATOM 2844 C C . LYS A 1 345 ? 4.958 15.283 -16.848 1.00 63.41 345 LYS A C 1
ATOM 2846 O O . LYS A 1 345 ? 5.228 14.388 -17.651 1.00 63.41 345 LYS A O 1
ATOM 2851 N N . TRP A 1 346 ? 4.621 16.517 -17.208 1.00 63.56 346 TRP A N 1
ATOM 2852 C CA . TRP A 1 346 ? 4.644 16.899 -18.605 1.00 63.56 346 TRP A CA 1
ATOM 2853 C C . TRP A 1 346 ? 6.083 16.869 -19.119 1.00 63.56 346 TRP A C 1
ATOM 2855 O O . TRP A 1 346 ? 6.988 17.343 -18.430 1.00 63.56 346 TRP A O 1
ATOM 2865 N N . PRO A 1 347 ? 6.322 16.261 -20.294 1.00 64.94 347 PRO A N 1
ATOM 2866 C CA . PRO A 1 347 ? 7.644 16.283 -20.890 1.00 64.94 347 PRO A CA 1
ATOM 2867 C C . PRO A 1 347 ? 8.043 17.731 -21.181 1.00 64.94 347 PRO A C 1
ATOM 2869 O O . PRO A 1 347 ? 7.221 18.520 -21.647 1.00 64.94 347 PRO A O 1
ATOM 2872 N N . GLU A 1 348 ? 9.313 18.061 -20.950 1.00 67.94 348 GLU A N 1
ATOM 2873 C CA . GLU A 1 348 ? 9.872 19.340 -21.389 1.00 67.94 348 GLU A CA 1
ATOM 2874 C C . GLU A 1 348 ? 9.662 19.497 -22.897 1.00 67.94 348 GLU A C 1
ATOM 2876 O O . GLU A 1 348 ? 9.993 18.591 -23.680 1.00 67.94 348 GLU A O 1
ATOM 2881 N N . VAL A 1 349 ? 9.088 20.638 -23.283 1.00 73.12 349 VAL A N 1
ATOM 2882 C CA . VAL A 1 349 ? 8.794 20.983 -24.672 1.00 73.12 349 VAL A CA 1
ATOM 2883 C C . VAL A 1 349 ? 9.960 21.809 -25.213 1.00 73.12 349 VAL A C 1
ATOM 2885 O O . VAL A 1 349 ? 10.143 22.938 -24.759 1.00 73.12 349 VAL A O 1
ATOM 2888 N N . PRO A 1 350 ? 10.779 21.267 -26.136 1.00 76.69 350 PRO A N 1
ATOM 2889 C CA . PRO A 1 350 ? 11.870 22.021 -26.737 1.00 76.69 350 PRO A CA 1
ATOM 2890 C C . PRO A 1 350 ? 11.345 23.222 -27.522 1.00 76.69 350 PRO A C 1
ATOM 2892 O O . PRO A 1 350 ? 10.249 23.171 -28.085 1.00 76.69 350 PRO A O 1
ATOM 2895 N N . GLU A 1 351 ? 12.157 24.270 -27.614 1.00 81.38 351 GLU A N 1
ATOM 2896 C CA . GLU A 1 351 ? 11.849 25.431 -28.444 1.00 81.38 351 GLU A CA 1
ATOM 2897 C C . GLU A 1 351 ? 11.587 25.004 -29.900 1.00 81.38 351 GLU A C 1
ATOM 2899 O O . GLU A 1 351 ? 12.301 24.168 -30.460 1.00 81.38 351 GLU A O 1
ATOM 2904 N N . GLY A 1 352 ? 10.513 25.528 -30.495 1.00 80.50 352 GLY A N 1
ATOM 2905 C CA . GLY A 1 352 ? 10.088 25.176 -31.854 1.00 80.50 352 GLY A CA 1
ATOM 2906 C C . GLY A 1 352 ? 9.292 23.871 -31.992 1.00 80.50 352 GLY A C 1
ATOM 2907 O O . GLY A 1 352 ? 8.896 23.545 -33.107 1.00 80.50 352 GLY A O 1
ATOM 2908 N N . LYS A 1 353 ? 9.019 23.138 -30.901 1.00 73.75 353 LYS A N 1
ATOM 2909 C CA . LYS A 1 353 ? 8.071 22.010 -30.889 1.00 73.75 353 LYS A CA 1
ATOM 2910 C C . LYS A 1 353 ? 6.818 22.337 -30.084 1.00 73.75 353 LYS A C 1
ATOM 2912 O O . LYS A 1 353 ? 6.850 23.087 -29.114 1.00 73.75 353 LYS A O 1
ATOM 2917 N N . THR A 1 354 ? 5.708 21.715 -30.449 1.00 73.62 354 THR A N 1
ATOM 2918 C CA . THR A 1 354 ? 4.475 21.714 -29.659 1.00 73.62 354 THR A CA 1
ATOM 2919 C C . THR A 1 354 ? 4.490 20.588 -28.623 1.00 73.62 354 THR A C 1
ATOM 2921 O O . THR A 1 354 ? 5.127 19.549 -28.804 1.00 73.62 354 THR A O 1
ATOM 2924 N N . ALA A 1 355 ? 3.727 20.746 -27.538 1.00 69.38 355 ALA A N 1
ATOM 2925 C CA . ALA A 1 355 ? 3.556 19.683 -26.544 1.00 69.38 355 ALA A CA 1
ATOM 2926 C C . ALA A 1 355 ? 2.993 18.388 -27.161 1.00 69.38 355 ALA A C 1
ATOM 2928 O O . ALA A 1 355 ? 3.368 17.291 -26.748 1.00 69.38 355 ALA A O 1
ATOM 2929 N N . LEU A 1 356 ? 2.124 18.510 -28.173 1.00 76.50 356 LEU A N 1
ATOM 2930 C CA . LEU A 1 356 ? 1.549 17.368 -28.879 1.00 76.50 356 LEU A CA 1
ATOM 2931 C C . LEU A 1 356 ? 2.616 16.586 -29.648 1.00 76.50 356 LEU A C 1
ATOM 2933 O O . LEU A 1 356 ? 2.677 15.370 -29.498 1.00 76.50 356 LEU A O 1
ATOM 2937 N N . GLU A 1 357 ? 3.481 17.265 -30.403 1.00 74.44 357 GLU A N 1
ATOM 2938 C CA . GLU A 1 357 ? 4.591 16.622 -31.123 1.00 74.44 357 GLU A CA 1
ATOM 2939 C C . GLU A 1 357 ? 5.535 15.911 -30.153 1.00 74.44 357 GLU A C 1
ATOM 2941 O O . GLU A 1 357 ? 5.941 14.776 -30.381 1.00 74.44 357 GLU A O 1
ATOM 2946 N N . VAL A 1 358 ? 5.830 16.532 -29.009 1.00 75.19 358 VAL A N 1
ATOM 2947 C CA . VAL A 1 358 ? 6.675 15.920 -27.978 1.00 75.19 358 VAL A CA 1
ATOM 2948 C C . VAL A 1 358 ? 6.022 14.667 -27.389 1.00 75.19 358 VAL A C 1
ATOM 2950 O O . VAL A 1 358 ? 6.709 13.670 -27.173 1.00 75.19 358 VAL A O 1
ATOM 2953 N N . VAL A 1 359 ? 4.708 14.672 -27.152 1.00 76.75 359 V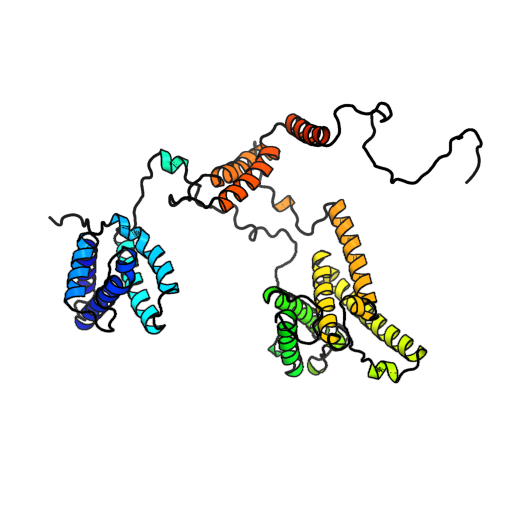AL A N 1
ATOM 2954 C CA . VAL A 1 359 ? 3.964 13.489 -26.684 1.00 76.75 359 VAL A CA 1
ATOM 2955 C C . VAL A 1 359 ? 3.903 12.403 -27.761 1.00 76.75 359 VAL A C 1
ATOM 2957 O O . VAL A 1 359 ? 4.098 11.227 -27.447 1.00 76.75 359 VAL A O 1
ATOM 2960 N N . GLN A 1 360 ? 3.668 12.767 -29.022 1.00 81.56 360 GLN A N 1
ATOM 2961 C CA . GLN A 1 360 ? 3.669 11.831 -30.147 1.00 81.56 360 GLN A CA 1
ATOM 2962 C C . GLN A 1 360 ? 5.032 11.136 -30.279 1.00 81.56 360 GLN A C 1
ATOM 2964 O O . GLN A 1 360 ? 5.091 9.904 -30.268 1.00 81.56 360 GLN A O 1
ATOM 2969 N N . ASP A 1 361 ? 6.113 11.916 -30.287 1.00 80.94 361 ASP A N 1
ATOM 2970 C CA . ASP A 1 361 ? 7.485 11.430 -30.437 1.00 80.94 361 ASP A CA 1
ATOM 2971 C C . ASP A 1 361 ? 7.951 10.609 -29.225 1.00 80.94 361 ASP A C 1
ATOM 2973 O O . ASP A 1 361 ? 8.539 9.541 -29.377 1.00 80.94 361 ASP A O 1
ATOM 2977 N N . LYS A 1 362 ? 7.734 11.110 -28.001 1.00 75.94 362 LYS A N 1
ATOM 2978 C CA . LYS A 1 362 ? 8.371 10.551 -26.791 1.00 75.94 362 LYS A CA 1
ATOM 2979 C C . LYS A 1 362 ? 7.506 9.562 -26.020 1.00 75.94 362 LYS A C 1
ATOM 2981 O O . LYS A 1 362 ? 8.044 8.803 -25.218 1.00 75.94 362 LYS A O 1
ATOM 2986 N N . VAL A 1 363 ? 6.186 9.590 -26.200 1.00 78.75 363 VAL A N 1
ATOM 2987 C CA . VAL A 1 363 ? 5.250 8.741 -25.443 1.00 78.75 363 VAL A CA 1
ATOM 2988 C C . VAL A 1 363 ? 4.545 7.762 -26.370 1.00 78.75 363 VAL A C 1
ATOM 2990 O O . VAL A 1 363 ? 4.588 6.557 -26.130 1.00 78.75 363 VAL A O 1
ATOM 2993 N N . ILE A 1 364 ? 3.905 8.253 -27.434 1.00 85.88 364 ILE A N 1
ATOM 2994 C CA . ILE A 1 364 ? 3.094 7.406 -28.318 1.00 85.88 364 ILE A CA 1
ATOM 2995 C C . ILE A 1 364 ? 3.979 6.456 -29.118 1.00 85.88 364 ILE A C 1
ATOM 2997 O O . ILE A 1 364 ? 3.691 5.259 -29.159 1.00 85.88 364 ILE A O 1
ATOM 3001 N N . GLU A 1 365 ? 5.060 6.961 -29.710 1.00 86.69 365 GLU A N 1
ATOM 3002 C CA . GLU A 1 365 ? 5.977 6.129 -30.486 1.00 86.69 365 GLU A CA 1
ATOM 3003 C C . GLU A 1 365 ? 6.677 5.086 -29.606 1.00 86.69 365 GLU A C 1
ATOM 3005 O O . GLU A 1 365 ? 6.719 3.911 -29.964 1.00 86.69 365 GLU A O 1
ATOM 3010 N N . GLU A 1 366 ? 7.119 5.450 -28.401 1.00 84.81 366 GLU A N 1
ATOM 3011 C CA . GLU A 1 366 ? 7.693 4.485 -27.453 1.00 84.81 366 GLU A CA 1
ATOM 3012 C C . GLU A 1 366 ? 6.682 3.394 -27.058 1.00 84.81 366 GLU A C 1
ATOM 3014 O O . GLU A 1 366 ? 7.000 2.203 -27.100 1.00 84.81 366 GLU A O 1
ATOM 3019 N N . LEU A 1 367 ? 5.426 3.758 -26.767 1.00 86.00 367 LEU A N 1
ATOM 3020 C CA . LEU A 1 367 ? 4.361 2.782 -26.504 1.00 86.00 367 LEU A CA 1
ATOM 3021 C C . LEU A 1 367 ? 4.086 1.883 -27.721 1.00 86.00 367 LEU A C 1
ATOM 3023 O O . LEU A 1 367 ? 3.867 0.679 -27.560 1.00 86.00 367 LEU A O 1
ATOM 3027 N N . ARG A 1 368 ? 4.134 2.431 -28.942 1.00 89.88 368 ARG A N 1
ATOM 3028 C CA . ARG A 1 368 ? 3.997 1.663 -30.189 1.00 89.88 368 ARG A CA 1
ATOM 3029 C C . ARG A 1 368 ? 5.128 0.649 -30.335 1.00 89.88 368 ARG A C 1
ATOM 3031 O O . ARG A 1 368 ? 4.889 -0.508 -30.684 1.00 89.88 368 ARG A O 1
ATOM 3038 N N . LEU A 1 369 ? 6.361 1.067 -30.057 1.00 88.38 369 LEU A N 1
ATOM 3039 C CA . LEU A 1 369 ? 7.546 0.218 -30.103 1.00 88.38 369 LEU A CA 1
ATOM 3040 C C . LEU A 1 369 ? 7.517 -0.875 -29.023 1.00 88.38 369 LEU A C 1
ATOM 3042 O O . LEU A 1 369 ? 7.960 -2.000 -29.273 1.00 88.38 369 LEU A O 1
ATOM 3046 N N . GLU A 1 370 ? 6.949 -0.590 -27.850 1.00 87.25 370 GLU A N 1
ATOM 3047 C CA . GLU A 1 370 ? 6.709 -1.593 -26.812 1.00 87.25 370 GLU A CA 1
ATOM 3048 C C . GLU A 1 370 ? 5.705 -2.668 -27.245 1.00 87.25 370 GLU A C 1
ATOM 3050 O O . GLU A 1 370 ? 5.824 -3.802 -26.792 1.00 87.25 370 GLU A O 1
ATOM 3055 N N . CYS A 1 371 ? 4.769 -2.366 -28.149 1.00 89.56 371 CYS A N 1
ATOM 3056 C CA . CYS A 1 371 ? 3.793 -3.337 -28.662 1.00 89.56 371 CYS A CA 1
ATOM 3057 C C . CYS A 1 371 ? 4.395 -4.388 -29.614 1.00 89.56 371 CYS A C 1
ATOM 3059 O O . CYS A 1 371 ? 3.694 -5.304 -30.045 1.00 89.56 371 CYS A O 1
ATOM 3061 N N . ARG A 1 372 ? 5.683 -4.285 -29.966 1.00 90.38 372 ARG A N 1
ATOM 3062 C CA . ARG A 1 372 ? 6.343 -5.255 -30.846 1.00 90.38 372 ARG A CA 1
ATOM 3063 C C . ARG A 1 372 ? 6.407 -6.646 -30.208 1.00 90.38 372 ARG A C 1
ATOM 3065 O O . ARG A 1 372 ? 6.578 -6.790 -29.003 1.00 90.38 372 ARG A O 1
ATOM 3072 N N . LEU A 1 373 ? 6.311 -7.684 -31.042 1.00 89.94 373 LEU A N 1
ATOM 3073 C CA . LEU A 1 373 ? 6.142 -9.079 -30.611 1.00 89.94 373 LEU A CA 1
ATOM 3074 C C . LEU A 1 373 ? 7.309 -9.636 -29.790 1.00 89.94 373 LEU A C 1
ATOM 3076 O O . LEU A 1 373 ? 7.110 -10.567 -29.006 1.00 89.94 373 LEU A O 1
ATOM 3080 N N . ARG A 1 374 ? 8.523 -9.115 -29.988 1.00 85.19 374 ARG A N 1
ATOM 3081 C CA . ARG A 1 374 ? 9.730 -9.637 -29.351 1.00 85.19 374 ARG A CA 1
ATOM 3082 C C . ARG A 1 374 ? 10.323 -8.646 -28.367 1.00 85.19 374 ARG A C 1
ATOM 3084 O O . ARG A 1 374 ? 10.190 -7.430 -28.496 1.00 85.19 374 ARG A O 1
ATOM 3091 N N . ARG A 1 375 ? 10.986 -9.188 -27.356 1.00 82.94 375 ARG A N 1
ATOM 3092 C CA . ARG A 1 375 ? 11.850 -8.452 -26.437 1.00 82.94 375 ARG A CA 1
ATOM 3093 C C . ARG A 1 375 ? 13.126 -8.026 -27.163 1.00 82.94 375 ARG A C 1
ATOM 3095 O O . ARG A 1 375 ? 13.395 -8.464 -28.276 1.00 82.94 375 ARG A O 1
ATOM 3102 N N . SER A 1 376 ? 13.923 -7.179 -26.522 1.00 79.19 376 SER A N 1
ATOM 3103 C CA . SER A 1 376 ? 15.202 -6.703 -27.064 1.00 79.19 376 SER A CA 1
ATOM 3104 C C . SER A 1 376 ? 16.271 -7.796 -27.219 1.00 79.19 376 SER A C 1
ATOM 3106 O O . SER A 1 376 ? 17.267 -7.562 -27.893 1.00 79.19 376 SER A O 1
ATOM 3108 N N . ASP A 1 377 ? 16.072 -8.966 -26.607 1.00 76.31 377 ASP A N 1
ATOM 3109 C CA . ASP A 1 377 ? 16.905 -10.172 -26.728 1.00 76.31 377 ASP A CA 1
ATOM 3110 C C . ASP A 1 377 ? 16.438 -11.126 -27.853 1.00 76.31 377 ASP A C 1
ATOM 3112 O O . ASP A 1 377 ? 17.067 -12.153 -28.105 1.00 76.31 377 ASP A O 1
ATOM 3116 N N . GLY A 1 378 ? 15.339 -10.795 -28.545 1.00 76.69 378 GLY A N 1
ATOM 3117 C CA . GLY A 1 378 ? 14.766 -11.607 -29.619 1.00 76.69 378 GLY A CA 1
ATOM 3118 C C . GLY A 1 378 ? 13.712 -12.623 -29.184 1.00 76.69 378 GLY A C 1
ATOM 3119 O O . GLY A 1 378 ? 13.058 -13.209 -30.055 1.00 76.69 378 GLY A O 1
ATOM 3120 N N . GLU A 1 379 ? 13.477 -12.815 -27.886 1.00 79.44 379 GLU A N 1
ATOM 3121 C CA . GLU A 1 379 ? 12.443 -13.732 -27.406 1.00 79.44 379 GLU A CA 1
ATOM 3122 C C . GLU A 1 379 ? 11.033 -13.177 -27.621 1.00 79.44 379 GLU A C 1
ATOM 3124 O O . GLU A 1 379 ? 10.801 -11.969 -27.565 1.00 79.44 379 GLU A O 1
ATOM 3129 N N . PHE A 1 380 ? 10.059 -14.062 -27.839 1.00 83.31 380 PHE A N 1
ATOM 3130 C CA . PHE A 1 380 ? 8.655 -13.664 -27.921 1.00 83.31 380 PHE A CA 1
ATOM 3131 C C . PHE A 1 380 ? 8.129 -13.181 -26.568 1.00 83.31 380 PHE A C 1
ATOM 3133 O O . PHE A 1 380 ? 8.383 -13.772 -25.519 1.00 83.31 380 PHE A O 1
ATOM 3140 N N . ARG A 1 381 ? 7.338 -12.110 -26.601 1.00 82.19 381 ARG A N 1
ATOM 3141 C CA . ARG A 1 381 ? 6.607 -11.612 -25.437 1.00 82.19 381 ARG A CA 1
ATOM 3142 C C . ARG A 1 381 ? 5.343 -12.436 -25.224 1.00 82.19 381 ARG A C 1
ATOM 3144 O O . ARG A 1 381 ? 4.737 -12.932 -26.170 1.00 82.19 381 ARG A O 1
ATOM 3151 N N . ASN A 1 382 ? 4.927 -12.560 -23.967 1.00 86.50 382 ASN A N 1
ATOM 3152 C CA . ASN A 1 382 ? 3.675 -13.236 -23.653 1.00 86.50 382 ASN A CA 1
ATOM 3153 C C . ASN A 1 382 ? 2.465 -12.401 -24.134 1.00 86.50 382 ASN A C 1
ATOM 3155 O O . ASN A 1 382 ? 2.511 -11.167 -24.164 1.00 86.50 382 ASN A O 1
ATOM 3159 N N . ALA A 1 383 ? 1.373 -13.083 -24.492 1.00 83.88 383 ALA A N 1
ATOM 3160 C CA . ALA A 1 383 ? 0.185 -12.446 -25.064 1.00 83.88 383 ALA A CA 1
ATOM 3161 C C . ALA A 1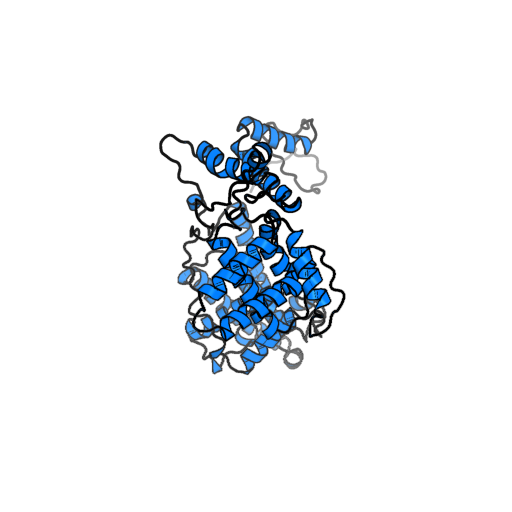 383 ? -0.485 -11.449 -24.101 1.00 83.88 383 ALA A C 1
ATOM 3163 O O . ALA A 1 383 ? -0.899 -10.370 -24.517 1.00 83.88 383 ALA A O 1
ATOM 3164 N N . LYS A 1 384 ? -0.535 -11.768 -22.800 1.00 81.88 384 LYS A N 1
ATOM 3165 C CA . LYS A 1 384 ? -1.124 -10.892 -21.771 1.00 81.88 384 LYS A CA 1
ATOM 3166 C C . LYS A 1 384 ? -0.401 -9.546 -21.685 1.00 81.88 384 LYS A C 1
ATOM 3168 O O . LYS A 1 384 ? -1.033 -8.501 -21.587 1.00 81.88 384 LYS A O 1
ATOM 3173 N N . TRP A 1 385 ? 0.925 -9.566 -21.729 1.00 85.00 385 TRP A N 1
ATOM 3174 C CA . TRP A 1 385 ? 1.770 -8.382 -21.683 1.00 85.00 385 TRP A CA 1
ATOM 3175 C C . TRP A 1 385 ? 1.571 -7.538 -22.940 1.00 85.00 385 TRP A C 1
ATOM 3177 O O . TRP A 1 385 ? 1.397 -6.326 -22.827 1.00 85.00 385 TRP A O 1
ATOM 3187 N N . LEU A 1 386 ? 1.530 -8.175 -24.117 1.00 85.56 386 LEU A N 1
ATOM 3188 C CA . LEU A 1 386 ? 1.250 -7.486 -25.379 1.00 85.56 386 LEU A CA 1
ATOM 3189 C C . LEU A 1 386 ? -0.120 -6.807 -25.336 1.00 85.56 386 LEU A C 1
ATOM 3191 O O . LEU A 1 386 ? -0.203 -5.620 -25.628 1.00 85.56 386 LEU A O 1
ATOM 3195 N N . ALA A 1 387 ? -1.166 -7.505 -24.889 1.00 84.44 387 ALA A N 1
ATOM 3196 C CA . ALA A 1 387 ? -2.507 -6.937 -24.760 1.00 84.44 387 ALA A CA 1
ATOM 3197 C C . ALA A 1 387 ? -2.534 -5.692 -23.854 1.00 84.44 387 ALA A C 1
ATOM 3199 O O . ALA A 1 387 ? -3.114 -4.672 -24.221 1.00 84.44 387 ALA A O 1
ATOM 3200 N N . VAL A 1 388 ? -1.849 -5.735 -22.705 1.00 81.69 388 VAL A N 1
ATOM 3201 C CA . VAL A 1 388 ? -1.740 -4.578 -21.797 1.00 81.69 388 VAL A CA 1
ATOM 3202 C C . VAL A 1 388 ? -1.033 -3.400 -22.471 1.00 81.69 388 VAL A C 1
ATOM 3204 O O . VAL A 1 388 ? -1.481 -2.261 -22.339 1.00 81.69 388 VAL A O 1
ATOM 3207 N N . LYS A 1 389 ? 0.052 -3.645 -23.214 1.00 87.69 389 LYS A N 1
ATOM 3208 C CA . LYS A 1 389 ? 0.757 -2.570 -23.922 1.00 87.69 389 LYS A CA 1
ATOM 3209 C C . LYS A 1 389 ? -0.033 -2.003 -25.086 1.00 87.69 389 LYS A C 1
ATOM 3211 O O . LYS A 1 389 ? -0.092 -0.784 -25.197 1.00 87.69 389 LYS A O 1
ATOM 3216 N N . TYR A 1 390 ? -0.709 -2.841 -25.866 1.00 89.25 390 TYR A N 1
ATOM 3217 C CA . TYR A 1 390 ? -1.629 -2.380 -26.902 1.00 89.25 390 TYR A CA 1
ATOM 3218 C C . TYR A 1 390 ? -2.745 -1.520 -26.311 1.00 89.25 390 TYR A C 1
ATOM 3220 O O . TYR A 1 390 ? -3.026 -0.453 -26.843 1.00 89.25 390 TYR A O 1
ATOM 3228 N N . MET A 1 391 ? -3.327 -1.913 -25.174 1.00 87.19 391 MET A N 1
ATOM 3229 C CA . MET A 1 391 ? -4.321 -1.090 -24.483 1.00 87.19 391 MET A CA 1
ATOM 3230 C C . MET A 1 391 ? -3.750 0.280 -24.082 1.00 87.19 391 MET A C 1
ATOM 3232 O O . MET A 1 391 ? -4.410 1.298 -24.280 1.00 87.19 391 MET A O 1
ATOM 3236 N N . HIS A 1 392 ? -2.535 0.334 -23.526 1.00 83.56 392 HIS A N 1
ATOM 3237 C CA . HIS A 1 392 ? -1.893 1.607 -23.177 1.00 83.56 392 HIS A CA 1
ATOM 3238 C C . HIS A 1 392 ? -1.588 2.458 -24.409 1.00 83.56 392 HIS A C 1
ATOM 3240 O O . HIS A 1 392 ? -1.918 3.640 -24.421 1.00 83.56 392 HIS A O 1
ATOM 3246 N N . PHE A 1 393 ? -1.021 1.854 -25.453 1.00 88.44 393 PHE A N 1
ATOM 3247 C CA . PHE A 1 393 ? -0.762 2.521 -26.721 1.00 88.44 393 PHE A CA 1
ATOM 3248 C C . PHE A 1 393 ? -2.047 3.114 -27.301 1.00 88.44 393 PHE A C 1
ATOM 3250 O O . PHE A 1 393 ? -2.075 4.301 -27.596 1.00 88.44 393 PHE A O 1
ATOM 3257 N N . LEU A 1 394 ? -3.130 2.336 -27.386 1.00 84.94 394 LEU A N 1
ATOM 3258 C CA . LEU A 1 394 ? -4.403 2.793 -27.943 1.00 84.94 394 LEU A CA 1
ATOM 3259 C C . LEU A 1 394 ? -4.993 3.976 -27.166 1.00 84.94 394 LEU A C 1
ATOM 3261 O O . LEU A 1 394 ? -5.465 4.921 -27.790 1.00 84.94 394 LEU A O 1
ATOM 3265 N N . LYS A 1 395 ? -4.916 3.987 -25.828 1.00 82.06 395 LYS A N 1
ATOM 3266 C CA . LYS A 1 395 ? -5.384 5.130 -25.015 1.00 82.06 395 LYS A CA 1
ATOM 3267 C C . LYS A 1 395 ? -4.705 6.445 -25.414 1.00 82.06 395 LYS A C 1
ATOM 3269 O O . LYS A 1 395 ? -5.373 7.471 -25.556 1.00 82.06 395 LYS A O 1
ATOM 3274 N N . PHE A 1 396 ? -3.390 6.408 -25.620 1.00 80.50 396 PHE A N 1
ATOM 3275 C CA . PHE A 1 396 ? -2.619 7.586 -26.011 1.00 80.50 396 PHE A CA 1
ATOM 3276 C C . PHE A 1 396 ? -2.732 7.894 -27.507 1.00 80.50 396 PHE A C 1
ATOM 3278 O O . PHE A 1 396 ? -2.885 9.052 -27.874 1.00 80.50 396 PHE A O 1
ATOM 3285 N N . ALA A 1 397 ? -2.730 6.879 -28.371 1.00 84.50 397 ALA A N 1
ATOM 3286 C CA . ALA A 1 397 ? -2.866 7.034 -29.815 1.00 84.50 397 ALA A CA 1
ATOM 3287 C C . ALA A 1 397 ? -4.212 7.664 -30.196 1.00 84.50 397 ALA A C 1
ATOM 3289 O O . ALA A 1 397 ? -4.249 8.580 -31.012 1.00 84.50 397 ALA A O 1
ATOM 3290 N N . LEU A 1 398 ? -5.311 7.246 -29.561 1.00 77.88 398 LEU A N 1
ATOM 3291 C CA . LEU A 1 398 ? -6.625 7.853 -29.786 1.00 77.88 398 LEU A CA 1
ATOM 3292 C C . LEU A 1 398 ? -6.646 9.336 -29.387 1.00 77.88 398 LEU A C 1
ATOM 3294 O O . LEU A 1 398 ? -7.276 10.139 -30.063 1.00 77.88 398 LEU A O 1
ATOM 3298 N N . SER A 1 399 ? -5.931 9.703 -28.323 1.00 72.69 399 SER A N 1
ATOM 3299 C CA . SER A 1 399 ? -5.910 11.076 -27.801 1.00 72.69 399 SER A CA 1
ATOM 3300 C C . SER A 1 399 ? -4.879 11.978 -28.491 1.00 72.69 399 SER A C 1
ATOM 3302 O O . SER A 1 399 ? -5.037 13.195 -28.484 1.00 72.69 399 SER A O 1
ATOM 3304 N N . GLY A 1 400 ? -3.822 11.404 -29.072 1.00 74.44 400 GLY A N 1
ATOM 3305 C CA . GLY A 1 400 ? -2.697 12.162 -29.620 1.00 74.44 400 GLY A CA 1
ATOM 3306 C C . GLY A 1 400 ? -2.450 12.000 -31.118 1.00 74.44 400 GLY A C 1
ATOM 3307 O O . GLY A 1 400 ? -1.777 12.848 -31.683 1.00 74.44 400 GLY A O 1
ATOM 3308 N N . LEU A 1 401 ? -2.978 10.969 -31.787 1.00 74.69 401 LEU A N 1
ATOM 3309 C CA . LEU A 1 401 ? -2.829 10.778 -33.242 1.00 74.69 401 LEU A CA 1
ATOM 3310 C C . LEU A 1 401 ? -4.125 11.024 -34.022 1.00 74.69 401 LEU A C 1
ATOM 3312 O O . LEU A 1 401 ? -4.072 11.267 -35.226 1.00 74.69 401 LEU A O 1
ATOM 3316 N N . MET A 1 402 ? -5.291 10.970 -33.372 1.00 68.69 402 MET A N 1
ATOM 3317 C CA . MET A 1 402 ? -6.540 11.339 -34.040 1.00 68.69 402 MET A CA 1
ATOM 3318 C C . MET A 1 402 ? -6.700 12.864 -34.058 1.00 68.69 402 MET A C 1
ATOM 3320 O O . MET A 1 402 ? -6.558 13.486 -33.002 1.00 68.69 402 MET A O 1
ATOM 3324 N N . PRO A 1 403 ? -7.050 13.479 -35.205 1.00 63.16 403 PRO A N 1
ATOM 3325 C CA . PRO A 1 403 ? -7.402 14.895 -35.261 1.00 63.16 403 PRO A CA 1
ATOM 3326 C C . PRO A 1 403 ? -8.511 15.219 -34.255 1.00 63.16 403 PRO A C 1
ATOM 3328 O O . PRO A 1 403 ? -9.449 14.433 -34.115 1.00 63.16 403 PRO A O 1
ATOM 3331 N N . ALA A 1 404 ? -8.447 16.381 -33.598 1.00 59.25 404 ALA A N 1
ATOM 3332 C CA . ALA A 1 404 ? -9.393 16.769 -32.542 1.00 59.25 404 ALA A CA 1
ATOM 3333 C C . ALA A 1 404 ? -10.870 16.613 -32.962 1.00 59.25 404 ALA A C 1
ATOM 3335 O O . ALA A 1 404 ? -11.683 16.086 -32.206 1.00 59.25 404 ALA A O 1
ATOM 3336 N N . ARG A 1 405 ? -11.191 16.956 -34.218 1.00 52.09 405 ARG A N 1
ATOM 3337 C CA . ARG A 1 405 ? -12.530 16.780 -34.802 1.00 52.09 405 ARG A CA 1
ATOM 3338 C C . ARG A 1 405 ? -12.985 15.315 -34.838 1.00 52.09 405 ARG A C 1
ATOM 3340 O O . ARG A 1 405 ? -14.114 15.025 -34.473 1.00 52.09 405 ARG A O 1
ATOM 3347 N N . ARG A 1 406 ? -12.093 14.378 -35.178 1.00 53.00 406 ARG A N 1
ATOM 3348 C CA . ARG A 1 406 ? -12.397 12.935 -35.190 1.00 53.00 406 ARG A CA 1
ATOM 3349 C C . ARG A 1 406 ? -12.476 12.330 -33.792 1.00 53.00 406 ARG A C 1
ATOM 3351 O O . ARG A 1 406 ? -13.171 11.344 -33.603 1.00 53.00 406 ARG A O 1
ATOM 3358 N N . GLN A 1 407 ? -11.794 12.913 -32.804 1.00 54.31 407 GLN A N 1
ATOM 3359 C CA . GLN A 1 407 ? -11.975 12.519 -31.402 1.00 54.31 407 GLN A CA 1
ATOM 3360 C C . GLN A 1 407 ? -13.354 12.924 -30.890 1.00 54.31 407 GLN A C 1
ATOM 3362 O O . GLN A 1 407 ? -13.991 12.154 -30.176 1.00 54.31 407 GLN A O 1
ATOM 3367 N N . GLN A 1 408 ? -13.817 14.121 -31.259 1.00 53.47 408 GLN A N 1
ATOM 3368 C CA . GLN A 1 408 ? -15.169 14.570 -30.955 1.00 53.47 408 GLN A CA 1
ATOM 3369 C C . GLN A 1 408 ? -16.196 13.702 -31.681 1.00 53.47 408 GLN A C 1
ATOM 3371 O O . GLN A 1 408 ? -17.107 13.218 -31.031 1.00 53.47 408 GLN A O 1
ATOM 3376 N N . GLU A 1 409 ? -15.997 13.402 -32.965 1.00 54.25 409 GLU A N 1
ATOM 3377 C CA . GLU A 1 409 ? -16.857 12.484 -33.721 1.00 54.25 409 GLU A CA 1
ATOM 3378 C C . GLU A 1 409 ? -16.850 11.054 -33.150 1.00 54.25 409 GLU A C 1
ATOM 3380 O O . GLU A 1 409 ? -17.917 10.471 -33.061 1.00 54.25 409 GLU A O 1
ATOM 3385 N N . ASP A 1 410 ? -15.722 10.490 -32.693 1.00 56.69 410 ASP A N 1
ATOM 3386 C CA . ASP A 1 410 ? -15.678 9.160 -32.045 1.00 56.69 410 ASP A CA 1
ATOM 3387 C C . ASP A 1 410 ? -16.355 9.164 -30.665 1.00 56.69 410 ASP A C 1
ATOM 3389 O O . ASP A 1 410 ? -17.076 8.229 -30.318 1.00 56.69 410 ASP A O 1
ATOM 3393 N N . ARG A 1 411 ? -16.172 10.230 -29.871 1.00 55.94 411 ARG A N 1
ATOM 3394 C CA . ARG A 1 411 ? -16.889 10.415 -28.596 1.00 55.94 411 ARG A CA 1
ATOM 3395 C C . ARG A 1 411 ? -18.387 10.561 -28.842 1.00 55.94 411 ARG A C 1
ATOM 3397 O O . ARG A 1 411 ? -19.170 9.857 -28.215 1.00 55.94 411 ARG A O 1
ATOM 3404 N N . SER A 1 412 ? -18.772 11.411 -29.788 1.00 53.41 412 SER A N 1
ATOM 3405 C CA . SER A 1 412 ? -20.152 11.614 -30.222 1.00 53.41 412 SER A CA 1
ATOM 3406 C C . SER A 1 412 ? -20.745 10.357 -30.844 1.00 53.41 412 SER A C 1
ATOM 3408 O O . SER A 1 412 ? -21.904 10.087 -30.591 1.00 53.41 412 SER A O 1
ATOM 3410 N N . ALA A 1 413 ? -19.979 9.552 -31.582 1.00 52.16 413 ALA A N 1
ATOM 3411 C CA . ALA A 1 413 ? -20.419 8.281 -32.149 1.00 52.16 413 ALA A CA 1
ATOM 3412 C C . ALA A 1 413 ? -20.577 7.211 -31.069 1.00 52.16 413 ALA A C 1
ATOM 3414 O O . ALA A 1 413 ? -21.557 6.485 -31.091 1.00 52.16 413 ALA A O 1
ATOM 3415 N N . LYS A 1 414 ? -19.685 7.127 -30.075 1.00 51.50 414 LYS A N 1
ATOM 3416 C CA . LYS A 1 414 ? -19.892 6.255 -28.906 1.00 51.50 414 LYS A CA 1
ATOM 3417 C C . LYS A 1 414 ? -21.122 6.673 -28.112 1.00 51.50 414 LYS A C 1
ATOM 3419 O O . LYS A 1 414 ? -21.896 5.808 -27.722 1.00 51.50 414 LYS A O 1
ATOM 3424 N N . ILE A 1 415 ? -21.342 7.975 -27.930 1.00 47.91 415 ILE A N 1
ATOM 3425 C CA . ILE A 1 415 ? -22.557 8.518 -27.307 1.00 47.91 415 ILE A CA 1
ATOM 3426 C C . ILE A 1 415 ? -23.794 8.210 -28.173 1.00 47.91 415 ILE A C 1
ATOM 3428 O O . ILE A 1 415 ? -24.785 7.728 -27.643 1.00 47.91 415 ILE A O 1
ATOM 3432 N N . ALA A 1 416 ? -23.722 8.374 -29.496 1.00 39.69 416 ALA A N 1
ATOM 3433 C CA . ALA A 1 416 ? -24.806 8.123 -30.457 1.00 39.69 416 ALA A CA 1
ATOM 3434 C C . ALA A 1 416 ? -25.044 6.635 -30.778 1.00 39.69 416 ALA A C 1
ATOM 3436 O O . ALA A 1 416 ? -26.078 6.273 -31.319 1.00 39.69 416 ALA A O 1
ATOM 3437 N N . LEU A 1 417 ? -24.105 5.748 -30.458 1.00 42.62 417 LEU A N 1
ATOM 3438 C CA . LEU A 1 417 ? -24.317 4.297 -30.445 1.00 42.62 417 LEU A CA 1
ATOM 3439 C C . LEU A 1 417 ? -24.891 3.836 -29.098 1.00 42.62 417 LEU A C 1
ATOM 3441 O O . LEU A 1 417 ? -25.429 2.737 -29.007 1.00 42.62 417 LEU A O 1
ATOM 3445 N N . SER A 1 418 ? -24.786 4.678 -28.065 1.00 41.31 418 SER A N 1
ATOM 3446 C CA . SER A 1 418 ? -25.360 4.459 -26.731 1.00 41.31 418 SER A CA 1
ATOM 3447 C C . SER A 1 418 ? -26.718 5.154 -26.541 1.00 41.31 418 SER A C 1
ATOM 3449 O O . SER A 1 418 ? -27.414 4.866 -25.573 1.00 41.31 418 SER A O 1
ATOM 3451 N N . CYS A 1 419 ? -27.106 6.056 -27.450 1.00 41.22 419 CYS A N 1
ATOM 3452 C CA . CYS A 1 419 ? -28.391 6.759 -27.494 1.00 41.22 419 CYS A CA 1
ATOM 3453 C C . CYS A 1 419 ? -28.995 6.636 -28.903 1.00 41.22 419 CYS A C 1
ATOM 3455 O O . CYS A 1 419 ? -28.292 6.920 -29.866 1.00 41.22 419 CYS A O 1
ATOM 3457 N N . PRO A 1 420 ? -30.265 6.230 -29.065 1.00 40.88 420 PRO A N 1
ATOM 3458 C CA . PRO A 1 420 ? -30.853 5.963 -30.378 1.00 40.88 420 PRO A CA 1
ATOM 3459 C C . PRO A 1 420 ? -30.854 7.183 -31.324 1.00 40.88 420 PRO A C 1
ATOM 3461 O O . PRO A 1 420 ? -30.993 8.328 -30.906 1.00 40.88 420 PRO A O 1
ATOM 3464 N N . VAL A 1 421 ? -30.713 6.891 -32.625 1.00 45.53 421 VAL A N 1
ATOM 3465 C CA . VAL A 1 421 ? -30.360 7.794 -33.747 1.00 45.53 421 VAL A CA 1
ATOM 3466 C C . VAL A 1 421 ? -31.385 8.906 -34.052 1.00 45.53 421 VAL A C 1
ATOM 3468 O O . VAL A 1 421 ? -31.069 9.834 -34.793 1.00 45.53 421 VAL A O 1
ATOM 3471 N N . GLN A 1 422 ? -32.581 8.890 -33.458 1.00 45.94 422 GLN A N 1
ATOM 3472 C CA . GLN A 1 422 ? -33.516 10.019 -33.531 1.00 45.94 422 GLN A CA 1
ATOM 3473 C C . GLN A 1 422 ? -33.595 10.724 -32.181 1.00 45.94 422 GLN A C 1
ATOM 3475 O O . GLN A 1 422 ? -34.106 10.170 -31.209 1.00 45.94 422 GLN A O 1
ATOM 3480 N N . ARG A 1 423 ? -33.101 11.970 -32.148 1.00 45.06 423 ARG A N 1
ATOM 3481 C CA . ARG A 1 423 ? -33.362 12.922 -31.064 1.00 45.06 423 ARG A CA 1
ATOM 3482 C C . ARG A 1 423 ? -34.884 13.085 -30.959 1.00 45.06 423 ARG A C 1
ATOM 3484 O O . ARG A 1 423 ? -35.472 13.544 -31.934 1.00 45.06 423 ARG A O 1
ATOM 3491 N N . PRO A 1 424 ? -35.525 12.716 -29.840 1.00 52.25 424 PRO A N 1
ATOM 3492 C CA . PRO A 1 424 ? -36.957 12.925 -29.683 1.00 52.25 424 PRO A CA 1
ATOM 3493 C C . PRO A 1 424 ? -37.292 14.419 -29.757 1.00 52.25 424 PRO A C 1
ATOM 3495 O O . PRO A 1 424 ? -36.576 15.236 -29.174 1.00 52.25 424 PRO A O 1
ATOM 3498 N N . ASP A 1 425 ? -38.383 14.773 -30.437 1.00 51.25 425 ASP A N 1
ATOM 3499 C CA . ASP A 1 425 ? -38.740 16.166 -30.770 1.00 51.25 425 ASP A CA 1
ATOM 3500 C C . ASP A 1 425 ? -38.942 17.079 -29.546 1.00 51.25 425 ASP A C 1
ATOM 3502 O O . ASP A 1 425 ? -38.925 18.302 -29.657 1.00 51.25 425 ASP A O 1
ATOM 3506 N N . PHE A 1 426 ? -39.104 16.494 -28.359 1.00 51.78 426 PHE A N 1
ATOM 3507 C CA . PHE A 1 426 ? -39.290 17.214 -27.102 1.00 51.78 426 PHE A CA 1
ATOM 3508 C C . PHE A 1 426 ? -37.979 17.657 -26.427 1.00 51.78 426 PHE A C 1
ATOM 3510 O O . PHE A 1 426 ? -38.026 18.321 -25.393 1.00 51.78 426 PHE A O 1
ATOM 3517 N N . VAL A 1 427 ? -36.806 17.299 -26.967 1.00 45.56 427 VAL A N 1
ATOM 3518 C CA . VAL A 1 427 ? -35.505 17.665 -26.380 1.00 45.56 427 VAL A CA 1
ATOM 3519 C C . VAL A 1 427 ? -35.020 19.006 -26.958 1.00 45.56 427 VAL A C 1
ATOM 3521 O O . VAL A 1 427 ? -34.604 19.032 -28.122 1.00 45.56 427 VAL A O 1
ATOM 3524 N N . PRO A 1 428 ? -34.999 20.111 -26.177 1.00 48.38 428 PRO A N 1
ATOM 3525 C CA . PRO A 1 428 ? -34.687 21.449 -26.684 1.00 48.38 428 PRO A CA 1
ATOM 3526 C C . PRO A 1 428 ? -33.262 21.524 -27.248 1.00 48.38 428 PRO A C 1
ATOM 3528 O O . PRO A 1 428 ? -32.389 20.848 -26.696 1.00 48.38 428 PRO A O 1
ATOM 3531 N N . PRO A 1 429 ? -33.008 22.322 -28.312 1.00 46.75 429 PRO A N 1
ATOM 3532 C CA . PRO A 1 429 ? -31.791 22.286 -29.138 1.00 46.75 429 PRO A CA 1
ATOM 3533 C C . PRO A 1 429 ? -30.475 22.304 -28.352 1.00 46.75 429 PRO A C 1
ATOM 3535 O O . PRO A 1 429 ? -29.546 21.588 -28.736 1.00 46.75 429 PRO A O 1
ATOM 3538 N N . ASP A 1 430 ? -30.470 22.977 -27.202 1.00 49.53 430 ASP A N 1
ATOM 3539 C CA . ASP A 1 430 ? -29.280 23.286 -26.406 1.00 49.53 430 ASP A CA 1
ATOM 3540 C C . ASP A 1 430 ? -29.151 22.429 -25.120 1.00 49.53 430 ASP A C 1
ATOM 3542 O O . ASP A 1 430 ? -28.261 22.658 -24.303 1.00 49.53 430 ASP A O 1
ATOM 3546 N N . GLY A 1 431 ? -30.036 21.445 -24.904 1.00 38.28 431 GLY A N 1
ATOM 3547 C CA . GLY A 1 431 ? -30.137 20.695 -23.643 1.00 38.28 431 GLY A CA 1
ATOM 3548 C C . GLY A 1 431 ? -29.307 19.404 -23.568 1.00 38.28 431 GLY A C 1
ATOM 3549 O O . GLY A 1 431 ? -29.460 18.504 -24.395 1.00 38.28 431 GLY A O 1
ATOM 3550 N N . LEU A 1 432 ? -28.476 19.286 -22.525 1.00 35.31 432 LEU A N 1
ATOM 3551 C CA . LEU A 1 432 ? -27.861 18.035 -22.058 1.00 35.31 432 LEU A CA 1
ATOM 3552 C C . LEU A 1 432 ? -28.895 17.159 -21.323 1.00 35.31 432 LEU A C 1
ATOM 3554 O O . LEU A 1 432 ? -29.768 17.667 -20.622 1.00 35.31 432 LEU A O 1
ATOM 3558 N N . TYR A 1 433 ? -28.772 15.837 -21.467 1.00 39.47 433 TYR A N 1
ATOM 3559 C CA . TYR A 1 433 ? -29.643 14.840 -20.837 1.00 39.47 433 TYR A CA 1
ATOM 3560 C C . TYR A 1 433 ? -29.365 14.772 -19.325 1.00 39.47 433 TYR A C 1
ATOM 3562 O O . TYR A 1 433 ? -28.392 14.148 -18.905 1.00 39.47 433 TYR A O 1
ATOM 3570 N N . TYR A 1 434 ? -30.213 15.385 -18.500 1.00 34.75 434 TYR A N 1
ATOM 3571 C CA . TYR A 1 434 ? -30.331 15.008 -17.090 1.00 34.75 434 TYR A CA 1
ATOM 3572 C C . TYR A 1 434 ? -31.570 14.119 -16.952 1.00 34.75 434 TYR A C 1
ATOM 3574 O O . TYR A 1 434 ? -32.681 14.607 -17.164 1.00 34.75 434 TYR A O 1
ATOM 3582 N N . PRO A 1 435 ? -31.428 12.816 -16.653 1.00 36.41 435 PRO A N 1
ATOM 3583 C CA . PRO A 1 435 ? -32.589 11.991 -16.368 1.00 36.41 435 PRO A CA 1
ATOM 3584 C C . PRO A 1 435 ? -33.152 12.413 -15.006 1.00 36.41 435 PRO A C 1
ATOM 3586 O O . PRO A 1 435 ? -32.506 12.209 -13.979 1.00 36.41 435 PRO A O 1
ATOM 3589 N N . LEU A 1 436 ? -34.342 13.016 -14.991 1.00 32.66 436 LEU A N 1
ATOM 3590 C CA . LEU A 1 436 ? -35.116 13.148 -13.755 1.00 32.66 436 LEU A CA 1
ATOM 3591 C C . LEU A 1 436 ? -35.692 11.771 -13.365 1.00 32.66 436 LEU A C 1
ATOM 3593 O O . LEU A 1 436 ? -36.039 10.986 -14.256 1.00 32.66 436 LEU A O 1
ATOM 3597 N N . PRO A 1 437 ? -35.754 11.445 -12.060 1.00 31.98 437 PRO A N 1
ATOM 3598 C CA . PRO A 1 437 ? -36.188 10.138 -11.582 1.00 31.98 437 PRO A CA 1
ATOM 3599 C C . PRO A 1 437 ? -37.694 9.903 -11.805 1.00 31.98 437 PRO A C 1
ATOM 3601 O O . PRO A 1 437 ? -38.469 10.857 -11.904 1.00 31.98 437 PRO A O 1
ATOM 3604 N N . PRO A 1 438 ? -38.115 8.627 -11.884 1.00 41.53 438 PRO A N 1
ATOM 3605 C CA . PRO A 1 438 ? -39.505 8.254 -12.066 1.00 41.53 438 PRO A CA 1
ATOM 3606 C C . PRO A 1 438 ? -40.212 8.413 -10.723 1.00 41.53 438 PRO A C 1
ATOM 3608 O O . PRO A 1 438 ? -39.974 7.618 -9.825 1.00 41.53 438 PRO A O 1
ATOM 3611 N N . ASP A 1 439 ? -40.956 9.503 -10.564 1.00 43.50 439 ASP A N 1
ATOM 3612 C CA . ASP A 1 439 ? -42.177 9.629 -9.752 1.00 43.50 439 ASP A CA 1
ATOM 3613 C C . ASP A 1 439 ? -42.420 11.108 -9.420 1.00 43.50 439 ASP A C 1
ATOM 3615 O O . ASP A 1 439 ? -42.359 11.543 -8.277 1.00 43.50 439 ASP A O 1
ATOM 3619 N N . GLU A 1 440 ? -42.761 11.885 -10.448 1.00 35.78 440 GLU A N 1
ATOM 3620 C CA . GLU A 1 440 ? -43.756 12.949 -10.304 1.00 35.78 440 GLU A CA 1
ATOM 3621 C C . GLU A 1 440 ? -44.871 12.661 -11.309 1.00 35.78 440 GLU A C 1
ATOM 3623 O O . GLU A 1 440 ? -44.908 13.084 -12.462 1.00 35.78 440 GLU A O 1
ATOM 3628 N N . THR A 1 441 ? -45.750 11.793 -10.833 1.00 36.03 441 THR A N 1
ATOM 3629 C CA . THR A 1 441 ? -47.085 11.504 -11.330 1.00 36.03 441 THR A CA 1
ATOM 3630 C C . THR A 1 441 ? -47.840 12.757 -11.777 1.00 36.03 441 THR A C 1
ATOM 3632 O O . THR A 1 441 ? -47.944 13.724 -11.030 1.00 36.03 441 THR A O 1
ATOM 3635 N N . SER A 1 442 ? -48.480 12.659 -12.943 1.00 38.69 442 SER A N 1
ATOM 3636 C CA . SER A 1 442 ? -49.853 13.125 -13.186 1.00 38.69 442 SER A CA 1
ATOM 3637 C C . SER A 1 442 ? -50.305 14.413 -12.470 1.00 38.69 442 SER A C 1
ATOM 3639 O O . SER A 1 442 ? -50.787 14.358 -11.338 1.00 38.69 442 SER A O 1
ATOM 3641 N N . ARG A 1 443 ? -50.247 15.538 -13.187 1.00 31.94 443 ARG A N 1
ATOM 3642 C CA . ARG A 1 443 ? -51.145 16.718 -13.142 1.00 31.94 443 ARG A CA 1
ATOM 3643 C C . ARG A 1 443 ? -50.508 17.743 -14.089 1.00 31.94 443 ARG A C 1
ATOM 3645 O O . ARG A 1 443 ? -49.502 18.346 -13.758 1.00 31.94 443 ARG A O 1
ATOM 3652 N N . ALA A 1 444 ? -50.856 17.794 -15.373 1.00 38.91 444 ALA A N 1
ATOM 3653 C CA . ALA A 1 444 ? -52.083 18.411 -15.882 1.00 38.91 444 ALA A CA 1
ATOM 3654 C C . ALA A 1 444 ? -52.522 19.622 -15.035 1.00 38.91 444 ALA A C 1
ATOM 3656 O O . ALA A 1 444 ? -52.819 19.476 -13.853 1.00 38.91 444 ALA A O 1
ATOM 3657 N N . ASP A 1 445 ? -52.565 20.776 -15.701 1.00 38.56 445 ASP A N 1
ATOM 3658 C CA . ASP A 1 445 ? -53.006 22.101 -15.248 1.00 38.56 445 ASP A CA 1
ATOM 3659 C C . ASP A 1 445 ? -52.007 22.964 -14.461 1.00 38.56 445 ASP A C 1
ATOM 3661 O O . ASP A 1 445 ? -52.181 23.272 -13.287 1.00 38.56 445 ASP A O 1
ATOM 3665 N N . LEU A 1 446 ? -51.032 23.515 -15.194 1.00 33.03 446 LEU A N 1
ATOM 3666 C CA . LEU A 1 446 ? -50.547 24.879 -14.948 1.00 33.03 446 LEU A CA 1
ATOM 3667 C C . LEU A 1 446 ? -51.307 25.867 -15.845 1.00 33.03 446 LEU A C 1
ATOM 3669 O O . LEU A 1 446 ? -50.743 26.566 -16.682 1.00 33.03 446 LEU A O 1
ATOM 3673 N N . SER A 1 447 ? -52.617 25.939 -15.633 1.00 35.91 447 SER A N 1
ATOM 3674 C CA . SER A 1 447 ? -53.316 27.217 -15.675 1.00 35.91 447 SER A CA 1
ATOM 3675 C C . SER A 1 447 ? -53.779 27.495 -14.254 1.00 35.91 447 SER A C 1
ATOM 3677 O O . SER A 1 447 ? -54.743 26.876 -13.823 1.00 35.91 447 SER A O 1
ATOM 3679 N N . LEU A 1 448 ? -53.057 28.355 -13.530 1.00 30.64 448 LEU A N 1
ATOM 3680 C CA . LEU A 1 448 ? -53.533 29.246 -12.460 1.00 30.64 448 LEU A CA 1
ATOM 3681 C C . LEU A 1 448 ? -52.346 29.666 -11.570 1.00 30.64 448 LEU A C 1
ATOM 3683 O O . LEU A 1 448 ? -51.748 28.837 -10.897 1.00 30.64 448 LEU A O 1
ATOM 3687 N N . VAL A 1 449 ? -52.132 30.988 -11.507 1.00 32.00 449 VAL A N 1
ATOM 3688 C CA . VAL A 1 449 ? -51.862 31.730 -10.256 1.00 32.00 449 VAL A CA 1
ATOM 3689 C C . VAL A 1 449 ? -50.424 31.573 -9.727 1.00 32.00 449 VAL A C 1
ATOM 3691 O O . VAL A 1 449 ? -50.060 30.590 -9.104 1.00 32.00 449 VAL A O 1
ATOM 3694 N N . GLU A 1 450 ? -49.494 32.478 -10.040 1.00 37.81 450 GLU A N 1
ATOM 3695 C CA . GLU A 1 450 ? -49.383 33.813 -9.425 1.00 37.81 450 GLU A CA 1
ATOM 3696 C C . GLU A 1 450 ? -49.470 33.757 -7.886 1.00 37.81 450 GLU A C 1
ATOM 3698 O O . GLU A 1 450 ? -50.567 33.697 -7.353 1.00 37.81 450 GLU A O 1
ATOM 3703 N N . LYS A 1 451 ? -48.329 33.815 -7.177 1.00 29.27 451 LYS A N 1
ATOM 3704 C CA . LYS A 1 451 ? -48.108 34.484 -5.867 1.00 29.27 451 LYS A CA 1
ATOM 3705 C C . LYS A 1 451 ? -47.015 33.803 -5.032 1.00 29.27 451 LYS A C 1
ATOM 3707 O O . LYS A 1 451 ? -47.164 32.656 -4.643 1.00 29.27 451 LYS A O 1
ATOM 3712 N N . VAL A 1 452 ? -46.025 34.626 -4.661 1.00 33.09 452 VAL A N 1
ATOM 3713 C CA . VAL A 1 452 ? -45.437 34.752 -3.306 1.00 33.09 452 VAL A CA 1
ATOM 3714 C C . VAL A 1 452 ? -44.872 33.441 -2.727 1.00 33.09 452 VAL A C 1
ATOM 3716 O O . VAL A 1 452 ? -45.624 32.604 -2.249 1.00 33.09 452 VAL A O 1
ATOM 3719 N N . ARG A 1 453 ? -43.553 33.239 -2.679 1.00 35.66 453 ARG A N 1
ATOM 3720 C CA . ARG A 1 453 ? -42.622 33.760 -1.666 1.00 35.66 453 ARG A CA 1
ATOM 3721 C C . ARG A 1 453 ? -41.237 33.186 -1.944 1.00 35.66 453 ARG A C 1
ATOM 3723 O O . ARG A 1 453 ? -41.201 32.012 -2.372 1.00 35.66 453 ARG A O 1
#

Secondary structure (DSSP, 8-state):
-PPPP-BHHHHHHHHHHHHHHHTTT-HHHHHHHHHHHHHHIIIIIGGGGT---S--SSS--HHHHHHHHHHHTTSBGGGGGGHHHHHHHHHTTS---HHHHHHHHHHHHHHHHHHHHTTTT-------HHHHTTBPPP---TT--TTTS--SS---PPPTTPPPGGGS-HHHHHHHHHHHHHHH-TT-TT--SPP--HHHHHHHHHHHHHHHHHHHHTSSSPPPGGG--STTTS----HHHHHTS-HHHHHHHHHHHHHHHHHHHHHHHHHHHHTS----HHHHHHHHHHHHHHHHHHTTTS-SSGGGGGGSHHHHHHHHHHHHHHHHHHHHHHHT--SS-GGGGSPP--TT--HHHHHIIIIIHHHHHHTSSB-TTSPBPPHHHHHHHHHHHHHHHHHHTS-HHHHHHHHHHHHHHHS-SS--TTS-TT-------S---------------

Foldseek 3Di:
DDDDDWFQLSLLVVVLVVLCVVCVVPVVVSVVLNVLLLCLCLPQQVVLVVDDQPDPDPDHDPVSSVVSSVVRRVHTLVCLLCRVVSRVVRLVPDPDDPVSCCSSVVSPVVSNVVCVVVCSNVPPPPDPPVLVLLAFPAPPVVVDDPVVQDQFPADPDDPPLQADPVLADPVVNVVLVVLLCLQAPQDDPLDQDGHDDSVLSVLLVSLVSNLLSCQAPPDPVRDHNVRDDLCQQPNDDDPVNVVVDDPVVVVVVLVVSLVSNVVSLVVVVVCCVPVVVNPQLVVVVSSLVSSVSSNCSRCSVVDDHPCVCCVRSNVVSSVVSVVVSVVVVVVCVVVVDDSGNCVSVQDDADPPGDSLVCCVVPPLVSLVSQLRQAYNVSHGDDPVSSVVSVVVNCVSCLVRVDDPVVNVVVVVVVVCVVPDPDDPPPADPPDDDDDDDPDPDDDDDPPDDDDDD